Protein AF-0000000084362456 (afdb_homodimer)

Radius of gyration: 28.17 Å; Cα contacts (8 Å, |Δi|>4): 1140; chains: 2; bounding box: 57×84×66 Å

pLDDT: mean 95.02, std 8.39, range [27.98, 98.94]

Organism: NCBI:txid28181

Structure (mmCIF, N/CA/C/O backbone):
data_AF-0000000084362456-model_v1
#
loop_
_entity.id
_entity.type
_entity.pdbx_description
1 polymer 'NAD-dependent epimerase/dehydratase domain-containing protein'
#
loop_
_atom_site.group_PDB
_atom_site.id
_atom_site.type_symbol
_atom_site.label_atom_id
_atom_site.label_alt_id
_atom_site.label_comp_id
_atom_site.label_asym_id
_atom_site.label_entity_id
_atom_site.label_seq_id
_atom_site.pdbx_PDB_ins_code
_atom_site.Cartn_x
_atom_site.Cartn_y
_atom_site.Cartn_z
_atom_site.occupancy
_atom_site.B_iso_or_equiv
_atom_site.auth_seq_id
_atom_site.auth_comp_id
_atom_site.auth_asym_id
_atom_site.auth_atom_id
_atom_site.pdbx_PDB_model_num
ATOM 1 N N . MET A 1 1 ? 19.828 14.055 21.219 1 93.62 1 MET A N 1
ATOM 2 C CA . MET A 1 1 ? 18.734 13.469 20.469 1 93.62 1 MET A CA 1
ATOM 3 C C . MET A 1 1 ? 18.656 14.055 19.062 1 93.62 1 MET A C 1
ATOM 5 O O . MET A 1 1 ? 18.594 15.273 18.891 1 93.62 1 MET A O 1
ATOM 9 N N . ASN A 1 2 ? 18.844 13.227 18.078 1 97.81 2 ASN A N 1
ATOM 10 C CA . ASN A 1 2 ? 18.75 13.648 16.672 1 97.81 2 ASN A CA 1
ATOM 11 C C . ASN A 1 2 ? 17.391 13.32 16.078 1 97.81 2 ASN A C 1
ATOM 13 O O . ASN A 1 2 ? 16.984 12.164 16.047 1 97.81 2 ASN A O 1
ATOM 17 N N . ILE A 1 3 ? 16.75 14.391 15.578 1 98.81 3 ILE A N 1
ATOM 18 C CA . ILE A 1 3 ? 15.43 14.242 14.984 1 98.81 3 ILE A CA 1
ATOM 19 C C . ILE A 1 3 ? 15.531 14.359 13.461 1 98.81 3 ILE A C 1
ATOM 21 O O . ILE A 1 3 ? 16.078 15.336 12.945 1 98.81 3 ILE A O 1
ATOM 25 N N . LEU A 1 4 ? 15.125 13.352 12.742 1 98.94 4 LEU A N 1
ATOM 26 C CA . LEU A 1 4 ? 14.953 13.453 11.297 1 98.94 4 LEU A CA 1
ATOM 27 C C . LEU A 1 4 ? 13.531 13.867 10.945 1 98.94 4 LEU A C 1
ATOM 29 O O . LEU A 1 4 ? 12.57 13.18 11.297 1 98.94 4 LEU A O 1
ATOM 33 N N . ILE A 1 5 ? 13.375 14.969 10.32 1 98.94 5 ILE A N 1
ATOM 34 C CA . ILE A 1 5 ? 12.07 15.406 9.812 1 98.94 5 ILE A CA 1
ATOM 35 C C . ILE A 1 5 ? 12.039 15.273 8.297 1 98.94 5 ILE A C 1
ATOM 37 O O . ILE A 1 5 ? 12.75 15.984 7.586 1 98.94 5 ILE A O 1
ATOM 41 N N . THR A 1 6 ? 11.25 14.305 7.844 1 98.88 6 THR A N 1
ATOM 42 C CA . THR A 1 6 ? 11.047 14.195 6.406 1 98.88 6 THR A CA 1
ATOM 43 C C . THR A 1 6 ? 9.961 15.164 5.938 1 98.88 6 THR A C 1
ATOM 45 O O . THR A 1 6 ? 9.109 15.578 6.727 1 98.88 6 THR A O 1
ATOM 48 N N . GLY A 1 7 ? 10.008 15.539 4.629 1 98.06 7 GLY A N 1
ATOM 49 C CA . GLY A 1 7 ? 9.055 16.516 4.137 1 98.06 7 GLY A CA 1
ATOM 50 C C . GLY A 1 7 ? 9.305 17.922 4.672 1 98.06 7 GLY A C 1
ATOM 51 O O . GLY A 1 7 ? 8.367 18.703 4.848 1 98.06 7 GLY A O 1
ATOM 52 N N . ALA A 1 8 ? 10.516 18.25 4.918 1 97.31 8 ALA A N 1
ATOM 53 C CA . ALA A 1 8 ? 10.914 19.484 5.586 1 97.31 8 ALA A CA 1
ATOM 54 C C . ALA A 1 8 ? 10.672 20.688 4.684 1 97.31 8 ALA A C 1
ATOM 56 O O . ALA A 1 8 ? 10.664 21.828 5.156 1 97.31 8 ALA A O 1
ATOM 57 N N . GLU A 1 9 ? 10.461 20.453 3.445 1 95.88 9 GLU A N 1
ATOM 58 C CA . GLU A 1 9 ? 10.242 21.547 2.508 1 95.88 9 GLU A CA 1
ATOM 59 C C . GLU A 1 9 ? 8.766 21.906 2.391 1 95.88 9 GLU A C 1
ATOM 61 O O . GLU A 1 9 ? 8.406 22.906 1.79 1 95.88 9 GLU A O 1
ATOM 66 N N . GLY A 1 10 ? 7.918 21.078 2.951 1 96.31 10 GLY A N 1
ATOM 67 C CA . GLY A 1 10 ? 6.484 21.297 2.902 1 96.31 10 GLY A CA 1
ATOM 68 C C . GLY A 1 10 ? 5.977 22.156 4.039 1 96.31 10 GLY A C 1
ATOM 69 O O . GLY A 1 10 ? 6.719 22.469 4.977 1 96.31 10 GLY A O 1
ATOM 70 N N . PHE A 1 11 ? 4.734 22.484 4.047 1 97.19 11 PHE A N 1
ATOM 71 C CA . PHE A 1 11 ? 4.055 23.344 5.004 1 97.19 11 PHE A CA 1
ATOM 72 C C . PHE A 1 11 ? 4.316 22.875 6.434 1 97.19 11 PHE A C 1
ATOM 74 O O . PHE A 1 11 ? 5 23.562 7.199 1 97.19 11 PHE A O 1
ATOM 81 N N . VAL A 1 12 ? 3.969 21.656 6.746 1 98.44 12 VAL A N 1
ATOM 82 C CA . VAL A 1 12 ? 4.055 21.141 8.109 1 98.44 12 VAL A CA 1
ATOM 83 C C . VAL A 1 12 ? 5.516 20.922 8.492 1 98.44 12 VAL A C 1
ATOM 85 O O . VAL A 1 12 ? 5.965 21.375 9.547 1 98.44 12 VAL A O 1
ATOM 88 N N . GLY A 1 13 ? 6.297 20.328 7.598 1 98.56 13 GLY A N 1
ATOM 89 C CA . GLY A 1 13 ? 7.691 20 7.867 1 98.56 13 GLY A CA 1
ATOM 90 C C . GLY A 1 13 ? 8.539 21.234 8.125 1 98.56 13 GLY A C 1
ATOM 91 O O . GLY A 1 13 ? 9.359 21.25 9.055 1 98.56 13 GLY A O 1
ATOM 92 N N . LYS A 1 14 ? 8.312 22.234 7.309 1 98.25 14 LYS A N 1
ATOM 93 C CA . LYS A 1 14 ? 9.086 23.469 7.457 1 98.25 14 LYS A CA 1
ATOM 94 C C . LYS A 1 14 ? 8.844 24.109 8.82 1 98.25 14 LYS A C 1
ATOM 96 O O . LYS A 1 14 ? 9.789 24.562 9.477 1 98.25 14 LYS A O 1
ATOM 101 N N . ASN A 1 15 ? 7.59 24.156 9.227 1 98.81 15 ASN A N 1
ATOM 102 C CA . ASN A 1 15 ? 7.25 24.719 10.531 1 98.81 15 ASN A CA 1
ATOM 103 C C . ASN A 1 15 ? 7.863 23.906 11.664 1 98.81 15 ASN A C 1
ATOM 105 O O . ASN A 1 15 ? 8.383 24.469 12.625 1 98.81 15 ASN A O 1
ATOM 109 N N . LEU A 1 16 ? 7.84 22.594 11.555 1 98.94 16 LEU A N 1
ATOM 110 C CA . LEU A 1 16 ? 8.398 21.734 12.594 1 98.94 16 LEU A CA 1
ATOM 111 C C . LEU A 1 16 ? 9.906 21.922 12.703 1 98.94 16 LEU A C 1
ATOM 113 O O . LEU A 1 16 ? 10.445 22.016 13.805 1 98.94 16 LEU A O 1
ATOM 117 N N . VAL A 1 17 ? 10.57 22.016 11.531 1 98.81 17 VAL A N 1
ATOM 118 C CA . VAL A 1 17 ? 12.016 22.219 11.523 1 98.81 17 VAL A CA 1
ATOM 119 C C . VAL A 1 17 ? 12.359 23.516 12.25 1 98.81 17 VAL A C 1
ATOM 121 O O . VAL A 1 17 ? 13.203 23.531 13.156 1 98.81 17 VAL A O 1
ATOM 124 N N . GLU A 1 18 ? 11.688 24.625 11.898 1 98.75 18 GLU A N 1
ATOM 125 C CA . GLU A 1 18 ? 11.945 25.922 12.5 1 98.75 18 GLU A CA 1
ATOM 126 C C . GLU A 1 18 ? 11.734 25.891 14.008 1 98.75 18 GLU A C 1
ATOM 128 O O . GLU A 1 18 ? 12.562 26.391 14.773 1 98.75 18 GLU A O 1
ATOM 133 N N . ASN A 1 19 ? 10.648 25.297 14.461 1 98.75 19 ASN A N 1
ATOM 134 C CA . ASN A 1 19 ? 10.297 25.281 15.875 1 98.75 19 ASN A CA 1
ATOM 135 C C . ASN A 1 19 ? 11.242 24.391 16.688 1 98.75 19 ASN A C 1
ATOM 137 O O . ASN A 1 19 ? 11.719 24.797 17.75 1 98.75 19 ASN A O 1
ATOM 141 N N . PHE A 1 20 ? 11.547 23.172 16.188 1 98.88 20 PHE A N 1
ATOM 142 C CA . PHE A 1 20 ? 12.453 22.266 16.891 1 98.88 20 PHE A CA 1
ATOM 143 C C . PHE A 1 20 ? 13.844 22.891 17 1 98.88 20 PHE A C 1
ATOM 145 O O . PHE A 1 20 ? 14.469 22.812 18.062 1 98.88 20 PHE A O 1
ATOM 152 N N . GLN A 1 21 ? 14.32 23.5 15.898 1 98.69 21 GLN A N 1
ATOM 153 C CA . GLN A 1 21 ? 15.625 24.141 15.938 1 98.69 21 GLN A CA 1
ATOM 154 C C . GLN A 1 21 ? 15.633 25.297 16.938 1 98.69 21 GLN A C 1
ATOM 156 O O . GLN A 1 21 ? 16.594 25.469 17.688 1 98.69 21 GLN A O 1
ATOM 161 N N . SER A 1 22 ? 14.594 26.094 16.906 1 98.5 22 SER A N 1
ATOM 162 C CA . SER A 1 22 ? 14.477 27.219 17.828 1 98.5 22 SER A CA 1
ATOM 163 C C . SER A 1 22 ? 14.508 26.734 19.281 1 98.5 22 SER A C 1
ATOM 165 O O . SER A 1 22 ? 15.039 27.422 20.156 1 98.5 22 SER A O 1
ATOM 167 N N . ASP A 1 23 ? 13.969 25.562 19.531 1 98.25 23 ASP A N 1
ATOM 168 C CA . ASP A 1 23 ? 13.922 25.016 20.875 1 98.25 23 ASP A CA 1
ATOM 169 C C . ASP A 1 23 ? 15.211 24.266 21.219 1 98.25 23 ASP A C 1
ATOM 171 O O . ASP A 1 23 ? 15.297 23.609 22.25 1 98.25 23 ASP A O 1
ATOM 175 N N . GLY A 1 24 ? 16.188 24.172 20.328 1 98 24 GLY A N 1
ATOM 176 C CA . GLY A 1 24 ? 17.516 23.703 20.641 1 98 24 GLY A CA 1
ATOM 177 C C . GLY A 1 24 ? 17.734 22.25 20.25 1 98 24 GLY A C 1
ATOM 178 O O . GLY A 1 24 ? 18.75 21.641 20.625 1 98 24 GLY A O 1
ATOM 179 N N . TYR A 1 25 ? 16.844 21.688 19.5 1 98.31 25 TYR A N 1
ATOM 180 C CA . TYR A 1 25 ? 17 20.297 19.078 1 98.31 25 TYR A CA 1
ATOM 181 C C . TYR A 1 25 ? 17.938 20.188 17.891 1 98.31 25 TYR A C 1
ATOM 183 O O . TYR A 1 25 ? 18.047 21.109 17.078 1 98.31 25 TYR A O 1
ATOM 191 N N . SER A 1 26 ? 18.641 19.078 17.812 1 98.44 26 SER A N 1
ATOM 192 C CA . SER A 1 26 ? 19.359 18.719 16.594 1 98.44 26 SER A CA 1
ATOM 193 C C . SER A 1 26 ? 18.422 18.109 15.555 1 98.44 26 SER A C 1
ATOM 195 O O . SER A 1 26 ? 17.828 17.062 15.789 1 98.44 26 SER A O 1
ATOM 197 N N . VAL A 1 27 ? 18.359 18.812 14.414 1 98.75 27 VAL A N 1
ATOM 198 C CA . VAL A 1 27 ? 17.359 18.406 13.438 1 98.75 27 VAL A CA 1
ATOM 199 C C . VAL A 1 27 ? 18.031 18.125 12.094 1 98.75 27 VAL A C 1
ATOM 201 O O . VAL A 1 27 ? 18.75 18.984 11.57 1 98.75 27 VAL A O 1
ATOM 204 N N . LEU A 1 28 ? 17.875 16.875 11.609 1 98.75 28 LEU A N 1
ATOM 205 C CA . LEU A 1 28 ? 18.172 16.547 10.219 1 98.75 28 LEU A CA 1
ATOM 206 C C . LEU A 1 28 ? 16.953 16.797 9.328 1 98.75 28 LEU A C 1
ATOM 208 O O . LEU A 1 28 ? 15.852 16.328 9.625 1 98.75 28 LEU A O 1
ATOM 212 N N . HIS A 1 29 ? 17.047 17.547 8.281 1 98.69 29 HIS A N 1
ATOM 213 C CA . HIS A 1 29 ? 15.93 17.953 7.438 1 98.69 29 HIS A CA 1
ATOM 214 C C . HIS A 1 29 ? 16.328 17.953 5.961 1 98.69 29 HIS A C 1
ATOM 216 O O . HIS A 1 29 ? 16.281 19 5.309 1 98.69 29 HIS A O 1
ATOM 222 N N . PRO A 1 30 ? 16.594 16.781 5.438 1 98.38 30 PRO A N 1
ATOM 223 C CA . PRO A 1 30 ? 17.047 16.688 4.043 1 98.38 30 PRO A CA 1
ATOM 224 C C . PRO A 1 30 ? 15.969 17.125 3.053 1 98.38 30 PRO A C 1
ATOM 226 O O . PRO A 1 30 ? 14.773 16.922 3.297 1 98.38 30 PRO A O 1
ATOM 229 N N . THR A 1 31 ? 16.438 17.734 1.945 1 97.06 31 THR A N 1
ATOM 230 C CA . THR A 1 31 ? 15.578 17.969 0.796 1 97.06 31 THR A CA 1
ATOM 231 C C . THR A 1 31 ? 15.312 16.688 0.03 1 97.06 31 THR A C 1
ATOM 233 O O . THR A 1 31 ? 15.93 15.648 0.308 1 97.06 31 THR A O 1
ATOM 236 N N . VAL A 1 32 ? 14.414 16.797 -0.907 1 94.5 32 VAL A N 1
ATOM 237 C CA . VAL A 1 32 ? 14.102 15.641 -1.727 1 94.5 32 VAL A CA 1
ATOM 238 C C . VAL A 1 32 ? 15.32 15.242 -2.551 1 94.5 32 VAL A C 1
ATOM 240 O O . VAL A 1 32 ? 15.539 14.055 -2.818 1 94.5 32 VAL A O 1
ATOM 243 N N . GLN A 1 33 ? 16.156 16.172 -2.889 1 95.06 33 GLN A N 1
ATOM 244 C CA . GLN A 1 33 ? 17.375 15.914 -3.65 1 95.06 33 GLN A CA 1
ATOM 245 C C . GLN A 1 33 ? 18.406 15.18 -2.801 1 95.06 33 GLN A C 1
ATOM 247 O O . GLN A 1 33 ? 19.141 14.336 -3.307 1 95.06 33 GLN A O 1
ATOM 252 N N . GLU A 1 34 ? 18.422 15.477 -1.527 1 97.12 34 GLU A N 1
ATOM 253 C CA . GLU A 1 34 ? 19.375 14.875 -0.609 1 97.12 34 GLU A CA 1
ATOM 254 C C . GLU A 1 34 ? 18.922 13.477 -0.179 1 97.12 34 GLU A C 1
ATOM 256 O O . GLU A 1 34 ? 19.75 12.609 0.085 1 97.12 34 GLU A O 1
ATOM 261 N N . LEU A 1 35 ? 17.641 13.328 -0.101 1 98.25 35 LEU A N 1
ATOM 262 C CA . LEU A 1 35 ? 17.078 12.062 0.349 1 98.25 35 LEU A CA 1
ATOM 263 C C . LEU A 1 35 ? 15.766 11.766 -0.368 1 98.25 35 LEU A C 1
ATOM 265 O O . LEU A 1 35 ? 14.727 12.352 -0.037 1 98.25 35 LEU A O 1
ATOM 269 N N . ASP A 1 36 ? 15.852 10.922 -1.352 1 98 36 ASP A N 1
ATOM 270 C CA . ASP A 1 36 ? 14.641 10.406 -1.995 1 98 36 ASP A CA 1
ATOM 271 C C . ASP A 1 36 ? 14.055 9.242 -1.202 1 98 36 ASP A C 1
ATOM 273 O O . ASP A 1 36 ? 14.57 8.125 -1.252 1 98 36 ASP A O 1
ATOM 277 N N . LEU A 1 37 ? 12.992 9.469 -0.581 1 98.5 37 LEU A N 1
ATOM 278 C CA . LEU A 1 37 ? 12.406 8.492 0.33 1 98.5 37 LEU A CA 1
ATOM 279 C C . LEU A 1 37 ? 11.812 7.316 -0.441 1 98.5 37 LEU A C 1
ATOM 281 O O . LEU A 1 37 ? 11.523 6.27 0.142 1 98.5 37 LEU A O 1
ATOM 285 N N . THR A 1 38 ? 11.531 7.492 -1.764 1 97.94 38 THR A N 1
ATOM 286 C CA . THR A 1 38 ? 10.945 6.402 -2.539 1 97.94 38 THR A CA 1
ATOM 287 C C . THR A 1 38 ? 12.023 5.414 -2.982 1 97.94 38 THR A C 1
ATOM 289 O O . THR A 1 38 ? 11.711 4.336 -3.484 1 97.94 38 THR A O 1
ATOM 292 N N . CYS A 1 39 ? 13.25 5.785 -2.795 1 97.5 39 CYS A N 1
ATOM 293 C CA . CYS A 1 39 ? 14.383 4.926 -3.123 1 97.5 39 CYS A CA 1
ATOM 294 C C . CYS A 1 39 ? 14.93 4.242 -1.874 1 97.5 39 CYS A C 1
ATOM 296 O O . CYS A 1 39 ? 15.555 4.891 -1.028 1 97.5 39 CYS A O 1
ATOM 298 N N . SER A 1 40 ? 14.812 2.973 -1.811 1 97.56 40 SER A N 1
ATOM 299 C CA . SER A 1 40 ? 15.172 2.223 -0.613 1 97.56 40 SER A CA 1
ATOM 300 C C . SER A 1 40 ? 16.656 2.344 -0.315 1 97.56 40 SER A C 1
ATOM 302 O O . SER A 1 40 ? 17.062 2.439 0.847 1 97.56 40 SER A O 1
ATOM 304 N N . GLN A 1 41 ? 17.453 2.34 -1.333 1 96.56 41 GLN A N 1
ATOM 305 C CA . GLN A 1 41 ? 18.906 2.436 -1.149 1 96.56 41 GLN A CA 1
ATOM 306 C C . GLN A 1 41 ? 19.297 3.795 -0.579 1 96.56 41 GLN A C 1
ATOM 308 O O . GLN A 1 41 ? 20.156 3.881 0.303 1 96.56 41 GLN A O 1
ATOM 313 N N . SER A 1 42 ? 18.625 4.828 -1.093 1 97.81 42 SER A N 1
ATOM 314 C CA . SER A 1 42 ? 18.875 6.18 -0.6 1 97.81 42 SER A CA 1
ATOM 315 C C . SER A 1 42 ? 18.547 6.297 0.883 1 97.81 42 SER A C 1
ATOM 317 O O . SER A 1 42 ? 19.328 6.859 1.656 1 97.81 42 SER A O 1
ATOM 319 N N . VAL A 1 43 ? 17.469 5.73 1.311 1 98.62 43 VAL A N 1
ATOM 320 C CA . VAL A 1 43 ? 17 5.816 2.695 1 98.62 43 VAL A CA 1
ATOM 321 C C . VAL A 1 43 ? 17.953 5.027 3.598 1 98.62 43 VAL A C 1
ATOM 323 O O . VAL A 1 43 ? 18.375 5.516 4.652 1 98.62 43 VAL A O 1
ATOM 326 N N . SER A 1 44 ? 18.312 3.84 3.18 1 97.94 44 SER A N 1
ATOM 327 C CA . SER A 1 44 ? 19.234 3.014 3.957 1 97.94 44 SER A CA 1
ATOM 328 C C . SER A 1 44 ? 20.578 3.709 4.148 1 97.94 44 SER A C 1
ATOM 330 O O . SER A 1 44 ? 21.109 3.742 5.258 1 97.94 44 SER A O 1
ATOM 332 N N . ALA A 1 45 ? 21.094 4.219 3.043 1 97.94 45 ALA A N 1
ATOM 333 C CA . ALA A 1 45 ? 22.375 4.906 3.104 1 97.94 45 ALA A CA 1
ATOM 334 C C . ALA A 1 45 ? 22.312 6.102 4.051 1 97.94 45 ALA A C 1
ATOM 336 O O . ALA A 1 45 ? 23.219 6.293 4.879 1 97.94 45 ALA A O 1
ATOM 337 N N . TYR A 1 46 ? 21.234 6.867 3.988 1 98.56 46 TYR A N 1
ATOM 338 C CA . TYR A 1 46 ? 21.094 8.07 4.801 1 98.56 46 TYR A CA 1
ATOM 339 C C . TYR A 1 46 ? 21.016 7.723 6.281 1 98.56 46 TYR A C 1
ATOM 341 O O . TYR A 1 46 ? 21.688 8.352 7.105 1 98.56 46 TYR A O 1
ATOM 349 N N . LEU A 1 47 ? 20.25 6.711 6.637 1 98.19 47 LEU A N 1
ATOM 350 C CA . LEU A 1 47 ? 20.047 6.359 8.039 1 98.19 47 LEU A CA 1
ATOM 351 C C . LEU A 1 47 ? 21.25 5.637 8.602 1 98.19 47 LEU A C 1
ATOM 353 O O . LEU A 1 47 ? 21.453 5.598 9.82 1 98.19 47 LEU A O 1
ATOM 357 N N . ASN A 1 48 ? 22.078 5.055 7.707 1 97.31 48 ASN A N 1
ATOM 358 C CA . ASN A 1 48 ? 23.328 4.465 8.148 1 97.31 48 ASN A CA 1
ATOM 359 C C . ASN A 1 48 ? 24.375 5.539 8.445 1 97.31 48 ASN A C 1
ATOM 361 O O . ASN A 1 48 ? 25.219 5.367 9.328 1 97.31 48 ASN A O 1
ATOM 365 N N . GLU A 1 49 ? 24.312 6.566 7.68 1 97.56 49 GLU A N 1
ATOM 366 C CA . GLU A 1 49 ? 25.297 7.633 7.789 1 97.56 49 GLU A CA 1
ATOM 367 C C . GLU A 1 49 ? 24.969 8.57 8.945 1 97.56 49 GLU A C 1
ATOM 369 O O . GLU A 1 49 ? 25.859 9.289 9.438 1 97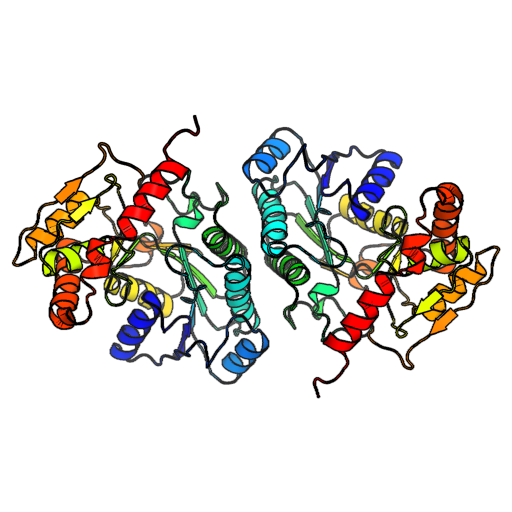.56 49 GLU A O 1
ATOM 374 N N . HIS A 1 50 ? 23.703 8.633 9.391 1 97.5 50 HIS A N 1
ATOM 375 C CA . HIS A 1 50 ? 23.266 9.57 10.414 1 97.5 50 HIS A CA 1
ATOM 376 C C . HIS A 1 50 ? 22.656 8.844 11.602 1 97.5 50 HIS A C 1
ATOM 378 O O . HIS A 1 50 ? 21.859 7.922 11.43 1 97.5 50 HIS A O 1
ATOM 384 N N . ALA A 1 51 ? 23.078 9.234 12.719 1 95.44 51 ALA A N 1
ATOM 385 C CA . ALA A 1 51 ? 22.422 8.711 13.914 1 95.44 51 ALA A CA 1
ATOM 386 C C . ALA A 1 51 ? 21.078 9.391 14.156 1 95.44 51 ALA A C 1
ATOM 388 O O . ALA A 1 51 ? 21.031 10.586 14.438 1 95.44 51 ALA A O 1
ATOM 389 N N . VAL A 1 52 ? 20.016 8.68 14.016 1 98.25 52 VAL A N 1
ATOM 390 C CA . VAL A 1 52 ? 18.672 9.227 14.156 1 98.25 52 VAL A CA 1
ATOM 391 C C . VAL A 1 52 ? 17.969 8.57 15.344 1 98.25 52 VAL A C 1
ATOM 393 O O . VAL A 1 52 ? 17.828 7.344 15.391 1 98.25 52 VAL A O 1
ATOM 396 N N . ASP A 1 53 ? 17.5 9.359 16.25 1 98.25 53 ASP A N 1
ATOM 397 C CA . ASP A 1 53 ? 16.781 8.852 17.422 1 98.25 53 ASP A CA 1
ATOM 398 C C . ASP A 1 53 ? 15.273 8.812 17.172 1 98.25 53 ASP A C 1
ATOM 400 O O . ASP A 1 53 ? 14.594 7.895 17.625 1 98.25 53 ASP A O 1
ATOM 404 N N . VAL A 1 54 ? 14.789 9.82 16.5 1 98.69 54 VAL A N 1
ATOM 405 C CA . VAL A 1 54 ? 13.367 9.953 16.219 1 98.69 54 VAL A CA 1
ATOM 406 C C . VAL A 1 54 ? 13.156 10.391 14.781 1 98.69 54 VAL A C 1
ATOM 408 O O . VAL A 1 54 ? 13.836 11.305 14.297 1 98.69 54 VAL A O 1
ATOM 411 N N . ILE A 1 55 ? 12.328 9.703 14.078 1 98.81 55 ILE A N 1
ATOM 412 C CA . ILE A 1 55 ? 11.883 10.125 12.75 1 98.81 55 ILE A CA 1
ATOM 413 C C . ILE A 1 55 ? 10.492 10.742 12.844 1 98.81 55 ILE A C 1
ATOM 415 O O . ILE A 1 55 ? 9.555 10.102 13.344 1 98.81 55 ILE A O 1
ATOM 419 N N . VAL A 1 56 ? 10.328 11.961 12.477 1 98.94 56 VAL A N 1
ATOM 420 C CA . VAL A 1 56 ? 9.031 12.602 12.242 1 98.94 56 VAL A CA 1
ATOM 421 C C . VAL A 1 56 ? 8.719 12.586 10.742 1 98.94 56 VAL A C 1
ATOM 423 O O . VAL A 1 56 ? 9.281 13.367 9.977 1 98.94 56 VAL A O 1
ATOM 426 N N . HIS A 1 57 ? 7.848 11.703 10.344 1 98.88 57 HIS A N 1
ATOM 427 C CA . HIS A 1 57 ? 7.566 11.477 8.938 1 98.88 57 HIS A CA 1
ATOM 428 C C . HIS A 1 57 ? 6.43 12.359 8.445 1 98.88 57 HIS A C 1
ATOM 430 O O . HIS A 1 57 ? 5.266 11.945 8.438 1 98.88 57 HIS A O 1
ATOM 436 N N . SER A 1 58 ? 6.77 13.484 7.898 1 98.5 58 SER A N 1
ATOM 437 C CA . SER A 1 58 ? 5.801 14.461 7.406 1 98.5 58 SER A CA 1
ATOM 438 C C . SER A 1 58 ? 5.707 14.422 5.883 1 98.5 58 SER A C 1
ATOM 440 O O . SER A 1 58 ? 4.805 15.023 5.297 1 98.5 58 SER A O 1
ATOM 442 N N . ALA A 1 59 ? 6.598 13.695 5.281 1 98.12 59 ALA A N 1
ATOM 443 C CA . ALA A 1 59 ? 6.648 13.672 3.82 1 98.12 59 ALA A CA 1
ATOM 444 C C . ALA A 1 59 ? 5.418 12.984 3.236 1 98.12 59 ALA A C 1
ATOM 446 O O . ALA A 1 59 ? 4.949 11.977 3.777 1 98.12 59 ALA A O 1
ATOM 447 N N . THR A 1 60 ? 4.906 13.492 2.244 1 95.88 60 THR A N 1
ATOM 448 C CA . THR A 1 60 ? 3.889 12.891 1.388 1 95.88 60 THR A CA 1
ATOM 449 C C . THR A 1 60 ? 4.09 13.312 -0.066 1 95.88 60 THR A C 1
ATOM 451 O O . THR A 1 60 ? 4.855 14.234 -0.351 1 95.88 60 THR A O 1
ATOM 454 N N . THR A 1 61 ? 3.445 12.672 -0.978 1 93.44 61 THR A N 1
ATOM 455 C CA . THR A 1 61 ? 3.512 13.023 -2.393 1 93.44 61 THR A CA 1
ATOM 456 C C . THR A 1 61 ? 2.92 14.414 -2.635 1 93.44 61 THR A C 1
ATOM 458 O O . THR A 1 61 ? 1.864 14.742 -2.094 1 93.44 61 THR A O 1
ATOM 461 N N . LEU A 1 62 ? 3.596 15.141 -3.363 1 87.5 62 LEU A N 1
ATOM 462 C CA . LEU A 1 62 ? 3.172 16.516 -3.639 1 87.5 62 LEU A CA 1
ATOM 463 C C . LEU A 1 62 ? 1.958 16.531 -4.562 1 87.5 62 LEU A C 1
ATOM 465 O O . LEU A 1 62 ? 1.894 15.758 -5.523 1 87.5 62 LEU A O 1
ATOM 469 N N . ARG A 1 63 ? 1.12 17.422 -4.215 1 84.69 63 ARG A N 1
ATOM 470 C CA . ARG A 1 63 ? -0.028 17.656 -5.078 1 84.69 63 ARG A CA 1
ATOM 471 C C . ARG A 1 63 ? 0.361 18.531 -6.266 1 84.69 63 ARG A C 1
ATOM 473 O O . ARG A 1 63 ? 1.304 19.328 -6.18 1 84.69 63 ARG A O 1
ATOM 480 N N . ARG A 1 64 ? -0.302 18.281 -7.344 1 76.56 64 ARG A N 1
ATOM 481 C CA . ARG A 1 64 ? -0.313 19.219 -8.461 1 76.56 64 ARG A CA 1
ATOM 482 C C . ARG A 1 64 ? -1.637 19.969 -8.531 1 76.56 64 ARG A C 1
ATOM 484 O O . ARG A 1 64 ? -2.627 19.453 -9.047 1 76.56 64 ARG A O 1
ATOM 491 N N . GLY A 1 65 ? -1.613 21.219 -7.91 1 69.94 65 GLY A N 1
ATOM 492 C CA . GLY A 1 65 ? -2.877 21.906 -7.734 1 69.94 65 GLY A CA 1
ATOM 493 C C . GLY A 1 65 ? -3.77 21.266 -6.688 1 69.94 65 GLY A C 1
ATOM 494 O O . GLY A 1 65 ? -3.383 21.156 -5.523 1 69.94 65 GLY A O 1
ATOM 495 N N . THR A 1 66 ? -4.871 20.766 -7.258 1 72.38 66 THR A N 1
ATOM 496 C CA . THR A 1 66 ? -5.828 20.188 -6.332 1 72.38 66 THR A CA 1
ATOM 497 C C . THR A 1 66 ? -5.832 18.656 -6.449 1 72.38 66 THR A C 1
ATOM 499 O O . THR A 1 66 ? -6.629 17.984 -5.797 1 72.38 66 THR A O 1
ATOM 502 N N . SER A 1 67 ? -4.91 18.141 -7.25 1 80.62 67 SER A N 1
ATOM 503 C CA . SER A 1 67 ? -4.949 16.703 -7.516 1 80.62 67 SER A CA 1
ATOM 504 C C . SER A 1 67 ? -3.613 16.047 -7.203 1 80.62 67 SER A C 1
ATOM 506 O O . SER A 1 67 ? -2.566 16.703 -7.254 1 80.62 67 SER A O 1
ATOM 508 N N . TYR A 1 68 ? -3.717 14.844 -6.785 1 88.06 68 TYR A N 1
ATOM 509 C CA . TYR A 1 68 ? -2.525 14.023 -6.609 1 88.06 68 TYR A CA 1
ATOM 510 C C . TYR A 1 68 ? -2.189 13.266 -7.891 1 88.06 68 TYR A C 1
ATOM 512 O O . TYR A 1 68 ? -3.08 12.945 -8.68 1 88.06 68 TYR A O 1
ATOM 520 N N . PRO A 1 69 ? -0.878 13.031 -8.031 1 89.81 69 PRO A N 1
ATOM 521 C CA . PRO A 1 69 ? -0.522 12.156 -9.156 1 89.81 69 PRO A CA 1
ATOM 522 C C . PRO A 1 69 ? -1.067 10.734 -8.992 1 89.81 69 PRO A C 1
ATOM 524 O O . PRO A 1 69 ? -1.413 10.328 -7.879 1 89.81 69 PRO A O 1
ATOM 527 N N . ALA A 1 70 ? -1.128 10.047 -10.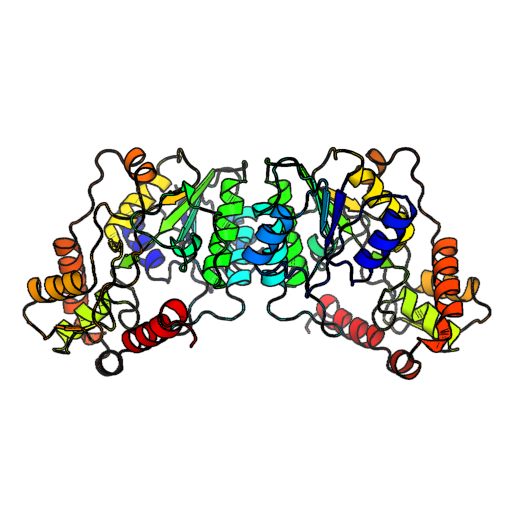086 1 88.56 70 ALA A N 1
ATOM 528 C CA . ALA A 1 70 ? -1.753 8.727 -10.125 1 88.56 70 ALA A CA 1
ATOM 529 C C . ALA A 1 70 ? -1.024 7.746 -9.211 1 88.56 70 ALA A C 1
ATOM 531 O O . ALA A 1 70 ? -1.623 6.789 -8.711 1 88.56 70 ALA A O 1
ATOM 532 N N . ASP A 1 71 ? 0.242 7.961 -8.953 1 92.19 71 ASP A N 1
ATOM 533 C CA . ASP A 1 71 ? 1.034 7.008 -8.18 1 92.19 71 ASP A CA 1
ATOM 534 C C . ASP A 1 71 ? 1.183 7.453 -6.73 1 92.19 71 ASP A C 1
ATOM 536 O O . ASP A 1 71 ? 2.098 7.016 -6.031 1 92.19 71 ASP A O 1
ATOM 540 N N . VAL A 1 72 ? 0.3 8.312 -6.242 1 97.12 72 VAL A N 1
ATOM 541 C CA . VAL A 1 72 ? 0.393 8.875 -4.898 1 97.12 72 VAL A CA 1
ATOM 542 C C . VAL A 1 72 ? 0.367 7.75 -3.865 1 97.12 72 VAL A C 1
ATOM 544 O O . VAL A 1 72 ? 1.117 7.777 -2.887 1 97.12 72 VAL A O 1
ATOM 547 N N . CYS A 1 73 ? -0.461 6.781 -4.082 1 98.25 73 CYS A N 1
ATOM 548 C CA . CYS A 1 73 ? -0.581 5.699 -3.115 1 98.25 73 CYS A CA 1
ATOM 549 C C . CYS A 1 73 ? 0.74 4.949 -2.965 1 98.25 73 CYS A C 1
ATOM 551 O O . CYS A 1 73 ? 1.26 4.816 -1.856 1 98.25 73 CYS A O 1
ATOM 553 N N . GLU A 1 74 ? 1.273 4.531 -4.078 1 98.25 74 GLU A N 1
ATOM 554 C CA . GLU A 1 74 ? 2.516 3.766 -4.059 1 98.25 74 GLU A CA 1
ATOM 555 C C . GLU A 1 74 ? 3.67 4.602 -3.512 1 98.25 74 GLU A C 1
ATOM 557 O O . GLU A 1 74 ? 4.473 4.117 -2.711 1 98.25 74 GLU A O 1
ATOM 562 N N . ASN A 1 75 ? 3.771 5.832 -3.955 1 97.88 75 ASN A N 1
ATOM 563 C CA . ASN A 1 75 ? 4.852 6.695 -3.492 1 97.88 75 ASN A CA 1
ATOM 564 C C . ASN A 1 75 ? 4.82 6.871 -1.978 1 97.88 75 ASN A C 1
ATOM 566 O O . ASN A 1 75 ? 5.848 6.75 -1.312 1 97.88 75 ASN A O 1
ATOM 570 N N . ASN A 1 76 ? 3.629 7.152 -1.434 1 98.69 76 ASN A N 1
ATOM 571 C CA . ASN A 1 76 ? 3.496 7.32 0.009 1 98.69 76 ASN A CA 1
ATOM 572 C C . ASN A 1 76 ? 3.893 6.055 0.762 1 98.69 76 ASN A C 1
ATOM 574 O O . ASN A 1 76 ? 4.578 6.121 1.782 1 98.69 76 ASN A O 1
ATOM 578 N N . LEU A 1 77 ? 3.484 4.941 0.219 1 98.81 77 LEU A N 1
ATOM 579 C CA . LEU A 1 77 ? 3.783 3.668 0.868 1 98.81 77 LEU A CA 1
ATOM 580 C C . LEU A 1 77 ? 5.273 3.352 0.779 1 98.81 77 LEU A C 1
ATOM 582 O O . LEU A 1 77 ? 5.867 2.863 1.744 1 98.81 77 LEU A O 1
ATOM 586 N N . ARG A 1 78 ? 5.887 3.621 -0.383 1 98.75 78 ARG A N 1
ATOM 587 C CA . ARG A 1 78 ? 7.324 3.402 -0.516 1 98.75 78 ARG A CA 1
ATOM 588 C C . ARG A 1 78 ? 8.102 4.238 0.493 1 98.75 78 ARG A C 1
ATOM 590 O O . ARG A 1 78 ? 9.016 3.736 1.15 1 98.75 78 ARG A O 1
ATOM 597 N N . MET A 1 79 ? 7.746 5.504 0.628 1 98.81 79 MET A N 1
ATOM 598 C CA . MET A 1 79 ? 8.445 6.371 1.573 1 98.81 79 MET A CA 1
ATOM 599 C C . MET A 1 79 ? 8.375 5.801 2.986 1 98.81 79 MET A C 1
ATOM 601 O O . MET A 1 79 ? 9.398 5.676 3.658 1 98.81 79 MET A O 1
ATOM 605 N N . PHE A 1 80 ? 7.23 5.402 3.404 1 98.69 80 PHE A N 1
ATOM 606 C CA . PHE A 1 80 ? 7.02 4.91 4.762 1 98.69 80 PHE A CA 1
ATOM 607 C C . PHE A 1 80 ? 7.754 3.596 4.984 1 98.69 80 PHE A C 1
ATOM 609 O O . PHE A 1 80 ? 8.523 3.459 5.941 1 98.69 80 PHE A O 1
ATOM 616 N N . PHE A 1 81 ? 7.586 2.645 4.102 1 98.25 81 PHE A N 1
ATOM 617 C CA . PHE A 1 81 ? 8.125 1.309 4.336 1 98.25 81 PHE A CA 1
ATOM 618 C C . PHE A 1 81 ? 9.641 1.295 4.164 1 98.25 81 PHE A C 1
ATOM 620 O O . PHE A 1 81 ? 10.328 0.487 4.789 1 98.25 81 PHE A O 1
ATOM 627 N N . ASN A 1 82 ? 10.18 2.213 3.307 1 98.5 82 ASN A N 1
ATOM 628 C CA . ASN A 1 82 ? 11.633 2.344 3.246 1 98.5 82 ASN A CA 1
ATOM 629 C C . ASN A 1 82 ? 12.203 2.836 4.57 1 98.5 82 ASN A C 1
ATOM 631 O O . ASN A 1 82 ? 13.273 2.393 4.992 1 98.5 82 ASN A O 1
ATOM 635 N N . LEU A 1 83 ? 11.461 3.742 5.234 1 98.31 83 LEU A N 1
ATOM 636 C CA . LEU A 1 83 ? 11.891 4.215 6.543 1 98.31 83 LEU A CA 1
ATOM 637 C C . LEU A 1 83 ? 11.812 3.098 7.578 1 98.31 83 LEU A C 1
ATOM 639 O O . LEU A 1 83 ? 12.758 2.893 8.344 1 98.31 83 LEU A O 1
ATOM 643 N N . VAL A 1 84 ? 10.719 2.393 7.574 1 97.12 84 VAL A N 1
ATOM 644 C CA . VAL A 1 84 ? 10.5 1.313 8.531 1 97.12 84 VAL A CA 1
ATOM 645 C C . VAL A 1 84 ? 11.594 0.257 8.383 1 97.12 84 VAL A C 1
ATOM 647 O O . VAL A 1 84 ? 12.117 -0.25 9.375 1 97.12 84 VAL A O 1
ATOM 650 N N . ARG A 1 85 ? 11.945 -0.017 7.152 1 96.06 85 ARG A N 1
ATOM 651 C CA . ARG A 1 85 ? 12.945 -1.04 6.879 1 96.06 85 ARG A CA 1
ATOM 652 C C . ARG A 1 85 ? 14.328 -0.595 7.355 1 96.06 85 ARG A C 1
ATOM 654 O O . ARG A 1 85 ? 15.086 -1.394 7.906 1 96.06 85 ARG A O 1
ATOM 661 N N . ALA A 1 86 ? 14.602 0.615 7.145 1 97 86 ALA A N 1
ATOM 662 C CA . ALA A 1 86 ? 15.984 1.074 7.301 1 97 86 ALA A CA 1
ATOM 663 C C . ALA A 1 86 ? 16.234 1.562 8.727 1 97 86 ALA A C 1
ATOM 665 O O . ALA A 1 86 ? 17.391 1.637 9.164 1 97 86 ALA A O 1
ATOM 666 N N . LYS A 1 87 ? 15.195 1.974 9.453 1 96.62 87 LYS A N 1
ATOM 667 C CA . LYS A 1 87 ? 15.414 2.555 10.773 1 96.62 87 LYS A CA 1
ATOM 668 C C . LYS A 1 87 ? 15.906 1.502 11.758 1 96.62 87 LYS A C 1
ATOM 670 O O . LYS A 1 87 ? 15.625 0.312 11.594 1 96.62 87 LYS A O 1
ATOM 675 N N . ARG A 1 88 ? 16.594 1.922 12.75 1 95.12 88 ARG A N 1
ATOM 676 C CA . ARG A 1 88 ? 16.969 1.04 13.852 1 95.12 88 ARG A CA 1
ATOM 677 C C . ARG A 1 88 ? 15.75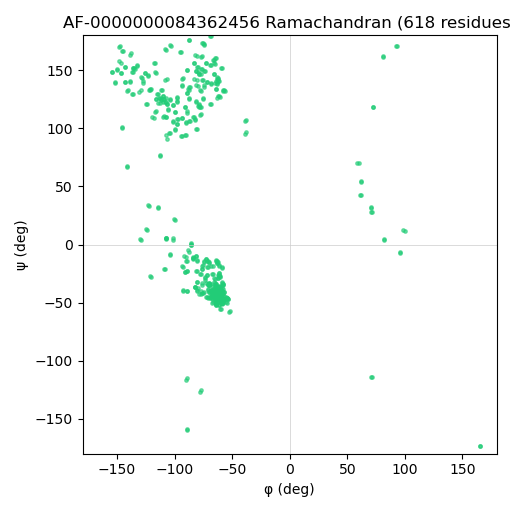8 0.728 14.734 1 95.12 88 ARG A C 1
ATOM 679 O O . ARG A 1 88 ? 14.797 1.498 14.781 1 95.12 88 ARG A O 1
ATOM 686 N N . PHE A 1 89 ? 15.828 -0.342 15.406 1 92.75 89 PHE A N 1
ATOM 687 C CA . PHE A 1 89 ? 14.758 -0.745 16.312 1 92.75 89 PHE A CA 1
ATOM 688 C C . PHE A 1 89 ? 14.516 0.324 17.375 1 92.75 89 PHE A C 1
ATOM 690 O O . PHE A 1 89 ? 13.367 0.568 17.766 1 92.75 89 PHE A O 1
ATOM 697 N N . SER A 1 90 ? 15.562 0.981 17.797 1 94.44 90 SER A N 1
ATOM 698 C CA . SER A 1 90 ? 15.492 1.97 18.875 1 94.44 90 SER A CA 1
ATOM 699 C C . SER A 1 90 ? 14.977 3.309 18.359 1 94.44 90 SER A C 1
ATOM 701 O O . SER A 1 90 ? 14.633 4.191 19.141 1 94.44 90 SER A O 1
ATOM 703 N N . THR A 1 91 ? 14.977 3.438 17.016 1 97.12 91 THR A N 1
ATOM 704 C CA . THR A 1 91 ? 14.523 4.695 16.438 1 97.12 91 THR A CA 1
ATOM 705 C C . THR A 1 91 ? 13 4.789 16.469 1 97.12 91 THR A C 1
ATOM 707 O O . THR A 1 91 ? 12.312 3.941 15.898 1 97.12 91 THR A O 1
ATOM 710 N N . LYS A 1 92 ? 12.508 5.781 17.172 1 97.62 92 LYS A N 1
ATOM 711 C CA . LYS A 1 92 ? 11.07 6.031 17.188 1 97.62 92 LYS A CA 1
ATOM 712 C C . LYS A 1 92 ? 10.602 6.66 15.883 1 97.62 92 LYS A C 1
ATOM 714 O O . LYS A 1 92 ? 11.281 7.523 15.328 1 97.62 92 LYS A O 1
ATOM 719 N N . LEU A 1 93 ? 9.461 6.203 15.336 1 98.56 93 LEU A N 1
ATOM 720 C CA . LEU A 1 93 ? 8.883 6.773 14.125 1 98.56 93 LEU A CA 1
ATOM 721 C C . LEU A 1 93 ? 7.512 7.375 14.406 1 98.56 93 LEU A C 1
ATOM 723 O O . LEU A 1 93 ? 6.586 6.656 14.797 1 98.56 93 LEU A O 1
ATOM 727 N N . ILE A 1 94 ? 7.375 8.656 14.289 1 98.88 94 ILE A N 1
ATOM 728 C CA . ILE A 1 94 ? 6.113 9.383 14.398 1 98.88 94 ILE A CA 1
ATOM 729 C C . ILE A 1 94 ? 5.551 9.648 13 1 98.88 94 ILE A C 1
ATOM 731 O O . ILE A 1 94 ? 6.117 10.438 12.242 1 98.88 94 ILE A O 1
ATOM 735 N N . ASN A 1 95 ? 4.504 8.953 12.648 1 98.81 95 ASN A N 1
ATOM 736 C CA . ASN A 1 95 ? 3.857 9.078 11.344 1 98.81 95 ASN A CA 1
ATOM 737 C C . ASN A 1 95 ? 2.705 10.078 11.383 1 98.81 95 ASN A C 1
ATOM 739 O O . ASN A 1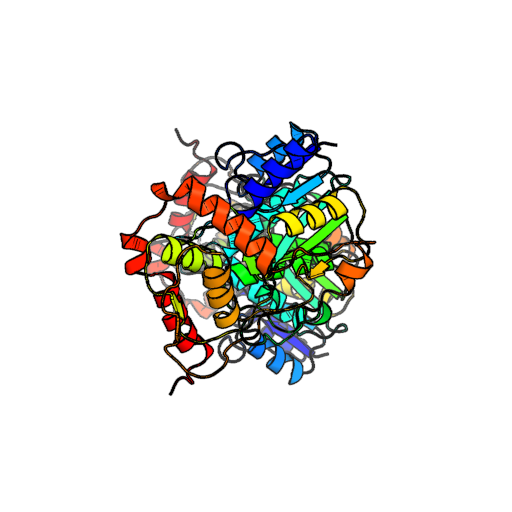 95 ? 1.903 10.078 12.312 1 98.81 95 ASN A O 1
ATOM 743 N N . PHE A 1 96 ? 2.631 10.922 10.352 1 98.88 96 PHE A N 1
ATOM 744 C CA . PHE A 1 96 ? 1.482 11.812 10.25 1 98.88 96 PHE A CA 1
ATOM 745 C C . PHE A 1 96 ? 0.393 11.195 9.383 1 98.88 96 PHE A C 1
ATOM 747 O O . PHE A 1 96 ? 0.555 11.07 8.164 1 98.88 96 PHE A O 1
ATOM 754 N N . GLY A 1 97 ? -0.684 10.797 10.031 1 98.56 97 GLY A N 1
ATOM 755 C CA . GLY A 1 97 ? -1.89 10.359 9.344 1 98.56 97 GLY A CA 1
ATOM 756 C C . GLY A 1 97 ? -2.857 11.5 9.062 1 98.56 97 GLY A C 1
ATOM 757 O O . GLY A 1 97 ? -2.438 12.633 8.844 1 98.56 97 GLY A O 1
ATOM 758 N N . SER A 1 98 ? -4.086 11.203 8.844 1 98.25 98 SER A N 1
ATOM 759 C CA . SER A 1 98 ? -5.129 12.172 8.523 1 98.25 98 SER A CA 1
ATOM 760 C C . SER A 1 98 ? -6.504 11.664 8.93 1 98.25 98 SER A C 1
ATOM 762 O O . SER A 1 98 ? -6.754 10.453 8.906 1 98.25 98 SER A O 1
ATOM 764 N N . GLY A 1 99 ? -7.367 12.617 9.297 1 98 99 GLY A N 1
ATOM 765 C CA . GLY A 1 99 ? -8.75 12.234 9.5 1 98 99 GLY A CA 1
ATOM 766 C C . GLY A 1 99 ? -9.391 11.617 8.266 1 98 99 GLY A C 1
ATOM 767 O O . GLY A 1 99 ? -10.406 10.93 8.367 1 98 99 GLY A O 1
ATOM 768 N N . SER A 1 100 ? -8.82 11.867 7.133 1 97.12 100 SER A N 1
ATOM 769 C CA . SER A 1 100 ? -9.367 11.328 5.887 1 97.12 100 SER A CA 1
ATOM 770 C C . SER A 1 100 ? -9.328 9.805 5.875 1 97.12 100 SER A C 1
ATOM 772 O O . SER A 1 100 ? -10.008 9.172 5.066 1 97.12 100 SER A O 1
ATOM 774 N N . GLU A 1 101 ? -8.555 9.219 6.781 1 98.31 101 GLU A N 1
ATOM 775 C CA . GLU A 1 101 ? -8.484 7.766 6.902 1 98.31 101 GLU A CA 1
ATOM 776 C C . GLU A 1 101 ? -9.852 7.18 7.254 1 98.31 101 GLU A C 1
ATOM 778 O O . GLU A 1 101 ? -10.078 5.98 7.082 1 98.31 101 GLU A O 1
ATOM 783 N N . TYR A 1 102 ? -10.797 8.062 7.777 1 97.94 102 TYR A N 1
ATOM 784 C CA . TYR A 1 102 ? -12.125 7.617 8.203 1 97.94 102 TYR A CA 1
ATOM 785 C C . TYR A 1 102 ? -13.094 7.582 7.031 1 97.94 102 TYR A C 1
ATOM 787 O O . TYR A 1 102 ? -14.273 7.277 7.203 1 97.94 102 TYR A O 1
ATOM 795 N N . SER A 1 103 ? -12.625 7.918 5.832 1 96.5 103 SER A N 1
ATOM 796 C CA . SER A 1 103 ? -13.406 7.934 4.602 1 96.5 103 SER A CA 1
ATOM 797 C C . SER A 1 103 ? -14.391 9.094 4.59 1 96.5 103 SER A C 1
ATOM 799 O O . SER A 1 103 ? -15.375 9.086 5.332 1 96.5 103 SER A O 1
ATOM 801 N N . ARG A 1 104 ? -14.289 9.938 3.73 1 93.88 104 ARG A N 1
ATOM 802 C CA . ARG A 1 104 ? -14.992 11.219 3.668 1 93.88 104 ARG A CA 1
ATOM 803 C C . ARG A 1 104 ? -16.5 11.016 3.672 1 93.88 104 ARG A C 1
ATOM 805 O O . ARG A 1 104 ? -17.234 11.75 4.34 1 93.88 104 ARG A O 1
ATOM 812 N N . LYS A 1 105 ? -16.953 10.016 3.01 1 92.19 105 LYS A N 1
ATOM 813 C CA . LYS A 1 105 ? -18.391 9.75 2.836 1 92.19 105 LYS A CA 1
ATOM 814 C C . LYS A 1 105 ? -19.062 9.484 4.176 1 92.19 105 LYS A C 1
ATOM 816 O O . LYS A 1 105 ? -20.281 9.594 4.293 1 92.19 105 LYS A O 1
ATOM 821 N N . TYR A 1 106 ? -18.234 9.227 5.223 1 95 106 TYR A N 1
ATOM 822 C CA . TYR A 1 106 ? -18.812 8.766 6.473 1 95 106 TYR A CA 1
ATOM 823 C C . TYR A 1 106 ? -18.406 9.664 7.637 1 95 106 TYR A C 1
ATOM 825 O O . TYR A 1 106 ? -18.578 9.297 8.805 1 95 106 TYR A O 1
ATOM 833 N N . TRP A 1 107 ? -17.875 10.781 7.281 1 96.44 107 TRP A N 1
ATOM 834 C CA . TRP A 1 107 ? -17.469 11.727 8.32 1 96.44 107 TRP A CA 1
ATOM 835 C C . TRP A 1 107 ? -18.672 12.188 9.133 1 96.44 107 TRP A C 1
ATOM 837 O O . TRP A 1 107 ? -19.766 12.406 8.586 1 96.44 107 TRP A O 1
ATOM 847 N N . TYR A 1 108 ? -18.5 12.328 10.383 1 96.19 108 TYR A N 1
ATOM 848 C CA . TYR A 1 108 ? -19.469 12.945 11.281 1 96.19 108 TYR A CA 1
ATOM 849 C C . TYR A 1 108 ? -18.766 13.664 12.43 1 96.19 108 TYR A C 1
ATOM 851 O O . TYR A 1 108 ? -17.531 13.633 12.523 1 96.19 108 TYR A O 1
ATOM 859 N N . ALA A 1 109 ? -19.547 14.406 13.164 1 97.62 109 ALA A N 1
ATOM 860 C CA . ALA A 1 109 ? -18.984 15.25 14.219 1 97.62 109 ALA A CA 1
ATOM 861 C C . ALA A 1 109 ? -18.266 14.414 15.266 1 97.62 109 ALA A C 1
ATOM 863 O O . ALA A 1 109 ? -18.797 13.406 15.742 1 97.62 109 ALA A O 1
ATOM 864 N N . LYS A 1 110 ? -17.047 14.766 15.555 1 98.06 110 LYS A N 1
ATOM 865 C CA . LYS A 1 110 ? -16.25 14.227 16.656 1 98.06 110 LYS A CA 1
ATOM 866 C C . LYS A 1 110 ? -16.016 12.727 16.484 1 98.06 110 LYS A C 1
ATOM 868 O O . LYS A 1 110 ? -16.281 11.945 17.406 1 98.06 110 LYS A O 1
ATOM 873 N N . MET A 1 111 ? -15.5 12.375 15.32 1 97.94 111 MET A N 1
ATOM 874 C CA . MET A 1 111 ? -15.203 10.977 15.031 1 97.94 111 MET A CA 1
ATOM 875 C C . MET A 1 111 ? -14.156 10.43 15.992 1 97.94 111 MET A C 1
ATOM 877 O O . MET A 1 111 ? -13.086 11.023 16.156 1 97.94 111 MET A O 1
ATOM 881 N N . PRO A 1 112 ? -14.375 9.328 16.656 1 98.25 112 PRO A N 1
ATOM 882 C CA . PRO A 1 112 ? -13.391 8.719 17.547 1 98.25 112 PRO A CA 1
ATOM 883 C C . PRO A 1 112 ? -12.367 7.871 16.797 1 98.25 112 PRO A C 1
ATOM 885 O O . PRO A 1 112 ? -12.609 7.473 15.648 1 98.25 112 PRO A O 1
ATOM 888 N N . GLU A 1 113 ? -11.234 7.566 17.453 1 98.31 113 GLU A N 1
ATOM 889 C CA . GLU A 1 113 ? -10.203 6.723 16.844 1 98.31 113 GLU A CA 1
ATOM 890 C C . GLU A 1 113 ? -10.75 5.332 16.531 1 98.31 113 GLU A C 1
ATOM 892 O O . GLU A 1 113 ? -10.312 4.691 15.57 1 98.31 113 GLU A O 1
ATOM 897 N N . THR A 1 114 ? -11.789 4.914 17.25 1 97.12 114 THR A N 1
ATOM 898 C CA . THR A 1 114 ? -12.344 3.574 17.094 1 97.12 114 THR A CA 1
ATOM 899 C C . THR A 1 114 ? -13.117 3.459 15.781 1 97.12 114 THR A C 1
ATOM 901 O O . THR A 1 114 ? -13.461 2.355 15.352 1 97.12 114 THR A O 1
ATOM 904 N N . PHE A 1 115 ? -13.383 4.59 15.141 1 97.69 115 PHE A N 1
ATOM 905 C CA . PHE A 1 115 ? -14.062 4.574 13.852 1 97.69 115 PHE A CA 1
ATOM 906 C C . PHE A 1 115 ? -13.125 4.105 12.75 1 97.69 115 PHE A C 1
ATOM 908 O O . PHE A 1 115 ? -13.57 3.775 11.648 1 97.69 115 PHE A O 1
ATOM 915 N N . PHE A 1 116 ? -11.812 4.07 13.023 1 97.88 116 PHE A N 1
ATOM 916 C CA . PHE A 1 116 ? -10.82 3.627 12.055 1 97.88 116 PHE A CA 1
ATOM 917 C C . PHE A 1 116 ? -11.125 2.215 11.57 1 97.88 116 PHE A C 1
ATOM 919 O O . PHE A 1 116 ? -11.484 1.345 12.367 1 97.88 116 PHE A O 1
ATOM 926 N N . ASP A 1 117 ? -11.078 2.004 10.211 1 96.56 117 ASP A N 1
ATOM 927 C CA . ASP A 1 117 ? -11.172 0.708 9.539 1 96.56 117 ASP A CA 1
ATOM 928 C C . ASP A 1 117 ? -12.625 0.268 9.406 1 96.56 117 ASP A C 1
ATOM 930 O O . ASP A 1 117 ? -12.906 -0.863 9 1 96.56 117 ASP A O 1
ATOM 934 N N . ARG A 1 118 ? -13.57 1.174 9.828 1 96.5 118 ARG A N 1
ATOM 935 C CA . ARG A 1 118 ? -14.977 0.879 9.547 1 96.5 118 ARG A CA 1
ATOM 936 C C . ARG A 1 118 ? -15.273 0.999 8.055 1 96.5 118 ARG A C 1
ATOM 938 O O . ARG A 1 118 ? -16.141 0.298 7.535 1 96.5 118 ARG A O 1
ATOM 945 N N . HIS A 1 119 ? -14.57 1.937 7.457 1 96.81 119 HIS A N 1
ATOM 946 C CA . HIS A 1 119 ? -14.672 2.152 6.016 1 96.81 119 HIS A CA 1
ATOM 947 C C . HIS A 1 119 ? -13.297 2.354 5.395 1 96.81 119 HIS A C 1
ATOM 949 O O . HIS A 1 119 ? -12.359 2.775 6.074 1 96.81 119 HIS A O 1
ATOM 955 N N . VAL A 1 120 ? -13.164 1.984 4.121 1 97.75 120 VAL A N 1
ATOM 956 C CA . VAL A 1 120 ? -11.922 2.189 3.377 1 97.75 120 VAL A CA 1
ATOM 957 C C . VAL A 1 120 ? -12.031 3.455 2.529 1 97.75 120 VAL A C 1
ATOM 959 O O . VAL A 1 120 ? -12.992 3.625 1.775 1 97.75 120 VAL A O 1
ATOM 962 N N . PRO A 1 121 ? -11.078 4.344 2.699 1 97.38 121 PRO A N 1
ATOM 963 C CA . PRO A 1 121 ? -11.148 5.578 1.915 1 97.38 121 PRO A CA 1
ATOM 964 C C . PRO A 1 121 ? -11.148 5.32 0.41 1 97.38 121 PRO A C 1
ATOM 966 O O . PRO A 1 121 ? -10.453 4.422 -0.067 1 97.38 121 PRO A O 1
ATOM 969 N N . ASP A 1 122 ? -11.766 6.227 -0.379 1 93.75 122 ASP A N 1
ATOM 970 C CA . ASP A 1 122 ? -11.906 6.043 -1.819 1 93.75 122 ASP A CA 1
ATOM 971 C C . ASP A 1 122 ? -10.711 6.617 -2.568 1 93.75 122 ASP A C 1
ATOM 973 O O . ASP A 1 122 ? -10.242 6.031 -3.547 1 93.75 122 ASP A O 1
ATOM 977 N N . ASP A 1 123 ? -10.266 7.797 -2.074 1 94.38 123 ASP A N 1
ATOM 978 C CA . ASP A 1 123 ? -9.188 8.445 -2.809 1 94.38 123 ASP A CA 1
ATOM 979 C C . ASP A 1 123 ? -7.836 7.816 -2.461 1 94.38 123 ASP A C 1
ATOM 981 O O . ASP A 1 123 ? -7.629 7.363 -1.335 1 94.38 123 ASP A O 1
ATOM 985 N N . SER A 1 124 ? -6.879 7.863 -3.354 1 96.88 124 SER A N 1
ATOM 986 C CA . SER A 1 124 ? -5.621 7.129 -3.301 1 96.88 124 SER A CA 1
ATOM 987 C C . SER A 1 124 ? -4.727 7.641 -2.174 1 96.88 124 SER A C 1
ATOM 989 O O . SER A 1 124 ? -4.039 6.855 -1.516 1 96.88 124 SER A O 1
ATOM 991 N N . HIS A 1 125 ? -4.723 8.938 -1.991 1 97 125 HIS A N 1
ATOM 992 C CA . HIS A 1 125 ? -3.898 9.523 -0.943 1 97 125 HIS A CA 1
ATOM 993 C C . HIS A 1 125 ? -4.352 9.062 0.438 1 97 125 HIS A C 1
ATOM 995 O O . HIS A 1 125 ? -3.539 8.578 1.23 1 97 125 HIS A O 1
ATOM 1001 N N . SER A 1 126 ? -5.656 9.195 0.706 1 97.75 126 SER A N 1
ATOM 1002 C CA . SER A 1 126 ? -6.215 8.781 1.99 1 97.75 126 SER A CA 1
ATOM 1003 C C . SER A 1 126 ? -6.078 7.277 2.195 1 97.75 126 SER A C 1
ATOM 1005 O O . SER A 1 126 ? -5.859 6.816 3.316 1 97.75 126 SER A O 1
ATOM 1007 N N . PHE A 1 127 ? -6.184 6.559 1.098 1 98.5 127 PHE A N 1
ATOM 1008 C CA . PHE A 1 127 ? -6.016 5.109 1.188 1 98.5 127 PHE A CA 1
ATOM 1009 C C . PHE A 1 127 ? -4.594 4.758 1.605 1 98.5 127 PHE A C 1
ATOM 1011 O O . PHE A 1 127 ? -4.391 3.854 2.42 1 98.5 127 PHE A O 1
ATOM 1018 N N . SER A 1 128 ? -3.588 5.402 1.062 1 98.69 128 SER A N 1
ATOM 1019 C CA . SER A 1 128 ? -2.209 5.129 1.457 1 98.69 128 SER A CA 1
ATOM 1020 C C . SER A 1 128 ? -2.004 5.367 2.949 1 98.69 128 SER A C 1
ATOM 1022 O O . SER A 1 128 ? -1.343 4.578 3.625 1 98.69 128 SER A O 1
ATOM 1024 N N . LYS A 1 129 ? -2.566 6.461 3.498 1 98.69 129 LYS A N 1
ATOM 1025 C CA . LYS A 1 129 ? -2.473 6.746 4.93 1 98.69 129 LYS A CA 1
ATOM 1026 C C . LYS A 1 129 ? -3.201 5.684 5.746 1 98.69 129 LYS A C 1
ATOM 1028 O O . LYS A 1 129 ? -2.746 5.312 6.832 1 98.69 129 LYS A O 1
ATOM 1033 N N . TYR A 1 130 ? -4.324 5.273 5.238 1 98.75 130 TYR A N 1
ATOM 1034 C CA . TYR A 1 130 ? -5.102 4.207 5.859 1 98.75 130 TYR A CA 1
ATOM 1035 C C . TYR A 1 130 ? -4.273 2.932 5.984 1 98.75 130 TYR A C 1
ATOM 1037 O O . TYR A 1 130 ? -4.211 2.328 7.059 1 98.75 130 TYR A O 1
ATOM 1045 N N . VAL A 1 131 ? -3.576 2.514 4.93 1 98.44 131 VAL A N 1
ATOM 1046 C CA . VAL A 1 131 ? -2.77 1.298 4.914 1 98.44 131 VAL A CA 1
ATOM 1047 C C . VAL A 1 131 ? -1.604 1.438 5.891 1 98.44 131 VAL A C 1
ATOM 1049 O O . VAL A 1 131 ? -1.303 0.51 6.645 1 98.44 131 VAL A O 1
ATOM 1052 N N . ILE A 1 132 ? -0.955 2.602 5.918 1 98.5 132 ILE A N 1
ATOM 1053 C CA . ILE A 1 132 ? 0.155 2.865 6.824 1 98.5 132 ILE A CA 1
ATOM 1054 C C . ILE A 1 132 ? -0.318 2.734 8.273 1 98.5 132 ILE A C 1
ATOM 1056 O O . ILE A 1 132 ? 0.324 2.064 9.086 1 98.5 132 ILE A O 1
ATOM 1060 N N . SER A 1 133 ? -1.475 3.324 8.547 1 98.06 133 SER A N 1
ATOM 1061 C CA . SER A 1 133 ? -2.01 3.266 9.898 1 98.06 133 SER A CA 1
ATOM 1062 C C . SER A 1 133 ? -2.395 1.839 10.281 1 98.06 133 SER A C 1
ATOM 1064 O O . SER A 1 133 ? -2.238 1.437 11.438 1 98.06 133 SER A O 1
ATOM 1066 N N . LYS A 1 134 ? -2.939 1.082 9.344 1 96.19 134 LYS A N 1
ATOM 1067 C CA . LYS A 1 134 ? -3.252 -0.321 9.602 1 96.19 134 LYS A CA 1
ATOM 1068 C C . LYS A 1 134 ? -1.997 -1.102 9.984 1 96.19 134 LYS A C 1
ATOM 1070 O O . LYS A 1 134 ? -2.021 -1.907 10.914 1 96.19 134 LYS A O 1
ATOM 1075 N N . TYR A 1 135 ? -0.93 -0.835 9.242 1 96.75 135 TYR A N 1
ATOM 1076 C CA . TYR A 1 135 ? 0.341 -1.488 9.531 1 96.75 135 TYR A CA 1
ATOM 1077 C C . TYR A 1 135 ? 0.825 -1.14 10.938 1 96.75 135 TYR A C 1
ATOM 1079 O O . TYR A 1 135 ? 1.167 -2.027 11.719 1 96.75 135 TYR A O 1
ATOM 1087 N N . ILE A 1 136 ? 0.786 0.134 11.281 1 96.75 136 ILE A N 1
ATOM 1088 C CA . ILE A 1 136 ? 1.285 0.593 12.57 1 96.75 136 ILE A CA 1
ATOM 1089 C C . ILE A 1 136 ? 0.446 -0.013 13.695 1 96.75 136 ILE A C 1
ATOM 1091 O O . ILE A 1 136 ? 0.988 -0.48 14.703 1 96.75 136 ILE A O 1
ATOM 1095 N N . GLU A 1 137 ? -0.825 -0.053 13.5 1 93.81 137 GLU A N 1
ATOM 1096 C CA . GLU A 1 137 ? -1.72 -0.582 14.523 1 93.81 137 GLU A CA 1
ATOM 1097 C C . GLU A 1 137 ? -1.481 -2.072 14.75 1 93.81 137 GLU A C 1
ATOM 1099 O O . GLU A 1 137 ? -1.621 -2.564 15.875 1 93.81 137 GLU A O 1
ATOM 1104 N N . SER A 1 138 ? -1.113 -2.732 13.711 1 90.06 138 SER A N 1
ATOM 1105 C CA . SER A 1 138 ? -0.968 -4.184 13.797 1 90.06 138 SER A CA 1
ATOM 1106 C C . SER A 1 138 ? 0.443 -4.574 14.227 1 90.06 138 SER A C 1
ATOM 1108 O O . SER A 1 138 ? 0.674 -5.703 14.664 1 90.06 138 SER A O 1
ATOM 1110 N N . CYS A 1 139 ? 1.374 -3.662 14 1 87 139 CYS A N 1
ATOM 1111 C CA . CYS A 1 139 ? 2.789 -3.965 14.188 1 87 139 CYS A CA 1
ATOM 1112 C C . CYS A 1 139 ? 3.158 -3.941 15.672 1 87 139 CYS A C 1
ATOM 1114 O O . CYS A 1 139 ? 2.83 -2.99 16.375 1 87 139 CYS A O 1
ATOM 1116 N N . ASP A 1 140 ? 3.838 -4.922 16.094 1 78.12 140 ASP A N 1
ATOM 1117 C CA . ASP A 1 140 ? 4.234 -4.98 17.5 1 78.12 140 ASP A CA 1
ATOM 1118 C C . ASP A 1 140 ? 5.73 -4.715 17.656 1 78.12 140 ASP A C 1
ATOM 1120 O O . ASP A 1 140 ? 6.273 -4.832 18.766 1 78.12 140 ASP A O 1
ATOM 1124 N N . VAL A 1 141 ? 6.398 -4.379 16.562 1 72.25 141 VAL A N 1
ATOM 1125 C CA . VAL A 1 141 ? 7.844 -4.191 16.625 1 72.25 141 VAL A CA 1
ATOM 1126 C C . VAL A 1 141 ? 8.188 -2.715 16.453 1 72.25 141 VAL A C 1
ATOM 1128 O O . VAL A 1 141 ? 7.664 -2.049 15.562 1 72.25 141 VAL A O 1
ATOM 1131 N N . GLY A 1 142 ? 8.969 -2.264 17.406 1 75.19 142 GLY A N 1
ATOM 1132 C CA . GLY A 1 142 ? 9.453 -0.895 17.344 1 75.19 142 GLY A CA 1
ATOM 1133 C C . GLY A 1 142 ? 8.438 0.125 17.828 1 75.19 142 GLY A C 1
ATOM 1134 O O . GLY A 1 142 ? 7.258 -0.195 17.984 1 75.19 142 GLY A O 1
ATOM 1135 N N . GLU A 1 143 ? 8.914 1.271 18.141 1 91.25 143 GLU A N 1
ATOM 1136 C CA . GLU A 1 143 ? 8.047 2.355 18.594 1 91.25 143 GLU A CA 1
ATOM 1137 C C . GLU A 1 143 ? 7.562 3.199 17.422 1 91.25 143 GLU A C 1
ATOM 1139 O O . GLU A 1 143 ? 8.344 3.928 16.797 1 91.25 143 GLU A O 1
ATOM 1144 N N . MET A 1 144 ? 6.34 3.043 17.031 1 96.75 144 MET A N 1
ATOM 1145 C CA . MET A 1 144 ? 5.691 3.842 16 1 96.75 144 MET A CA 1
ATOM 1146 C C . MET A 1 144 ? 4.359 4.398 16.5 1 96.75 144 MET A C 1
ATOM 1148 O O . MET A 1 144 ? 3.646 3.734 17.25 1 96.75 144 MET A O 1
ATOM 1152 N N . VAL A 1 145 ? 4.023 5.59 16.109 1 97.94 145 VAL A N 1
ATOM 1153 C CA . VAL A 1 145 ? 2.758 6.207 16.469 1 97.94 145 VAL A CA 1
ATOM 1154 C C . VAL A 1 145 ? 2.223 7.035 15.305 1 97.94 145 VAL A C 1
ATOM 1156 O O . VAL A 1 145 ? 2.996 7.637 14.562 1 97.94 145 VAL A O 1
ATOM 1159 N N . THR A 1 146 ? 0.943 6.98 15.086 1 98.69 146 THR A N 1
ATOM 1160 C CA . THR A 1 146 ? 0.293 7.789 14.062 1 98.69 146 THR A CA 1
ATOM 1161 C C . THR A 1 146 ? -0.454 8.961 14.688 1 98.69 146 THR A C 1
ATOM 1163 O O . THR A 1 146 ? -1.273 8.773 15.594 1 98.69 146 THR A O 1
ATOM 1166 N N . LEU A 1 147 ? -0.146 10.125 14.266 1 98.88 147 LEU A N 1
ATOM 1167 C CA . LEU A 1 147 ? -0.888 11.336 14.617 1 98.88 147 LEU A CA 1
ATOM 1168 C C . LEU A 1 147 ? -1.813 11.75 13.477 1 98.88 147 LEU A C 1
ATOM 1170 O O . LEU A 1 147 ? -1.353 12.25 12.445 1 98.88 147 LEU A O 1
ATOM 1174 N N . ARG A 1 148 ? -3.117 11.531 13.625 1 98.81 148 ARG A N 1
ATOM 1175 C CA . ARG A 1 148 ? -4.094 11.852 12.586 1 98.81 148 ARG A CA 1
ATOM 1176 C C . ARG A 1 148 ? -4.484 13.32 12.641 1 98.81 148 ARG A C 1
ATOM 1178 O O . ARG A 1 148 ? -5.277 13.734 13.492 1 98.81 148 ARG A O 1
ATOM 1185 N N . ILE A 1 149 ? -4.027 13.945 11.664 1 98.69 149 ILE A N 1
ATOM 1186 C CA . ILE A 1 149 ? -4.297 15.383 11.57 1 98.69 149 ILE A CA 1
ATOM 1187 C C . ILE A 1 149 ? -5.625 15.609 10.852 1 98.69 149 ILE A C 1
ATOM 1189 O O . ILE A 1 149 ? -5.902 14.977 9.828 1 98.69 149 ILE A O 1
ATOM 1193 N N . PHE A 1 150 ? -6.512 16.422 11.305 1 97.88 150 PHE A N 1
ATOM 1194 C CA . PHE A 1 150 ? -7.711 16.859 10.594 1 97.88 150 PHE A CA 1
ATOM 1195 C C . PHE A 1 150 ? -7.434 18.094 9.766 1 97.88 150 PHE A C 1
ATOM 1197 O O . PHE A 1 150 ? -6.613 18.078 8.844 1 97.88 150 PHE A O 1
ATOM 1204 N N . GLY A 1 151 ? -8.008 19.203 10.055 1 97.75 151 GLY A N 1
ATOM 1205 C CA . GLY A 1 151 ? -7.547 20.438 9.445 1 97.75 151 GLY A CA 1
ATOM 1206 C C . GLY A 1 151 ? -6.348 21.047 10.156 1 97.75 151 GLY A C 1
ATOM 1207 O O . GLY A 1 151 ? -6.234 20.969 11.375 1 97.75 151 GLY A O 1
ATOM 1208 N N . ILE A 1 152 ? -5.465 21.594 9.398 1 98.56 152 ILE A N 1
ATOM 1209 C CA . ILE A 1 152 ? -4.301 22.281 9.953 1 98.56 152 ILE A CA 1
ATOM 1210 C C . ILE A 1 152 ? -4.035 23.562 9.164 1 98.56 152 ILE A C 1
ATOM 1212 O O . ILE A 1 152 ? -4.258 23.609 7.953 1 98.56 152 ILE A O 1
ATOM 1216 N N . PHE A 1 153 ? -3.664 24.641 9.859 1 98.69 153 PHE A N 1
ATOM 1217 C CA . PHE A 1 153 ? -3.367 25.891 9.164 1 98.69 153 PHE A CA 1
ATOM 1218 C C . PHE A 1 153 ? -2.203 26.609 9.828 1 98.69 153 PHE A C 1
ATOM 1220 O O . PHE A 1 153 ? -1.898 26.359 11 1 98.69 153 PHE A O 1
ATOM 1227 N N . GLY A 1 154 ? -1.53 27.359 9.078 1 98.56 154 GLY A N 1
ATOM 1228 C CA . GLY A 1 154 ? -0.397 28.109 9.578 1 98.56 154 GLY A CA 1
ATOM 1229 C C . GLY A 1 154 ? 0.487 28.672 8.469 1 98.56 154 GLY A C 1
ATOM 1230 O O . GLY A 1 154 ? 0.159 28.547 7.289 1 98.56 154 GLY A O 1
ATOM 1231 N N . LYS A 1 155 ? 1.609 29.25 8.984 1 96.31 155 LYS A N 1
ATOM 1232 C CA . LYS A 1 155 ? 2.586 29.828 8.07 1 96.31 155 LYS A CA 1
ATOM 1233 C C . LYS A 1 155 ? 3.102 28.797 7.078 1 96.31 155 LYS A C 1
ATOM 1235 O O . LYS A 1 155 ? 3.336 27.641 7.438 1 96.31 155 LYS A O 1
ATOM 1240 N N . TYR A 1 156 ? 3.178 29.062 5.758 1 96.81 156 TYR A N 1
ATOM 1241 C CA . TYR A 1 156 ? 3.775 28.297 4.66 1 96.81 156 TYR A CA 1
ATOM 1242 C C . TYR A 1 156 ? 2.73 27.453 3.957 1 96.81 156 TYR A C 1
ATOM 1244 O O . TYR A 1 156 ? 3.027 26.797 2.951 1 96.81 156 TYR A O 1
ATOM 1252 N N . GLU A 1 157 ? 1.491 27.375 4.48 1 95.88 157 GLU A N 1
ATOM 1253 C CA . GLU A 1 157 ? 0.497 26.656 3.689 1 95.88 157 GLU A CA 1
ATOM 1254 C C . GLU A 1 157 ? 0.199 27.391 2.385 1 95.88 157 GLU A C 1
ATOM 1256 O O . GLU A 1 157 ? 0.528 28.562 2.238 1 95.88 157 GLU A O 1
ATOM 1261 N N . ASP A 1 158 ? -0.317 26.719 1.395 1 93.69 158 ASP A N 1
ATOM 1262 C CA . ASP A 1 158 ? -0.651 27.328 0.11 1 93.69 158 ASP A CA 1
ATOM 1263 C C . ASP A 1 158 ? -1.996 28.047 0.177 1 93.69 158 ASP A C 1
ATOM 1265 O O . ASP A 1 158 ? -3.047 27.438 -0.003 1 93.69 158 ASP A O 1
ATOM 1269 N N . TYR A 1 159 ? -1.939 29.328 0.342 1 95.94 159 TYR A N 1
ATOM 1270 C CA . TYR A 1 159 ? -3.129 30.125 0.594 1 95.94 159 TYR A CA 1
ATOM 1271 C C . TYR A 1 159 ? -4.082 30.078 -0.594 1 95.94 159 TYR A C 1
ATOM 1273 O O . TYR A 1 159 ? -5.25 30.453 -0.477 1 95.94 159 TYR A O 1
ATOM 1281 N N . LYS A 1 160 ? -3.648 29.609 -1.743 1 94.38 160 LYS A N 1
ATOM 1282 C CA . LYS A 1 160 ? -4.492 29.547 -2.932 1 94.38 160 LYS A CA 1
ATOM 1283 C C . LYS A 1 160 ? -5.5 28.391 -2.83 1 94.38 160 LYS A C 1
ATOM 1285 O O . LYS A 1 160 ? -6.512 28.391 -3.533 1 94.38 160 LYS A O 1
ATOM 1290 N N . TYR A 1 161 ? -5.152 27.469 -1.894 1 92.25 161 TYR A N 1
ATOM 1291 C CA . TYR A 1 161 ? -5.949 26.25 -1.935 1 92.25 161 TYR A CA 1
ATOM 1292 C C . TYR A 1 161 ? -6.484 25.891 -0.55 1 92.25 161 TYR A C 1
ATOM 1294 O O . TYR A 1 161 ? -7.098 24.844 -0.363 1 92.25 161 TYR A O 1
ATOM 1302 N N . LYS A 1 162 ? -6.254 26.734 0.454 1 94.31 162 LYS A N 1
ATOM 1303 C CA . LYS A 1 162 ? -6.707 26.516 1.824 1 94.31 162 LYS A CA 1
ATOM 1304 C C . LYS A 1 162 ? -7.605 27.641 2.301 1 94.31 162 LYS A C 1
ATOM 1306 O O . LYS A 1 162 ? -7.227 28.812 2.225 1 94.31 162 LYS A O 1
ATOM 1311 N N . PHE A 1 163 ? -8.625 27.359 2.865 1 96.94 163 PHE A N 1
ATOM 1312 C CA . PHE A 1 163 ? -9.68 28.344 3.113 1 96.94 163 PHE A CA 1
ATOM 1313 C C . PHE A 1 163 ? -9.195 29.438 4.055 1 96.94 163 PHE A C 1
ATOM 1315 O O . PHE A 1 163 ? -9.391 30.625 3.785 1 96.94 163 PHE A O 1
ATOM 1322 N N . LEU A 1 164 ? -8.586 29.062 5.152 1 97.88 164 LEU A N 1
ATOM 1323 C CA . LEU A 1 164 ? -8.25 30.031 6.191 1 97.88 164 LEU A CA 1
ATOM 1324 C C . LEU A 1 164 ? -7.242 31.062 5.676 1 97.88 164 LEU A C 1
ATOM 1326 O O . LEU A 1 164 ? -7.504 32.25 5.711 1 97.88 164 LEU A O 1
ATOM 1330 N N . SER A 1 165 ? -6.16 30.594 5.117 1 97.62 165 SER A N 1
ATOM 1331 C CA . SER A 1 165 ? -5.152 31.516 4.602 1 97.62 165 SER A CA 1
ATOM 1332 C C . SER A 1 165 ? -5.648 32.25 3.359 1 97.62 165 SER A C 1
ATOM 1334 O O . SER A 1 165 ? -5.281 33.406 3.121 1 97.62 165 SER A O 1
ATOM 1336 N N . ASN A 1 166 ? -6.48 31.562 2.557 1 97.81 166 ASN A N 1
ATOM 1337 C CA . ASN A 1 166 ? -7.117 32.219 1.414 1 97.81 166 ASN A CA 1
ATOM 1338 C C . ASN A 1 166 ? -7.977 33.406 1.845 1 97.81 166 ASN A C 1
ATOM 1340 O O . ASN A 1 166 ? -7.891 34.469 1.256 1 97.81 166 ASN A O 1
ATOM 1344 N N . SER A 1 167 ? -8.773 33.25 2.873 1 98.25 167 SER A N 1
ATOM 1345 C CA . SER A 1 167 ? -9.648 34.281 3.404 1 98.25 167 SER A CA 1
ATOM 1346 C C . SER A 1 167 ? -8.844 35.469 3.947 1 98.25 167 SER A C 1
ATOM 1348 O O . SER A 1 167 ? -9.188 36.625 3.705 1 98.25 167 SER A O 1
ATOM 1350 N N . ILE A 1 168 ? -7.805 35.125 4.68 1 98.38 168 ILE A N 1
ATOM 1351 C CA . ILE A 1 168 ? -6.93 36.156 5.215 1 98.38 168 ILE A CA 1
ATOM 1352 C C . ILE A 1 168 ? -6.332 36.969 4.07 1 98.38 168 ILE A C 1
ATOM 1354 O O . ILE A 1 168 ? -6.344 38.188 4.105 1 98.38 168 ILE A O 1
ATOM 1358 N N . SER A 1 169 ? -5.805 36.281 3.086 1 98.12 169 SER A N 1
ATOM 1359 C CA . SER A 1 169 ? -5.172 36.906 1.938 1 98.12 169 SER A CA 1
ATOM 1360 C C . SER A 1 169 ? -6.164 37.781 1.181 1 98.12 169 SER A C 1
ATOM 1362 O O . SER A 1 169 ? -5.828 38.906 0.767 1 98.12 169 SER A O 1
ATOM 1364 N N . LYS A 1 170 ? -7.355 37.281 0.983 1 98.06 170 LYS A N 1
ATOM 1365 C CA . LYS A 1 170 ? -8.398 38.062 0.314 1 98.06 170 LYS A CA 1
ATOM 1366 C C . LYS A 1 170 ? -8.734 39.312 1.1 1 98.06 170 LYS A C 1
ATOM 1368 O O . LYS A 1 170 ? -8.867 40.406 0.519 1 98.06 170 LYS A O 1
ATOM 1373 N N . ASN A 1 171 ? -8.93 39.188 2.377 1 98.44 171 ASN A N 1
ATOM 1374 C CA . ASN A 1 171 ? -9.195 40.344 3.227 1 98.44 171 ASN A CA 1
ATOM 1375 C C . ASN A 1 171 ? -8.125 41.406 3.07 1 98.44 171 ASN A C 1
ATOM 1377 O O . ASN A 1 171 ? -8.438 42.594 2.867 1 98.44 171 ASN A O 1
ATOM 1381 N N . LEU A 1 172 ? -6.883 40.969 3.113 1 97.88 172 LEU A N 1
ATOM 1382 C CA . LEU A 1 172 ? -5.746 41.875 3.004 1 97.88 172 LEU A CA 1
ATOM 1383 C C . LEU A 1 172 ? -5.758 42.625 1.662 1 97.88 172 LEU A C 1
ATOM 1385 O O . LEU A 1 172 ? -5.293 43.75 1.562 1 97.88 172 LEU A O 1
ATOM 1389 N N . MET A 1 173 ? -6.344 42 0.652 1 96.94 173 MET A N 1
ATOM 1390 C CA . MET A 1 173 ? -6.363 42.562 -0.696 1 96.94 173 MET A CA 1
ATOM 1391 C C . MET A 1 173 ? -7.711 43.188 -0.996 1 96.94 173 MET A C 1
ATOM 1393 O O . MET A 1 173 ? -7.984 43.562 -2.137 1 96.94 173 MET A O 1
ATOM 1397 N N . ASN A 1 174 ? -8.57 43.25 -0.053 1 97.12 174 ASN A N 1
ATOM 1398 C CA . ASN A 1 174 ? -9.898 43.812 -0.191 1 97.12 174 ASN A CA 1
ATOM 1399 C C . ASN A 1 174 ? -10.734 43.062 -1.234 1 97.12 174 ASN A C 1
ATOM 1401 O O . ASN A 1 174 ? -11.336 43.688 -2.111 1 97.12 174 ASN A O 1
ATOM 1405 N N . ILE A 1 175 ? -10.648 41.812 -1.207 1 97.81 175 ILE A N 1
ATOM 1406 C CA . ILE A 1 175 ? -11.438 40.906 -2.039 1 97.81 175 ILE A CA 1
ATOM 1407 C C . ILE A 1 175 ? -12.484 40.219 -1.187 1 97.81 175 ILE A C 1
ATOM 1409 O O . ILE A 1 175 ? -12.211 39.781 -0.06 1 97.81 175 ILE A O 1
ATOM 1413 N N . ASP A 1 176 ? -13.672 40 -1.703 1 98.06 176 ASP A N 1
ATOM 1414 C CA . ASP A 1 176 ? -14.758 39.344 -0.992 1 98.06 176 ASP A CA 1
ATOM 1415 C C . ASP A 1 176 ? -14.375 37.906 -0.652 1 98.06 176 ASP A C 1
ATOM 1417 O O . ASP A 1 176 ? -13.727 37.219 -1.45 1 98.06 176 ASP A O 1
ATOM 1421 N N . ILE A 1 177 ? -14.766 37.406 0.525 1 98.19 177 ILE A N 1
ATOM 1422 C CA . ILE A 1 177 ? -14.648 36 0.877 1 98.19 177 ILE A CA 1
ATOM 1423 C C . ILE A 1 177 ? -15.914 35.25 0.448 1 98.19 177 ILE A C 1
ATOM 1425 O O . ILE A 1 177 ? -17.016 35.562 0.938 1 98.19 177 ILE A O 1
ATOM 1429 N N . VAL A 1 178 ? -15.773 34.375 -0.493 1 97.94 178 VAL A N 1
ATOM 1430 C CA . VAL A 1 178 ? -16.906 33.625 -1.022 1 97.94 178 VAL A CA 1
ATOM 1431 C C . VAL A 1 178 ? -16.844 32.188 -0.548 1 97.94 178 VAL A C 1
ATOM 1433 O O . VAL A 1 178 ? -15.82 31.516 -0.704 1 97.94 178 VAL A O 1
ATOM 1436 N N . ILE A 1 179 ? -17.875 31.688 0.058 1 97.5 179 ILE A N 1
ATOM 1437 C CA . ILE A 1 179 ? -18 30.312 0.568 1 97.5 179 ILE A CA 1
ATOM 1438 C C . ILE A 1 179 ? -19.047 29.562 -0.257 1 97.5 179 ILE A C 1
ATOM 1440 O O . ILE A 1 179 ? -20.188 30.016 -0.401 1 97.5 179 ILE A O 1
ATOM 1444 N N . ASN A 1 180 ? -18.672 28.438 -0.837 1 95.94 180 ASN A N 1
ATOM 1445 C CA . ASN A 1 180 ? -19.625 27.656 -1.6 1 95.94 180 ASN A CA 1
ATOM 1446 C C . ASN A 1 180 ? -20.797 27.188 -0.729 1 95.94 180 ASN A C 1
ATOM 1448 O O . ASN A 1 180 ? -21.953 27.422 -1.066 1 95.94 180 ASN A O 1
ATOM 1452 N N . GLN A 1 181 ? -20.484 26.547 0.292 1 95.75 181 GLN A N 1
ATOM 1453 C CA . GLN A 1 181 ? -21.391 26.094 1.332 1 95.75 181 GLN A CA 1
ATOM 1454 C C . GLN A 1 181 ? -20.688 25.984 2.68 1 95.75 181 GLN A C 1
ATOM 1456 O O . GLN A 1 181 ? -19.531 25.562 2.75 1 95.75 181 GLN A O 1
ATOM 1461 N N . ASN A 1 182 ? -21.422 26.391 3.646 1 96.31 182 ASN A N 1
ATOM 1462 C CA . ASN A 1 182 ? -20.812 26.312 4.973 1 96.31 182 ASN A CA 1
ATOM 1463 C C . ASN A 1 182 ? -20.531 24.859 5.379 1 96.31 182 ASN A C 1
ATOM 1465 O O . ASN A 1 182 ? -21.312 23.969 5.047 1 96.31 182 ASN A O 1
ATOM 1469 N N . VAL A 1 183 ? -19.422 24.609 6.012 1 96.38 183 VAL A N 1
ATOM 1470 C CA . VAL A 1 183 ? -19.031 23.312 6.559 1 96.38 183 VAL A CA 1
ATOM 1471 C C . VAL A 1 183 ? -18.375 23.5 7.93 1 96.38 183 VAL A C 1
ATOM 1473 O O . VAL A 1 183 ? -18 24.625 8.297 1 96.38 183 VAL A O 1
ATOM 1476 N N . VAL A 1 184 ? -18.281 22.438 8.672 1 97.69 184 VAL A N 1
ATOM 1477 C CA . VAL A 1 184 ? -17.688 22.469 10.008 1 97.69 184 VAL A CA 1
ATOM 1478 C C . VAL A 1 184 ? -16.406 21.641 10.023 1 97.69 184 VAL A C 1
ATOM 1480 O O . VAL A 1 184 ? -16.406 20.484 9.578 1 97.69 184 VAL A O 1
ATOM 1483 N N . TYR A 1 185 ? -15.312 22.203 10.531 1 97.94 185 TYR A N 1
ATOM 1484 C CA . TYR A 1 185 ? -14.016 21.547 10.547 1 97.94 185 TYR A CA 1
ATOM 1485 C C . TYR A 1 185 ? -13.328 21.734 11.898 1 97.94 185 TYR A C 1
ATOM 1487 O O . TYR A 1 185 ? -13.555 22.734 12.578 1 97.94 185 TYR A O 1
ATOM 1495 N N . ASP A 1 186 ? -12.555 20.797 12.32 1 98.56 186 ASP A N 1
ATOM 1496 C CA . ASP A 1 186 ? -11.469 21.031 13.258 1 98.56 186 ASP A CA 1
ATOM 1497 C C . ASP A 1 186 ? -10.227 21.562 12.539 1 98.56 186 ASP A C 1
ATOM 1499 O O . ASP A 1 186 ? -9.742 20.938 11.602 1 98.56 186 ASP A O 1
ATOM 1503 N N . TYR A 1 187 ? -9.758 22.719 12.969 1 98.5 187 TYR A N 1
ATOM 1504 C CA . TYR A 1 187 ? -8.516 23.266 12.445 1 98.5 187 TYR A CA 1
ATOM 1505 C C . TYR A 1 187 ? -7.488 23.438 13.562 1 98.5 187 TYR A C 1
ATOM 1507 O O . TYR A 1 187 ? -7.641 24.297 14.43 1 98.5 187 TYR A O 1
ATOM 1515 N N . ILE A 1 188 ? -6.488 22.656 13.562 1 98.75 188 ILE A N 1
ATOM 1516 C CA . ILE A 1 188 ? -5.426 22.875 14.547 1 98.75 188 ILE A CA 1
ATOM 1517 C C . ILE A 1 188 ? -4.414 23.875 14 1 98.75 188 ILE A C 1
ATOM 1519 O O . ILE A 1 188 ? -4.07 23.844 12.812 1 98.75 188 ILE A O 1
ATOM 1523 N N . TYR A 1 189 ? -4.008 24.812 14.82 1 98.81 189 TYR A N 1
ATOM 1524 C CA . TYR A 1 189 ? -2.977 25.766 14.43 1 98.81 189 TYR A CA 1
ATOM 1525 C C . TYR A 1 189 ? -1.595 25.125 14.461 1 98.81 189 TYR A C 1
ATOM 1527 O O . TYR A 1 189 ? -1.285 24.344 15.359 1 98.81 189 TYR A O 1
ATOM 1535 N N . ILE A 1 190 ? -0.745 25.438 13.523 1 98.88 190 ILE A N 1
ATOM 1536 C CA . ILE A 1 190 ? 0.539 24.797 13.289 1 98.88 190 ILE A CA 1
ATOM 1537 C C . ILE A 1 190 ? 1.404 24.891 14.547 1 98.88 190 ILE A C 1
ATOM 1539 O O . ILE A 1 190 ? 2.162 23.969 14.859 1 98.88 190 ILE A O 1
ATOM 1543 N N . GLU A 1 191 ? 1.321 25.953 15.344 1 98.69 191 GLU A N 1
ATOM 1544 C CA . GLU A 1 191 ? 2.119 26.094 16.562 1 98.69 191 GLU A CA 1
ATOM 1545 C C . GLU A 1 191 ? 1.658 25.141 17.641 1 98.69 191 GLU A C 1
ATOM 1547 O O . GLU A 1 191 ? 2.473 24.641 18.438 1 98.69 191 GLU A O 1
ATOM 1552 N N . ASP A 1 192 ? 0.37 24.953 17.734 1 98.75 192 ASP A N 1
ATOM 1553 C CA . ASP A 1 192 ? -0.148 23.938 18.641 1 98.75 192 ASP A CA 1
ATOM 1554 C C . ASP A 1 192 ? 0.263 22.547 18.203 1 98.75 192 ASP A C 1
ATOM 1556 O O . ASP A 1 192 ? 0.604 21.703 19.031 1 98.75 192 ASP A O 1
ATOM 1560 N N . PHE A 1 193 ? 0.182 22.297 16.906 1 98.88 193 PHE A N 1
ATOM 1561 C CA . PHE A 1 193 ? 0.579 21 16.375 1 98.88 193 PHE A CA 1
ATOM 1562 C C . PHE A 1 193 ? 2.033 20.703 16.719 1 98.88 193 PHE A C 1
ATOM 1564 O O . PHE A 1 193 ? 2.369 19.578 17.094 1 98.88 193 PHE A O 1
ATOM 1571 N N . TYR A 1 194 ? 2.895 21.719 16.625 1 98.81 194 TYR A N 1
ATOM 1572 C CA . TYR A 1 194 ? 4.289 21.547 17.016 1 98.81 194 TYR A CA 1
ATOM 1573 C C . TYR A 1 194 ? 4.391 21.062 18.469 1 98.81 194 TYR A C 1
ATOM 1575 O O . TYR A 1 194 ? 5.133 20.125 18.766 1 98.81 194 TYR A O 1
ATOM 1583 N N . ARG A 1 195 ? 3.666 21.688 19.328 1 98.56 195 ARG A N 1
ATOM 1584 C CA . ARG A 1 195 ? 3.727 21.312 20.734 1 98.56 195 ARG A CA 1
ATOM 1585 C C . ARG A 1 195 ? 3.264 19.875 20.938 1 98.56 195 ARG A C 1
ATOM 1587 O O . ARG A 1 195 ? 3.797 19.156 21.797 1 98.56 195 ARG A O 1
ATOM 1594 N N . VAL A 1 196 ? 2.293 19.438 20.188 1 98.81 196 VAL A N 1
ATOM 1595 C CA . VAL A 1 196 ? 1.829 18.062 20.234 1 98.81 196 VAL A CA 1
ATOM 1596 C C . VAL A 1 196 ? 2.945 17.125 19.781 1 98.81 196 VAL A C 1
ATOM 1598 O O . VAL A 1 196 ? 3.271 16.141 20.469 1 98.81 196 VAL A O 1
ATOM 1601 N N . VAL A 1 197 ? 3.568 17.422 18.625 1 98.88 197 VAL A N 1
ATOM 1602 C CA . VAL A 1 197 ? 4.613 16.578 18.062 1 98.88 197 VAL A CA 1
ATOM 1603 C C . VAL A 1 197 ? 5.789 16.484 19.031 1 98.88 197 VAL A C 1
ATOM 1605 O O . VAL A 1 197 ? 6.355 15.414 19.25 1 98.88 197 VAL A O 1
ATOM 1608 N N . ARG A 1 198 ? 6.148 17.641 19.641 1 98.56 198 ARG A N 1
ATOM 1609 C CA . ARG A 1 198 ? 7.242 17.688 20.609 1 98.56 198 ARG A CA 1
ATOM 1610 C C . ARG A 1 198 ? 6.98 16.719 21.766 1 98.56 198 ARG A C 1
ATOM 1612 O O . ARG A 1 198 ? 7.887 16.031 22.234 1 98.56 198 ARG A O 1
ATOM 1619 N N . HIS A 1 199 ? 5.77 16.719 22.25 1 98.31 199 HIS A N 1
ATOM 1620 C CA . HIS A 1 199 ? 5.418 15.797 23.328 1 98.31 199 HIS A CA 1
ATOM 1621 C C . HIS A 1 199 ? 5.734 14.352 22.938 1 98.31 199 HIS A C 1
ATOM 1623 O O . HIS A 1 199 ? 6.34 13.617 23.719 1 98.31 199 HIS A O 1
ATOM 1629 N N . PHE A 1 200 ? 5.383 13.938 21.75 1 98.19 200 PHE A N 1
ATOM 1630 C CA . PHE A 1 200 ? 5.555 12.555 21.344 1 98.19 200 PHE A CA 1
ATOM 1631 C C . PHE A 1 200 ? 7.008 12.266 20.984 1 98.19 200 PHE A C 1
ATOM 1633 O O . PHE A 1 200 ? 7.445 11.117 21.016 1 98.19 200 PHE A O 1
ATOM 1640 N N . VAL A 1 201 ? 7.758 13.305 20.578 1 98.5 201 VAL A N 1
ATOM 1641 C CA . VAL A 1 201 ? 9.195 13.164 20.375 1 98.5 201 VAL A CA 1
ATOM 1642 C C . VAL A 1 201 ? 9.875 12.859 21.719 1 98.5 201 VAL A C 1
ATOM 1644 O O . VAL A 1 201 ? 10.773 12.016 21.781 1 98.5 201 VAL A O 1
ATOM 1647 N N . GLU A 1 202 ? 9.375 13.438 22.797 1 97.44 202 GLU A N 1
ATOM 1648 C CA . GLU A 1 202 ? 10.039 13.391 24.094 1 97.44 202 GLU A CA 1
ATOM 1649 C C . GLU A 1 202 ? 9.523 12.234 24.938 1 97.44 202 GLU A C 1
ATOM 1651 O O . GLU A 1 202 ? 10.18 11.82 25.891 1 97.44 202 GLU A O 1
ATOM 1656 N N . ASN A 1 203 ? 8.336 11.727 24.547 1 96.06 203 ASN A N 1
ATOM 1657 C CA . ASN A 1 203 ? 7.695 10.727 25.391 1 96.06 203 ASN A CA 1
ATOM 1658 C C . ASN A 1 203 ? 7.215 9.523 24.578 1 96.06 203 ASN A C 1
ATOM 1660 O O . ASN A 1 203 ? 6.938 9.648 23.391 1 96.06 203 ASN A O 1
ATOM 1664 N N . ASN A 1 204 ? 7.113 8.367 25.203 1 94.06 204 ASN A N 1
ATOM 1665 C CA . ASN A 1 204 ? 6.473 7.207 24.578 1 94.06 204 ASN A CA 1
ATOM 1666 C C . ASN A 1 204 ? 4.953 7.359 24.547 1 94.06 204 ASN A C 1
ATOM 1668 O O . ASN A 1 204 ? 4.371 8.047 25.391 1 94.06 204 ASN A O 1
ATOM 1672 N N . SER A 1 205 ? 4.363 6.805 23.594 1 94.75 205 SER A N 1
ATOM 1673 C CA . SER A 1 205 ? 2.916 6.895 23.438 1 94.75 205 SER A CA 1
ATOM 1674 C C . SER A 1 205 ? 2.217 5.711 24.094 1 94.75 205 SER A C 1
ATOM 1676 O O . SER A 1 205 ? 2.717 4.582 24.047 1 94.75 205 SER A O 1
ATOM 1678 N N . HIS A 1 206 ? 1.073 5.957 24.688 1 95.31 206 HIS A N 1
ATOM 1679 C CA . HIS A 1 206 ? 0.252 4.898 25.266 1 95.31 206 HIS A CA 1
ATOM 1680 C C . HIS A 1 206 ? -0.5 4.133 24.188 1 95.31 206 HIS A C 1
ATOM 1682 O O . HIS A 1 206 ? -0.707 2.924 24.297 1 95.31 206 HIS A O 1
ATOM 1688 N N . TYR A 1 207 ? -1.01 4.84 23.188 1 95.94 207 TYR A N 1
ATOM 1689 C CA . TYR A 1 207 ? -1.73 4.258 22.062 1 95.94 207 TYR A CA 1
ATOM 1690 C C . TYR A 1 207 ? -0.902 4.328 20.797 1 95.94 207 TYR A C 1
ATOM 1692 O O . TYR A 1 207 ? 0.127 5.008 20.75 1 95.94 207 TYR A O 1
ATOM 1700 N N . LYS A 1 208 ? -1.339 3.623 19.781 1 95.88 208 LYS A N 1
ATOM 1701 C CA . LYS A 1 208 ? -0.634 3.586 18.5 1 95.88 208 LYS A CA 1
ATOM 1702 C C . LYS A 1 208 ? -1.125 4.691 17.562 1 95.88 208 LYS A C 1
ATOM 1704 O O . LYS A 1 208 ? -0.482 4.992 16.562 1 95.88 208 LYS A O 1
ATOM 1709 N N . SER A 1 209 ? -2.281 5.316 17.891 1 97.75 209 SER A N 1
ATOM 1710 C CA . SER A 1 209 ? -2.818 6.387 17.062 1 97.75 209 SER A CA 1
ATOM 1711 C C . SER A 1 209 ? -3.613 7.387 17.891 1 97.75 209 SER A C 1
ATOM 1713 O O . SER A 1 209 ? -4.25 7.016 18.875 1 97.75 209 SER A O 1
ATOM 1715 N N . TYR A 1 210 ? -3.617 8.641 17.438 1 98.69 210 TYR A N 1
ATOM 1716 C CA . TYR A 1 210 ? -4.312 9.734 18.109 1 98.69 210 TYR A CA 1
ATOM 1717 C C . TYR A 1 210 ? -4.973 10.656 17.078 1 98.69 210 TYR A C 1
ATOM 1719 O O . TYR A 1 210 ? -4.367 11 16.062 1 98.69 210 TYR A O 1
ATOM 1727 N N . ASN A 1 211 ? -6.246 10.984 17.328 1 98.81 211 ASN A N 1
ATOM 1728 C CA . ASN A 1 211 ? -6.793 12.156 16.656 1 98.81 211 ASN A CA 1
ATOM 1729 C C . ASN A 1 211 ? -6.168 13.445 17.172 1 98.81 211 ASN A C 1
ATOM 1731 O O . ASN A 1 211 ? -6.238 13.734 18.375 1 98.81 211 ASN A O 1
ATOM 1735 N N . VAL A 1 212 ? -5.566 14.18 16.328 1 98.81 212 VAL A N 1
ATOM 1736 C CA . VAL A 1 212 ? -4.918 15.422 16.703 1 98.81 212 VAL A CA 1
ATOM 1737 C C . VAL A 1 212 ? -5.742 16.609 16.219 1 98.81 212 VAL A C 1
ATOM 1739 O O . VAL A 1 212 ? -5.539 17.094 15.094 1 98.81 212 VAL A O 1
ATOM 1742 N N . THR A 1 213 ? -6.582 17.062 16.984 1 98.25 213 THR A N 1
ATOM 1743 C CA . THR A 1 213 ? -7.512 18.141 16.672 1 98.25 213 THR A CA 1
ATOM 1744 C C . THR A 1 213 ? -7.809 18.984 17.922 1 98.25 213 THR A C 1
ATOM 1746 O O . THR A 1 213 ? -7.578 18.531 19.047 1 98.25 213 THR A O 1
ATOM 1749 N N . PRO A 1 214 ? -8.227 20.234 17.75 1 97.5 214 PRO A N 1
ATOM 1750 C CA . PRO A 1 214 ? -8.617 21.031 18.906 1 97.5 214 PRO A CA 1
ATOM 1751 C C . PRO A 1 214 ? -9.898 20.531 19.562 1 97.5 214 PRO A C 1
ATOM 1753 O O . PRO A 1 214 ? -10.453 19.516 19.141 1 97.5 214 PRO A O 1
ATOM 1756 N N . ILE A 1 215 ? -10.273 21.203 20.609 1 94.94 215 ILE A N 1
ATOM 1757 C CA . ILE A 1 215 ? -11.438 20.797 21.391 1 94.94 215 ILE A CA 1
ATOM 1758 C C . ILE A 1 215 ? -12.719 21.203 20.672 1 94.94 215 ILE A C 1
ATOM 1760 O O . ILE A 1 215 ? -13.648 20.406 20.531 1 94.94 215 ILE A O 1
ATOM 1764 N N . GLU A 1 216 ? -12.727 22.438 20.125 1 95.88 216 GLU A N 1
ATOM 1765 C CA . GLU A 1 216 ? -13.938 22.969 19.5 1 95.88 216 GLU A CA 1
ATOM 1766 C C . GLU A 1 216 ? -13.758 23.109 17.984 1 95.88 216 GLU A C 1
ATOM 1768 O O . GLU A 1 216 ? -12.742 23.625 17.516 1 95.88 216 GLU A O 1
ATOM 1773 N N . PRO A 1 217 ? -14.781 22.625 17.25 1 98 217 PRO A N 1
ATOM 1774 C CA . PRO A 1 217 ? -14.758 22.875 15.812 1 98 217 PRO A CA 1
ATOM 1775 C C . PRO A 1 217 ? -15.133 24.312 15.453 1 98 217 PRO A C 1
ATOM 1777 O O . PRO A 1 217 ? -15.516 25.078 16.328 1 98 217 PRO A O 1
ATOM 1780 N N . ILE A 1 218 ? -15.008 24.641 14.195 1 98.44 218 ILE A N 1
ATOM 1781 C CA . ILE A 1 218 ? -15.367 25.953 13.688 1 98.44 218 ILE A CA 1
ATOM 1782 C C . ILE A 1 218 ? -15.906 25.828 12.266 1 98.44 218 ILE A C 1
ATOM 1784 O O . ILE A 1 218 ? -15.547 24.906 11.539 1 98.44 218 ILE A O 1
ATOM 1788 N N . ASN A 1 219 ? -16.812 26.656 11.883 1 98.06 219 ASN A N 1
ATOM 1789 C CA . ASN A 1 219 ? -17.312 26.609 10.516 1 98.06 219 ASN A CA 1
ATOM 1790 C C . ASN A 1 219 ? -16.719 27.75 9.672 1 98.06 219 ASN A C 1
ATOM 1792 O O . ASN A 1 219 ? -16.062 28.641 10.203 1 98.06 219 ASN A O 1
ATOM 1796 N N . LEU A 1 220 ? -16.938 27.734 8.406 1 98.31 220 LEU A N 1
ATOM 1797 C CA . LEU A 1 220 ? -16.266 28.625 7.477 1 98.31 220 LEU A CA 1
ATOM 1798 C C . LEU A 1 220 ? -16.75 30.062 7.668 1 98.31 220 LEU A C 1
ATOM 1800 O O . LEU A 1 220 ? -15.969 31.016 7.516 1 98.31 220 LEU A O 1
ATOM 1804 N N . ILE A 1 221 ? -17.984 30.25 7.988 1 98.62 221 ILE A N 1
ATOM 1805 C CA . ILE A 1 221 ? -18.547 31.578 8.195 1 98.62 221 ILE A CA 1
ATOM 1806 C C . ILE A 1 221 ? -17.906 32.219 9.43 1 98.62 221 ILE A C 1
ATOM 1808 O O . ILE A 1 221 ? -17.516 33.375 9.398 1 98.62 221 ILE A O 1
ATOM 1812 N N . GLU A 1 222 ? -17.812 31.438 10.453 1 98.69 222 GLU A N 1
ATOM 1813 C CA . GLU A 1 222 ? -17.156 31.922 11.664 1 98.69 222 GLU A CA 1
ATOM 1814 C C . GLU A 1 222 ? -15.711 32.312 11.391 1 98.69 222 GLU A C 1
ATOM 1816 O O . GLU A 1 222 ? -15.227 33.344 11.898 1 98.69 222 GLU A O 1
ATOM 1821 N N . ILE A 1 223 ? -14.984 31.5 10.617 1 98.75 223 ILE A N 1
ATOM 1822 C CA . ILE A 1 223 ? -13.602 31.781 10.25 1 98.75 223 ILE A CA 1
ATOM 1823 C C . ILE A 1 223 ? -13.539 33.125 9.516 1 98.75 223 ILE A C 1
ATOM 1825 O O . ILE A 1 223 ? -12.734 34 9.867 1 98.75 223 ILE A O 1
ATOM 1829 N N . ALA A 1 224 ? -14.406 33.312 8.516 1 98.62 224 ALA A N 1
ATOM 1830 C CA . ALA A 1 224 ? -14.43 34.531 7.73 1 98.62 224 ALA A CA 1
ATOM 1831 C C . ALA A 1 224 ? -14.703 35.75 8.617 1 98.62 224 ALA A C 1
ATOM 1833 O O . ALA A 1 224 ? -14.078 36.781 8.461 1 98.62 224 ALA A O 1
ATOM 1834 N N . ASN A 1 225 ? -15.609 35.562 9.516 1 98.62 225 ASN A N 1
ATOM 1835 C CA . ASN A 1 225 ? -15.945 36.656 10.43 1 98.62 225 ASN A CA 1
ATOM 1836 C C . ASN A 1 225 ? -14.773 37 11.352 1 98.62 225 ASN A C 1
ATOM 1838 O O . ASN A 1 225 ? -14.516 38.156 11.641 1 98.62 225 ASN A O 1
ATOM 1842 N N . LEU A 1 226 ? -14.148 35.969 11.867 1 98.81 226 LEU A N 1
ATOM 1843 C CA . LEU A 1 226 ? -12.977 36.188 12.719 1 98.81 226 LEU A CA 1
ATOM 1844 C C . LEU A 1 226 ? -11.875 36.906 11.938 1 98.81 226 LEU A C 1
ATOM 1846 O O . LEU A 1 226 ? -11.164 37.75 12.492 1 98.81 226 LEU A O 1
ATOM 1850 N N . VAL A 1 227 ? -11.656 36.562 10.664 1 98.75 227 VAL A N 1
ATOM 1851 C CA . VAL A 1 227 ? -10.68 37.219 9.82 1 98.75 227 VAL A CA 1
ATOM 1852 C C . VAL A 1 227 ? -10.992 38.719 9.742 1 98.75 227 VAL A C 1
ATOM 1854 O O . VAL A 1 227 ? -10.109 39.562 9.922 1 98.75 227 VAL A O 1
ATOM 1857 N N . ASN A 1 228 ? -12.266 39.062 9.469 1 98.62 228 ASN A N 1
ATOM 1858 C CA . ASN A 1 228 ? -12.688 40.438 9.445 1 98.62 228 ASN A CA 1
ATOM 1859 C C . ASN A 1 228 ? -12.461 41.125 10.789 1 98.62 228 ASN A C 1
ATOM 1861 O O . ASN A 1 228 ? -12.078 42.312 10.844 1 98.62 228 ASN A O 1
ATOM 1865 N N . GLU A 1 229 ? -12.703 40.406 11.82 1 98.44 229 GLU A N 1
ATOM 1866 C CA . GLU A 1 229 ? -12.609 40.938 13.172 1 98.44 229 GLU A CA 1
ATOM 1867 C C . GLU A 1 229 ? -11.172 41.312 13.508 1 98.44 229 GLU A C 1
ATOM 1869 O O . GLU A 1 229 ? -10.93 42.344 14.148 1 98.44 229 GLU A O 1
ATOM 1874 N N . VAL A 1 230 ? -10.211 40.531 13.133 1 97.88 230 VAL A N 1
ATOM 1875 C CA . VAL A 1 230 ? -8.828 40.781 13.531 1 97.88 230 VAL A CA 1
ATOM 1876 C C . VAL A 1 230 ? -8.141 41.688 12.531 1 97.88 230 VAL A C 1
ATOM 1878 O O . VAL A 1 230 ? -6.984 42.094 12.719 1 97.88 230 VAL A O 1
ATOM 1881 N N . SER A 1 231 ? -8.812 42.031 11.461 1 96.38 231 SER A N 1
ATOM 1882 C CA . SER A 1 231 ? -8.242 42.812 10.367 1 96.38 231 SER A CA 1
ATOM 1883 C C . SER A 1 231 ? -8.547 44.281 10.523 1 96.38 231 SER A C 1
ATOM 1885 O O . SER A 1 231 ? -9.367 44.688 11.352 1 96.38 231 SER A O 1
ATOM 1887 N N . ASP A 1 232 ? -7.828 45.062 9.75 1 88.38 232 ASP A N 1
ATOM 1888 C CA . ASP A 1 232 ? -8.086 46.469 9.648 1 88.38 232 ASP A CA 1
ATOM 1889 C C . ASP A 1 232 ? -9.195 46.781 8.641 1 88.38 232 ASP A C 1
ATOM 1891 O O 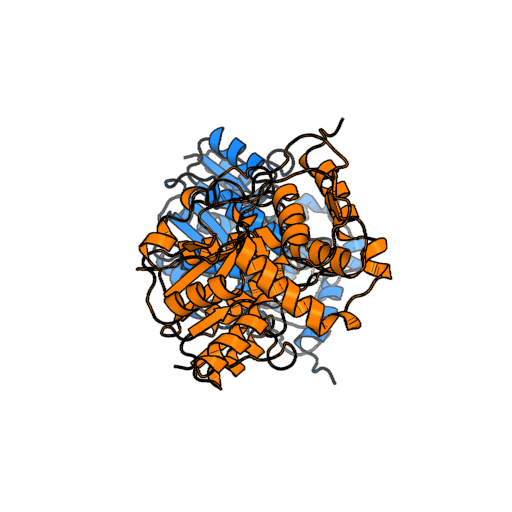. ASP A 1 232 ? -9.68 47.906 8.547 1 88.38 232 ASP A O 1
ATOM 1895 N N . HIS A 1 233 ? -9.555 45.781 7.906 1 88.88 233 HIS A N 1
ATOM 1896 C CA . HIS A 1 233 ? -10.547 45.875 6.844 1 88.88 233 HIS A CA 1
ATOM 1897 C C . HIS A 1 233 ? -11.695 44.875 7.07 1 88.88 233 HIS A C 1
ATOM 1899 O O . HIS A 1 233 ? -11.492 43.812 7.633 1 88.88 233 HIS A O 1
ATOM 1905 N N . ILE A 1 234 ? -12.812 45.344 6.672 1 96.81 234 ILE A N 1
ATOM 1906 C CA . ILE A 1 234 ? -13.953 44.438 6.625 1 96.81 234 ILE A CA 1
ATOM 1907 C C . ILE A 1 234 ? -14.352 44.188 5.172 1 96.81 234 ILE A C 1
ATOM 1909 O O . ILE A 1 234 ? -14.594 45.156 4.418 1 96.81 234 ILE A O 1
ATOM 1913 N N . VAL A 1 235 ? -14.414 42.969 4.789 1 98.19 235 VAL A N 1
ATOM 1914 C CA . VAL A 1 235 ? -14.844 42.625 3.434 1 98.19 235 VAL A CA 1
ATOM 1915 C C . VAL A 1 235 ? -16.125 41.812 3.49 1 98.19 235 VAL A C 1
ATOM 1917 O O . VAL A 1 235 ? -16.391 41.125 4.488 1 98.19 235 VAL A O 1
ATOM 1920 N N . PRO A 1 236 ? -16.922 41.812 2.426 1 98.31 236 PRO A N 1
ATOM 1921 C CA . PRO A 1 236 ? -18.156 41.031 2.391 1 98.31 236 PRO A CA 1
ATOM 1922 C C . PRO A 1 236 ? -17.859 39.531 2.441 1 98.31 236 PRO A C 1
ATOM 1924 O O . PRO A 1 236 ? -16.891 39.062 1.848 1 98.31 236 PRO A O 1
ATOM 1927 N N . VAL A 1 237 ? -18.672 38.812 3.205 1 98.44 237 VAL A N 1
ATOM 1928 C CA . VAL A 1 237 ? -18.688 37.344 3.229 1 98.44 237 VAL A CA 1
ATOM 1929 C C . VAL A 1 237 ? -19.938 36.844 2.494 1 98.44 237 VAL A C 1
ATOM 1931 O O . VAL A 1 237 ? -21.062 37.094 2.916 1 98.44 237 VAL A O 1
ATOM 1934 N N . VAL A 1 238 ? -19.734 36.125 1.395 1 98 238 VAL A N 1
ATOM 1935 C CA . VAL A 1 238 ? -20.828 35.688 0.555 1 98 238 VAL A CA 1
ATOM 1936 C C . VAL A 1 238 ? -20.922 34.156 0.62 1 98 238 VAL A C 1
ATOM 1938 O O . VAL A 1 238 ? -19.922 33.438 0.399 1 98 238 VAL A O 1
ATOM 1941 N N . VAL A 1 239 ? -22.047 33.656 0.939 1 97.62 239 VAL A N 1
ATOM 1942 C CA . VAL A 1 239 ? -22.312 32.219 0.95 1 97.62 239 VAL A CA 1
ATOM 1943 C C . VAL A 1 239 ? -23.203 31.859 -0.222 1 97.62 239 VAL A C 1
ATOM 1945 O O . VAL A 1 239 ? -24.344 32.344 -0.317 1 97.62 239 VAL A O 1
ATOM 1948 N N . LEU A 1 240 ? -22.766 30.969 -1.078 1 96.38 240 LEU A N 1
ATOM 1949 C CA . LEU A 1 240 ? -23.453 30.703 -2.334 1 96.38 240 LEU A CA 1
ATOM 1950 C C . LEU A 1 240 ? -24.625 29.734 -2.121 1 96.38 240 LEU A C 1
ATOM 1952 O O . LEU A 1 240 ? -25.641 29.828 -2.799 1 96.38 240 LEU A O 1
ATOM 1956 N N . ASN A 1 241 ? -24.406 28.797 -1.239 1 94.94 241 ASN A N 1
ATOM 1957 C CA . ASN A 1 241 ? -25.422 27.766 -1.031 1 94.94 241 ASN A CA 1
ATOM 1958 C C . ASN A 1 241 ? -25.797 27.641 0.443 1 94.94 241 ASN A C 1
ATOM 1960 O O . ASN A 1 241 ? -24.906 27.594 1.308 1 94.94 241 ASN A O 1
ATOM 1964 N N . ASP A 1 242 ? -27.047 27.453 0.655 1 93.44 242 ASP A N 1
ATOM 1965 C CA . ASP A 1 242 ? -27.562 27.359 2.021 1 93.44 242 ASP A CA 1
ATOM 1966 C C . ASP A 1 242 ? -27.25 25.984 2.629 1 93.44 242 ASP A C 1
ATOM 1968 O O . ASP A 1 242 ? -26.938 25.031 1.906 1 93.44 242 ASP A O 1
ATOM 1972 N N . GLY A 1 243 ? -27.328 25.969 4.016 1 93.12 243 GLY A N 1
ATOM 1973 C CA . GLY A 1 243 ? -27.141 24.719 4.723 1 93.12 243 GLY A CA 1
ATOM 1974 C C . GLY A 1 243 ? -25.703 24.484 5.164 1 93.12 243 GLY A C 1
ATOM 1975 O O . GLY A 1 243 ? -24.828 25.281 4.852 1 93.12 243 GLY A O 1
ATOM 1976 N N . VAL A 1 244 ? -25.594 23.453 5.949 1 93.38 244 VAL A N 1
ATOM 1977 C CA . VAL A 1 244 ? -24.266 23.078 6.449 1 93.38 244 VAL A CA 1
ATOM 1978 C C . VAL A 1 244 ? -23.875 21.719 5.867 1 93.38 244 VAL A C 1
ATOM 1980 O O . VAL A 1 244 ? -24.625 20.734 5.992 1 93.38 244 VAL A O 1
ATOM 1983 N N . GLY A 1 245 ? -22.812 21.688 5.207 1 92.38 245 GLY A N 1
ATOM 1984 C CA . GLY A 1 245 ? -22.328 20.469 4.574 1 92.38 245 GLY A CA 1
ATOM 1985 C C . GLY A 1 245 ? -21.688 19.5 5.551 1 92.38 245 GLY A C 1
ATOM 1986 O O . GLY A 1 245 ? -22.281 19.156 6.574 1 92.38 245 GLY A O 1
ATOM 1987 N N . VAL A 1 246 ? -20.453 19.078 5.301 1 91.25 246 VAL A N 1
ATOM 1988 C CA . VAL A 1 246 ? -19.797 18.016 6.051 1 91.25 246 VAL A CA 1
ATOM 1989 C C . VAL A 1 246 ? -19.312 18.547 7.395 1 91.25 246 VAL A C 1
ATOM 1991 O O . VAL A 1 246 ? -19.094 19.75 7.547 1 91.25 246 VAL A O 1
ATOM 1994 N N . ASN A 1 247 ? -19.266 17.719 8.273 1 96.25 247 ASN A N 1
ATOM 1995 C CA . ASN A 1 247 ? -18.578 17.922 9.539 1 96.25 247 ASN A CA 1
ATOM 1996 C C . ASN A 1 247 ? -17.312 17.062 9.633 1 96.25 247 ASN A C 1
ATOM 1998 O O . ASN A 1 247 ? -17.391 15.844 9.695 1 96.25 247 ASN A O 1
ATOM 2002 N N . TYR A 1 248 ? -16.203 17.672 9.594 1 97.38 248 TYR A N 1
ATOM 2003 C CA . TYR A 1 248 ? -14.906 17.016 9.641 1 97.38 248 TYR A CA 1
ATOM 2004 C C . TYR A 1 248 ? -14.172 17.359 10.938 1 97.38 248 TYR A C 1
ATOM 2006 O O . TYR A 1 248 ? -13.281 18.203 10.945 1 97.38 248 TYR A O 1
ATOM 2014 N N . SER A 1 249 ? -14.594 16.703 12.055 1 98.38 249 SER A N 1
ATOM 2015 C CA . SER A 1 249 ? -14 16.922 13.375 1 98.38 249 SER A CA 1
ATOM 2016 C C . SER A 1 249 ? -13.75 15.594 14.086 1 98.38 249 SER A C 1
ATOM 2018 O O . SER A 1 249 ? -14.406 14.586 13.789 1 98.38 249 SER A O 1
ATOM 2020 N N . GLY A 1 250 ? -12.766 15.555 14.945 1 98.5 250 GLY A N 1
ATOM 2021 C CA . GLY A 1 250 ? -12.383 14.344 15.648 1 98.5 250 GLY A CA 1
ATOM 2022 C C . GLY A 1 250 ? -12.547 14.438 17.156 1 98.5 250 GLY A C 1
ATOM 2023 O O . GLY A 1 250 ? -12.43 15.516 17.719 1 98.5 250 GLY A O 1
ATOM 2024 N N . HIS A 1 251 ? -12.867 13.273 17.766 1 98.31 251 HIS A N 1
ATOM 2025 C CA . HIS A 1 251 ? -12.805 13.133 19.219 1 98.31 251 HIS A CA 1
ATOM 2026 C C . HIS A 1 251 ? -11.367 12.93 19.688 1 98.31 251 HIS A C 1
ATOM 2028 O O . HIS A 1 251 ? -10.703 11.969 19.281 1 98.31 251 HIS A O 1
ATOM 2034 N N . ASN A 1 252 ? -10.836 13.828 20.562 1 97.81 252 ASN A N 1
ATOM 2035 C CA . ASN A 1 252 ? -9.406 13.789 20.828 1 97.81 252 ASN A CA 1
ATOM 2036 C C . ASN A 1 252 ? -9.133 13.406 22.281 1 97.81 252 ASN A C 1
ATOM 2038 O O . ASN A 1 252 ? -8.148 13.859 22.875 1 97.81 252 ASN A O 1
ATOM 2042 N N . ALA A 1 253 ? -9.953 12.617 22.906 1 96.81 253 ALA A N 1
ATOM 2043 C CA . ALA A 1 253 ? -9.781 12.227 24.312 1 96.81 253 ALA A CA 1
ATOM 2044 C C . ALA A 1 253 ? -8.461 11.5 24.516 1 96.81 253 ALA A C 1
ATOM 2046 O O . ALA A 1 253 ? -7.785 11.703 25.531 1 96.81 253 ALA A O 1
ATOM 2047 N N . ARG A 1 254 ? -8.016 10.57 23.609 1 97.25 254 ARG A N 1
ATOM 2048 C CA . ARG A 1 254 ? -6.719 9.906 23.719 1 97.25 254 ARG A CA 1
ATOM 2049 C C . ARG A 1 254 ? -5.586 10.922 23.828 1 97.25 254 ARG A C 1
ATOM 2051 O O . ARG A 1 254 ? -4.695 10.781 24.656 1 97.25 254 ARG A O 1
ATOM 2058 N N . LEU A 1 255 ? -5.676 11.922 22.938 1 98.19 255 LEU A N 1
ATOM 2059 C CA . LEU A 1 255 ? -4.633 12.938 22.891 1 98.19 255 LEU A CA 1
ATOM 2060 C C . LEU A 1 255 ? -4.574 13.711 24.219 1 98.19 255 LEU A C 1
ATOM 2062 O O . LEU A 1 255 ? -3.498 13.906 24.781 1 98.19 255 LEU A O 1
ATOM 2066 N N . MET A 1 256 ? -5.75 14.109 24.656 1 97.12 256 MET A N 1
ATOM 2067 C CA . MET A 1 256 ? -5.824 14.938 25.859 1 97.12 256 MET A CA 1
ATOM 2068 C C . MET A 1 256 ? -5.387 14.156 27.094 1 97.12 256 MET A C 1
ATOM 2070 O O . MET A 1 256 ? -4.91 14.734 28.062 1 97.12 256 MET A O 1
ATOM 2074 N N . SER A 1 257 ? -5.527 12.836 27.016 1 95.69 257 SER A N 1
ATOM 2075 C CA . SER A 1 257 ? -5.051 12.008 28.109 1 95.69 257 SER A CA 1
ATOM 2076 C C . SER A 1 257 ? -3.527 11.953 28.141 1 95.69 257 SER A C 1
ATOM 2078 O O . SER A 1 257 ? -2.934 11.688 29.188 1 95.69 257 SER A O 1
ATOM 2080 N N . GLU A 1 258 ? -2.82 12.156 26.984 1 94.38 258 GLU A N 1
ATOM 2081 C CA . GLU A 1 258 ? -1.365 12.172 26.859 1 94.38 258 GLU A CA 1
ATOM 2082 C C . GLU A 1 258 ? -0.796 13.523 27.297 1 94.38 258 GLU A C 1
ATOM 2084 O O . GLU A 1 258 ? 0.267 13.578 27.922 1 94.38 258 GLU A O 1
ATOM 2089 N N . LEU A 1 259 ? -1.52 14.562 26.906 1 95.5 259 LEU A N 1
ATOM 2090 C CA . LEU A 1 259 ? -1.014 15.93 27.047 1 95.5 259 LEU A CA 1
ATOM 2091 C C . LEU A 1 259 ? -1.488 16.547 28.359 1 95.5 259 LEU A C 1
ATOM 2093 O O . LEU A 1 259 ? -2.473 17.297 28.375 1 95.5 259 LEU A O 1
ATOM 2097 N N . THR A 1 260 ? -0.63 16.406 29.359 1 87.44 260 THR A N 1
ATOM 2098 C CA . THR A 1 260 ? -0.998 16.984 30.641 1 87.44 260 THR A CA 1
ATOM 2099 C C . THR A 1 260 ? -0.833 18.5 30.625 1 87.44 260 THR A C 1
ATOM 2101 O O . THR A 1 260 ? 0.211 19 30.219 1 87.44 260 THR A O 1
ATOM 2104 N N . ASP A 1 261 ? -1.797 19.359 30.938 1 91 261 ASP A N 1
ATOM 2105 C CA . ASP A 1 261 ? -1.754 20.812 31.031 1 91 261 ASP A CA 1
ATOM 2106 C C . ASP A 1 261 ? -1.636 21.453 29.656 1 91 261 ASP A C 1
ATOM 2108 O O . ASP A 1 261 ? -0.93 22.453 29.484 1 91 261 ASP A O 1
ATOM 2112 N N . PHE A 1 262 ? -2.1 20.859 28.688 1 95.81 262 PHE A N 1
ATOM 2113 C CA . PHE A 1 262 ? -2.08 21.344 27.312 1 95.81 262 PHE A CA 1
ATOM 2114 C C . PHE A 1 262 ? -3.32 22.172 27.016 1 95.81 262 PHE A C 1
ATOM 2116 O O . PHE A 1 262 ? -4.434 21.797 27.375 1 95.81 262 PHE A O 1
ATOM 2123 N N . SER A 1 263 ? -3.119 23.375 26.438 1 96.56 263 SER A N 1
ATOM 2124 C CA . SER A 1 263 ? -4.215 24.219 25.953 1 96.56 263 SER A CA 1
ATOM 2125 C C . SER A 1 263 ? -3.979 24.672 24.531 1 96.56 263 SER A C 1
ATOM 2127 O O . SER A 1 263 ? -2.883 25.125 24.188 1 96.56 263 SER A O 1
ATOM 2129 N N . PHE A 1 264 ? -4.961 24.547 23.75 1 97.94 264 PHE A N 1
ATOM 2130 C CA . PHE A 1 264 ? -4.883 25.031 22.375 1 97.94 264 PHE A CA 1
ATOM 2131 C C . PHE A 1 264 ? -5.074 26.531 22.312 1 97.94 264 PHE A C 1
ATOM 2133 O O . PHE A 1 264 ? -5.828 27.109 23.109 1 97.94 264 PHE A O 1
ATOM 2140 N N . MET A 1 265 ? -4.422 27.141 21.406 1 97.62 265 MET A N 1
ATOM 2141 C CA . MET A 1 265 ? -4.688 28.547 21.125 1 97.62 265 MET A CA 1
ATOM 2142 C C . MET A 1 265 ? -6.117 28.734 20.625 1 97.62 265 MET A C 1
ATOM 2144 O O . MET A 1 265 ? -6.633 27.922 19.875 1 97.62 265 MET A O 1
ATOM 2148 N N . SER A 1 266 ? -6.727 29.859 21.016 1 98.06 266 SER A N 1
ATOM 2149 C CA . SER A 1 266 ? -8.047 30.156 20.469 1 98.06 266 SER A CA 1
ATOM 2150 C C . SER A 1 266 ? -7.98 30.406 18.953 1 98.06 266 SER 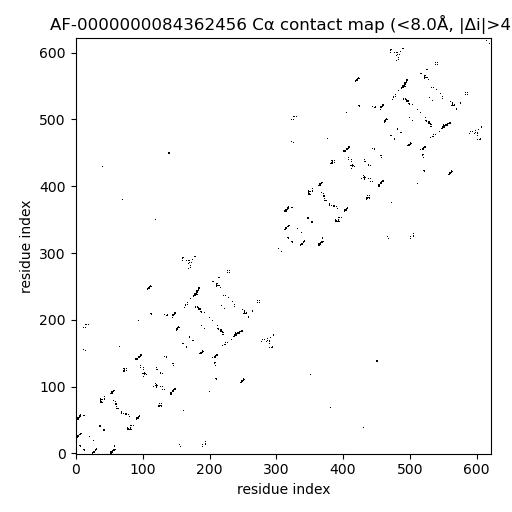A C 1
ATOM 2152 O O . SER A 1 266 ? -6.949 30.828 18.438 1 98.06 266 SER A O 1
ATOM 2154 N N . TYR A 1 267 ? -9.109 30.188 18.266 1 98.69 267 TYR A N 1
ATOM 2155 C CA . TYR A 1 267 ? -9.141 30.453 16.828 1 98.69 267 TYR A CA 1
ATOM 2156 C C . TYR A 1 267 ? -8.852 31.922 16.531 1 98.69 267 TYR A C 1
ATOM 2158 O O . TYR A 1 267 ? -8.125 32.25 15.594 1 98.69 267 TYR A O 1
ATOM 2166 N N . LYS A 1 268 ? -9.406 32.75 17.344 1 98.56 268 LYS A N 1
ATOM 2167 C CA . LYS A 1 268 ? -9.18 34.188 17.156 1 98.56 268 LYS A CA 1
ATOM 2168 C C . LYS A 1 268 ? -7.695 34.531 17.219 1 98.56 268 LYS A C 1
ATOM 2170 O O . LYS A 1 268 ? -7.16 35.188 16.344 1 98.56 268 LYS A O 1
ATOM 2175 N N . ASP A 1 269 ? -7.004 34.031 18.312 1 98.62 269 ASP A N 1
ATOM 2176 C CA . ASP A 1 269 ? -5.586 34.312 18.5 1 98.62 269 ASP A CA 1
ATOM 2177 C C . ASP A 1 269 ? -4.75 33.719 17.391 1 98.62 269 ASP A C 1
ATOM 2179 O O . ASP A 1 269 ? -3.805 34.344 16.891 1 98.62 269 ASP A O 1
ATOM 2183 N N . ALA A 1 270 ? -5.078 32.5 17.016 1 98.75 270 ALA A N 1
ATOM 2184 C CA . ALA A 1 270 ? -4.344 31.812 15.961 1 98.75 270 ALA A CA 1
ATOM 2185 C C . ALA A 1 270 ? -4.496 32.531 14.617 1 98.75 270 ALA A C 1
ATOM 2187 O O . ALA A 1 270 ? -3.516 32.719 13.898 1 98.75 270 ALA A O 1
ATOM 2188 N N . ILE A 1 271 ? -5.723 32.938 14.25 1 98.69 271 ILE A N 1
ATOM 2189 C CA . ILE A 1 271 ? -6 33.625 13.008 1 98.69 271 ILE A CA 1
ATOM 2190 C C . ILE A 1 271 ? -5.305 35 13.008 1 98.69 271 ILE A C 1
ATOM 2192 O O . ILE A 1 271 ? -4.75 35.406 11.992 1 98.69 271 ILE A O 1
ATOM 2196 N N . ALA A 1 272 ? -5.309 35.656 14.172 1 98.69 272 ALA A N 1
ATOM 2197 C CA . ALA A 1 272 ? -4.617 36.938 14.289 1 98.69 272 ALA A CA 1
ATOM 2198 C C . ALA A 1 272 ? -3.123 36.781 14.023 1 98.69 272 ALA A C 1
ATOM 2200 O O . ALA A 1 272 ? -2.51 37.625 13.359 1 98.69 272 ALA A O 1
ATOM 2201 N N . ASP A 1 273 ? -2.576 35.75 14.633 1 98.56 273 ASP A N 1
ATOM 2202 C CA . ASP A 1 273 ? -1.156 35.469 14.43 1 98.56 273 ASP A CA 1
ATOM 2203 C C . ASP A 1 273 ? -0.847 35.25 12.953 1 98.56 273 ASP A C 1
ATOM 2205 O O . ASP A 1 273 ? 0.099 35.812 12.406 1 98.56 273 ASP A O 1
ATOM 2209 N N . LEU A 1 274 ? -1.62 34.375 12.266 1 98.56 274 LEU A N 1
ATOM 2210 C CA . LEU A 1 274 ? -1.413 34.094 10.852 1 98.56 274 LEU A CA 1
ATOM 2211 C C . LEU A 1 274 ? -1.657 35.312 10 1 98.56 274 LEU A C 1
ATOM 2213 O O . LEU A 1 274 ? -0.956 35.531 9.008 1 98.56 274 LEU A O 1
ATOM 2217 N N . TYR A 1 275 ? -2.686 36.125 10.359 1 98.19 275 TYR A N 1
ATOM 2218 C CA . TYR A 1 275 ? -2.955 37.406 9.672 1 98.19 275 TYR A CA 1
ATOM 2219 C C . TYR A 1 275 ? -1.721 38.281 9.672 1 98.19 275 TYR A C 1
ATOM 2221 O O . TYR A 1 275 ? -1.351 38.844 8.641 1 98.19 275 TYR A O 1
ATOM 2229 N N . SER A 1 276 ? -1.126 38.438 10.867 1 98.06 276 SER A N 1
ATOM 2230 C CA . SER A 1 276 ? 0.075 39.25 11 1 98.06 276 SER A CA 1
ATOM 2231 C C . SER A 1 276 ? 1.184 38.75 10.078 1 98.06 276 SER A C 1
ATOM 2233 O O . SER A 1 276 ? 1.903 39.562 9.477 1 98.06 276 SER A O 1
ATOM 2235 N N . TYR A 1 277 ? 1.342 37.438 9.984 1 97.88 277 TYR A N 1
ATOM 2236 C CA . TYR A 1 277 ? 2.344 36.875 9.102 1 97.88 277 TYR A CA 1
ATOM 2237 C C . TYR A 1 277 ? 2.109 37.281 7.656 1 97.88 277 TYR A C 1
ATOM 2239 O O . TYR A 1 277 ? 3.029 37.781 6.984 1 97.88 277 TYR A O 1
ATOM 2247 N N . TYR A 1 278 ? 0.869 37.156 7.156 1 97.38 278 TYR A N 1
ATOM 2248 C CA . TYR A 1 278 ? 0.571 37.469 5.762 1 97.38 278 TYR A CA 1
ATOM 2249 C C . TYR A 1 278 ? 0.63 38.969 5.527 1 97.38 278 TYR A C 1
ATOM 2251 O O . TYR A 1 278 ? 1.029 39.438 4.449 1 97.38 278 TYR A O 1
ATOM 2259 N N . LYS A 1 279 ? 0.219 39.75 6.547 1 97.5 279 LYS A N 1
ATOM 2260 C CA . LYS A 1 279 ? 0.323 41.188 6.449 1 97.5 279 LYS A CA 1
ATOM 2261 C C . LYS A 1 279 ? 1.772 41.625 6.262 1 97.5 279 LYS A C 1
ATOM 2263 O O . LYS A 1 279 ? 2.062 42.5 5.434 1 97.5 279 LYS A O 1
ATOM 2268 N N . ASN A 1 280 ? 2.676 41.062 7.012 1 97.5 280 ASN A N 1
ATOM 2269 C CA . ASN A 1 280 ? 4.098 41.375 6.934 1 97.5 280 ASN A CA 1
ATOM 2270 C C . ASN A 1 280 ? 4.727 40.812 5.652 1 97.5 280 ASN A C 1
ATOM 2272 O O . ASN A 1 280 ? 5.836 41.219 5.289 1 97.5 280 ASN A O 1
ATOM 2276 N N . ASN A 1 281 ? 4.043 39.906 4.961 1 97.06 281 ASN A N 1
ATOM 2277 C CA . ASN A 1 281 ? 4.531 39.312 3.725 1 97.06 281 ASN A CA 1
ATOM 2278 C C . ASN A 1 281 ? 3.553 39.531 2.574 1 97.06 281 ASN A C 1
ATOM 2280 O O . ASN A 1 281 ? 3.365 38.656 1.738 1 97.06 281 ASN A O 1
ATOM 2284 N N . ILE A 1 282 ? 2.916 40.625 2.584 1 95.56 282 ILE A N 1
ATOM 2285 C CA . ILE A 1 282 ? 1.81 40.938 1.679 1 95.56 282 ILE A CA 1
ATOM 2286 C C . ILE A 1 282 ? 2.301 40.906 0.234 1 95.56 282 ILE A C 1
ATOM 2288 O O . ILE A 1 282 ? 1.544 40.562 -0.679 1 95.56 282 ILE A O 1
ATOM 2292 N N . SER A 1 283 ? 3.572 41.156 -0.024 1 96.25 283 SER A N 1
ATOM 2293 C CA . SER A 1 283 ? 4.145 41.219 -1.364 1 96.25 283 SER A CA 1
ATOM 2294 C C . SER A 1 283 ? 4.148 39.844 -2.01 1 96.25 283 SER A C 1
ATOM 2296 O O . SER A 1 283 ? 4.258 39.719 -3.232 1 96.25 283 SER A O 1
ATOM 2298 N N . MET A 1 284 ? 4.008 38.75 -1.184 1 94.94 284 MET A N 1
ATOM 2299 C CA . MET A 1 284 ? 4.055 37.375 -1.685 1 94.94 284 MET A CA 1
ATOM 2300 C C . MET A 1 284 ? 2.689 36.969 -2.209 1 94.94 284 MET A C 1
ATOM 2302 O O . MET A 1 284 ? 2.576 35.938 -2.885 1 94.94 284 MET A O 1
ATOM 2306 N N . LEU A 1 285 ? 1.643 37.688 -1.971 1 96.81 285 LEU A N 1
ATOM 2307 C CA . LEU A 1 285 ? 0.281 37.312 -2.309 1 96.81 285 LEU A CA 1
ATOM 2308 C C . LEU A 1 285 ? -0.011 37.562 -3.783 1 96.81 285 LEU A C 1
ATOM 2310 O O . LEU A 1 285 ? 0.406 38.562 -4.336 1 96.81 285 LEU A O 1
ATOM 2314 N N . ASP A 1 286 ? -0.654 36.656 -4.418 1 97.06 286 ASP A N 1
ATOM 2315 C CA . ASP A 1 286 ? -1.045 36.719 -5.824 1 97.06 286 ASP A CA 1
ATOM 2316 C C . ASP A 1 286 ? -2.516 37.125 -5.965 1 97.06 286 ASP A C 1
ATOM 2318 O O . ASP A 1 286 ? -3.395 36.25 -5.93 1 97.06 286 ASP A O 1
ATOM 2322 N N . GLU A 1 287 ? -2.689 38.375 -6.238 1 96.31 287 GLU A N 1
ATOM 2323 C CA . GLU A 1 287 ? -4.051 38.906 -6.305 1 96.31 287 GLU A CA 1
ATOM 2324 C C . GLU A 1 287 ? -4.852 38.219 -7.406 1 96.31 287 GLU A C 1
ATOM 2326 O O . GLU A 1 287 ? -6.043 37.938 -7.23 1 96.31 287 GLU A O 1
ATOM 2331 N N . VAL A 1 288 ? -4.266 38.031 -8.5 1 96.88 288 VAL A N 1
ATOM 2332 C CA . VAL A 1 288 ? -4.934 37.375 -9.633 1 96.88 288 VAL A CA 1
ATOM 2333 C C . VAL A 1 288 ? -5.395 35.969 -9.234 1 96.88 288 VAL A C 1
ATOM 2335 O O . VAL A 1 288 ? -6.527 35.594 -9.531 1 96.88 288 VAL A O 1
ATOM 2338 N N . ALA A 1 289 ? -4.531 35.219 -8.586 1 95.31 289 ALA A N 1
ATOM 2339 C CA . ALA A 1 289 ? -4.875 33.875 -8.133 1 95.31 289 ALA A CA 1
ATOM 2340 C C . ALA A 1 289 ? -6.039 33.906 -7.145 1 95.31 289 ALA A C 1
ATOM 2342 O O . ALA A 1 289 ? -6.918 33.031 -7.18 1 95.31 289 ALA A O 1
ATOM 2343 N N . LEU A 1 290 ? -6.023 34.875 -6.316 1 96.62 290 LEU A N 1
ATOM 2344 C CA . LEU A 1 290 ? -7.062 35 -5.301 1 96.62 290 LEU A CA 1
ATOM 2345 C C . LEU A 1 290 ? -8.414 35.344 -5.945 1 96.62 290 LEU A C 1
ATOM 2347 O O . LEU A 1 290 ? -9.453 34.844 -5.488 1 96.62 290 LEU A O 1
ATOM 2351 N N . ARG A 1 291 ? -8.414 36.094 -6.984 1 96.12 291 ARG A N 1
ATOM 2352 C CA . ARG A 1 291 ? -9.641 36.438 -7.688 1 96.12 291 ARG A CA 1
ATOM 2353 C C . ARG A 1 291 ? -10.148 35.25 -8.516 1 96.12 291 ARG A C 1
ATOM 2355 O O . ARG A 1 291 ? -11.359 35.062 -8.633 1 96.12 291 ARG A O 1
ATOM 2362 N N . ASN A 1 292 ? -9.234 34.562 -9.164 1 93.62 292 ASN A N 1
ATOM 2363 C CA . ASN A 1 292 ? -9.625 33.344 -9.852 1 93.62 292 ASN A CA 1
ATOM 2364 C C . ASN A 1 292 ? -10.203 32.312 -8.883 1 93.62 292 ASN A C 1
ATOM 2366 O O . ASN A 1 292 ? -11.117 31.562 -9.242 1 93.62 292 ASN A O 1
ATOM 2370 N N . ASP A 1 293 ? -9.688 32.156 -7.672 1 93.31 293 ASP A N 1
ATOM 2371 C CA . ASP A 1 293 ? -10.133 31.422 -6.496 1 93.31 293 ASP A CA 1
ATOM 2372 C C . ASP A 1 293 ? -10.266 29.938 -6.797 1 93.31 293 ASP A C 1
ATOM 2374 O O . ASP A 1 293 ? -11.367 29.391 -6.746 1 93.31 293 ASP A O 1
ATOM 2378 N N . ASP A 1 294 ? -9.18 29.266 -6.98 1 88.31 294 ASP A N 1
ATOM 2379 C CA . ASP A 1 294 ? -9.133 27.828 -7.266 1 88.31 294 ASP A CA 1
ATOM 2380 C C . ASP A 1 294 ? -9.711 27.016 -6.105 1 88.31 294 ASP A C 1
ATOM 2382 O O . ASP A 1 294 ? -10.266 25.938 -6.312 1 88.31 294 ASP A O 1
ATOM 2386 N N . TYR A 1 295 ? -9.617 27.516 -4.965 1 88.69 295 TYR A N 1
ATOM 2387 C CA . TYR A 1 295 ? -10.211 26.828 -3.82 1 88.69 295 TYR A CA 1
ATOM 2388 C C . TYR A 1 295 ? -11.727 26.75 -3.967 1 88.69 295 TYR A C 1
ATOM 2390 O O . TYR A 1 295 ? -12.312 25.688 -3.762 1 88.69 295 TYR A O 1
ATOM 2398 N N . LEU A 1 296 ? -12.328 27.859 -4.297 1 90.88 296 LEU A N 1
ATOM 2399 C CA . LEU A 1 296 ? -13.773 27.891 -4.465 1 90.88 296 LEU A CA 1
ATOM 2400 C C . LEU A 1 296 ? -14.227 26.938 -5.566 1 90.88 296 LEU A C 1
ATOM 2402 O O . LEU A 1 296 ? -15.219 26.234 -5.414 1 90.88 296 LEU A O 1
ATOM 2406 N N . ASN A 1 297 ? -13.469 26.969 -6.641 1 89.12 297 ASN A N 1
ATOM 2407 C CA . ASN A 1 297 ? -13.797 26.094 -7.758 1 89.12 297 ASN A CA 1
ATOM 2408 C C . ASN A 1 297 ? -13.727 24.609 -7.355 1 89.12 297 ASN A C 1
ATOM 2410 O O . ASN A 1 297 ? -14.555 23.812 -7.773 1 89.12 297 ASN A O 1
ATOM 2414 N N . TYR A 1 298 ? -12.781 24.328 -6.543 1 86.5 298 TYR A N 1
ATOM 2415 C CA . TYR A 1 298 ? -12.633 22.969 -6.035 1 86.5 298 TYR A CA 1
ATOM 2416 C C . TYR A 1 298 ? -13.797 22.609 -5.117 1 86.5 298 TYR A C 1
ATOM 2418 O O . TYR A 1 298 ? -14.336 21.5 -5.195 1 86.5 298 TYR A O 1
ATOM 2426 N N . ALA A 1 299 ? -14.156 23.469 -4.289 1 87.75 299 ALA A N 1
ATOM 2427 C CA . ALA A 1 299 ? -15.258 23.25 -3.361 1 87.75 299 ALA A CA 1
ATOM 2428 C C . ALA A 1 299 ? -16.562 23 -4.113 1 87.75 299 ALA A C 1
ATOM 2430 O O . ALA A 1 299 ? -17.359 22.141 -3.723 1 87.75 299 ALA A O 1
ATOM 2431 N N . LYS A 1 300 ? -16.781 23.734 -5.199 1 88.56 300 LYS A N 1
ATOM 2432 C CA . LYS A 1 300 ? -17.969 23.547 -6.031 1 88.56 300 LYS A CA 1
ATOM 2433 C C . LYS A 1 300 ? -18 22.156 -6.648 1 88.56 300 LYS A C 1
ATOM 2435 O O . LYS A 1 300 ? -19.047 21.5 -6.668 1 88.56 300 LYS A O 1
ATOM 2440 N N . LYS A 1 301 ? -16.828 21.719 -7.043 1 82.75 301 LYS A N 1
ATOM 2441 C CA . LYS A 1 301 ? -16.703 20.391 -7.645 1 82.75 301 LYS A CA 1
ATOM 2442 C C . LYS A 1 301 ? -16.984 19.281 -6.625 1 82.75 301 LYS A C 1
ATOM 2444 O O . LYS A 1 301 ? -17.656 18.297 -6.934 1 82.75 301 LYS A O 1
ATOM 2449 N N . LEU A 1 302 ? -16.453 19.406 -5.426 1 80.81 302 LEU A N 1
ATOM 2450 C CA . LEU A 1 302 ? -16.625 18.422 -4.363 1 80.81 302 LEU A CA 1
ATOM 2451 C C . LEU A 1 302 ? -18.094 18.281 -3.986 1 80.81 302 LEU A C 1
ATOM 2453 O O . LEU A 1 302 ? -18.562 17.172 -3.682 1 80.81 302 LEU A O 1
ATOM 2457 N N . ARG A 1 303 ? -18.797 19.359 -3.945 1 78.38 303 ARG A N 1
ATOM 2458 C CA . ARG A 1 303 ? -20.203 19.328 -3.594 1 78.38 303 ARG A CA 1
ATOM 2459 C C . ARG A 1 303 ? -21 18.469 -4.582 1 78.38 303 ARG A C 1
ATOM 2461 O O . ARG A 1 303 ? -21.859 17.703 -4.184 1 78.38 303 ARG A O 1
ATOM 2468 N N . THR A 1 304 ? -20.625 18.516 -5.801 1 70.94 304 THR A N 1
ATOM 2469 C CA . THR A 1 304 ? -21.312 17.766 -6.84 1 70.94 304 THR A CA 1
ATOM 2470 C C . THR A 1 304 ? -20.984 16.281 -6.723 1 70.94 304 THR A C 1
ATOM 2472 O O . THR A 1 304 ? -21.844 15.422 -6.945 1 70.94 304 THR A O 1
ATOM 2475 N N . GLU A 1 305 ? -19.797 15.992 -6.234 1 69.62 305 GLU A N 1
ATOM 2476 C CA . GLU A 1 305 ? -19.328 14.609 -6.172 1 69.62 305 GLU A CA 1
ATOM 2477 C C . GLU A 1 305 ? -19.875 13.891 -4.941 1 69.62 305 GLU A C 1
ATOM 2479 O O . GLU A 1 305 ? -20.188 12.703 -5 1 69.62 305 GLU A O 1
ATOM 2484 N N . TYR A 1 306 ? -19.984 14.609 -3.865 1 65 306 TYR A N 1
ATOM 2485 C CA . TYR A 1 306 ? -20.297 13.914 -2.619 1 65 306 TYR A CA 1
ATOM 2486 C C . TYR A 1 306 ? -21.719 14.234 -2.162 1 65 306 TYR A C 1
ATOM 2488 O O . TYR A 1 306 ? -22.281 13.523 -1.328 1 65 306 TYR A O 1
ATOM 2496 N N . PHE A 1 307 ? -22.312 15.305 -2.598 1 61.75 307 PHE A N 1
ATOM 2497 C CA . PHE A 1 307 ? -23.562 15.719 -1.976 1 61.75 307 PHE A CA 1
ATOM 2498 C C . PHE A 1 307 ? -24.688 15.789 -3.004 1 61.75 307 PHE A C 1
ATOM 2500 O O . PHE A 1 307 ? -25.859 15.953 -2.646 1 61.75 307 PHE A O 1
ATOM 2507 N N . VAL A 1 308 ? -24.438 16 -4.18 1 51.81 308 VAL A N 1
ATOM 2508 C CA . VAL A 1 308 ? -25.562 16.031 -5.117 1 51.81 308 VAL A CA 1
ATOM 2509 C C . VAL A 1 308 ? -25.844 14.625 -5.617 1 51.81 308 VAL A C 1
ATOM 2511 O O . VAL A 1 308 ? -24.938 13.906 -6.043 1 51.81 308 VAL A O 1
ATOM 2514 N N . ALA A 1 309 ? -26.938 14.117 -5.09 1 43.78 309 ALA A N 1
ATOM 2515 C CA . ALA A 1 309 ? -27.5 12.859 -5.574 1 43.78 309 ALA A CA 1
ATOM 2516 C C . ALA A 1 309 ? -27.359 12.742 -7.09 1 43.78 309 ALA A C 1
ATOM 2518 O O . ALA A 1 309 ? -27.641 13.695 -7.82 1 43.78 309 ALA A O 1
ATOM 2519 N N . LYS A 1 310 ? -26.406 11.844 -7.527 1 39 310 LYS A N 1
ATOM 2520 C CA . LYS A 1 310 ? -26.5 11.531 -8.953 1 39 310 LYS A CA 1
ATOM 2521 C C . LYS A 1 310 ? -27.938 11.414 -9.406 1 39 310 LYS A C 1
ATOM 2523 O O . LYS A 1 310 ? -28.703 10.602 -8.867 1 39 310 LYS A O 1
ATOM 2528 N N . GLU A 1 311 ? -28.609 12.406 -9.938 1 28.58 311 GLU A N 1
ATOM 2529 C CA . GLU A 1 311 ? -29.891 12.156 -10.578 1 28.58 311 GLU A CA 1
ATOM 2530 C C . GLU A 1 311 ? -29.828 10.953 -11.508 1 28.58 311 GLU A C 1
ATOM 2532 O O . GLU A 1 311 ? -28.844 10.781 -12.242 1 28.58 311 GLU A O 1
ATOM 2537 N N . MET B 1 1 ? -16.781 -27.047 5.793 1 93.56 1 MET B N 1
ATOM 2538 C CA . MET B 1 1 ? -15.781 -26 5.578 1 93.56 1 MET B CA 1
ATOM 2539 C C . MET B 1 1 ? -15.992 -25.312 4.234 1 93.56 1 MET B C 1
ATOM 2541 O O . MET B 1 1 ? -16.047 -25.969 3.193 1 93.56 1 MET B O 1
ATOM 2545 N N . ASN B 1 2 ? -16.281 -24.031 4.27 1 97.88 2 ASN B N 1
ATOM 2546 C CA . ASN B 1 2 ? -16.469 -23.234 3.057 1 97.88 2 ASN B CA 1
ATOM 2547 C C . ASN B 1 2 ? -15.195 -22.469 2.697 1 97.88 2 ASN B C 1
ATOM 2549 O O . ASN B 1 2 ? -14.703 -21.672 3.498 1 97.88 2 ASN B O 1
ATOM 2553 N N . ILE B 1 3 ? -14.734 -22.734 1.463 1 98.88 3 ILE B N 1
ATOM 2554 C CA . ILE B 1 3 ? -13.516 -22.078 0.983 1 98.88 3 ILE B CA 1
ATOM 2555 C C . ILE B 1 3 ? -13.875 -21.016 -0.043 1 98.88 3 ILE B C 1
ATOM 2557 O O . ILE B 1 3 ? -14.57 -21.281 -1.023 1 98.88 3 ILE B O 1
ATOM 2561 N N . LEU B 1 4 ? -13.523 -19.766 0.202 1 98.94 4 LEU B N 1
ATOM 2562 C CA . LEU B 1 4 ? -13.602 -18.719 -0.807 1 98.94 4 LEU B CA 1
ATOM 2563 C C . LEU B 1 4 ? -12.297 -18.609 -1.582 1 98.94 4 LEU B C 1
ATOM 2565 O O . LEU B 1 4 ? -11.242 -18.359 -0.995 1 98.94 4 LEU B O 1
ATOM 2569 N N . ILE B 1 5 ? -12.32 -18.828 -2.834 1 98.94 5 ILE B N 1
ATOM 2570 C CA . ILE B 1 5 ? -11.164 -18.625 -3.697 1 98.94 5 ILE B CA 1
ATOM 2571 C C . ILE B 1 5 ? -11.375 -17.391 -4.555 1 98.94 5 ILE B C 1
ATOM 2573 O O . ILE B 1 5 ? -12.242 -17.359 -5.43 1 98.94 5 ILE B O 1
ATOM 2577 N N . THR B 1 6 ? -10.602 -16.344 -4.238 1 98.88 6 THR B N 1
ATOM 2578 C CA . THR B 1 6 ? -10.641 -15.172 -5.094 1 98.88 6 THR B CA 1
ATOM 2579 C C . THR B 1 6 ? -9.719 -15.352 -6.301 1 98.88 6 THR B C 1
ATOM 2581 O O . THR B 1 6 ? -8.789 -16.156 -6.262 1 98.88 6 THR B O 1
ATOM 2584 N N . GLY B 1 7 ? -10.016 -14.609 -7.398 1 98.06 7 GLY B N 1
ATOM 2585 C CA . GLY B 1 7 ? -9.234 -14.789 -8.609 1 98.06 7 GLY B CA 1
ATOM 2586 C C . GLY B 1 7 ? -9.5 -16.125 -9.297 1 98.06 7 GLY B C 1
ATOM 2587 O O . GLY B 1 7 ? -8.602 -16.688 -9.922 1 98.06 7 GLY B O 1
ATOM 2588 N N . ALA B 1 8 ? -10.68 -16.609 -9.203 1 97.25 8 ALA B N 1
ATOM 2589 C CA . ALA B 1 8 ? -11.055 -17.938 -9.656 1 97.25 8 ALA B CA 1
ATOM 2590 C C . ALA B 1 8 ? -11.062 -18.016 -11.18 1 97.25 8 ALA B C 1
ATOM 2592 O O . ALA B 1 8 ? -11.062 -19.109 -11.75 1 97.25 8 ALA B O 1
ATOM 2593 N N . GLU B 1 9 ? -11.031 -16.906 -11.797 1 95.81 9 GLU B N 1
ATOM 2594 C CA . GLU B 1 9 ? -11.07 -16.891 -13.258 1 95.81 9 GLU B CA 1
ATOM 2595 C C . GLU B 1 9 ? -9.656 -16.906 -13.844 1 95.81 9 GLU B C 1
ATOM 2597 O O . GLU B 1 9 ? -9.484 -17.078 -15.047 1 95.81 9 GLU B O 1
ATOM 2602 N N . GLY B 1 10 ? -8.664 -16.734 -13 1 96.25 10 GLY B N 1
ATOM 2603 C CA . GLY B 1 10 ? -7.281 -16.734 -13.445 1 96.25 10 GLY B CA 1
ATOM 2604 C C . GLY B 1 10 ? -6.66 -18.109 -13.477 1 96.25 10 GLY B C 1
ATOM 2605 O O . GLY B 1 10 ? -7.258 -19.078 -12.992 1 96.25 10 GLY B O 1
ATOM 2606 N N . PHE B 1 11 ? -5.461 -18.219 -13.93 1 97.19 11 PHE B N 1
ATOM 2607 C CA . PHE B 1 11 ? -4.703 -19.453 -14.094 1 97.19 11 PHE B CA 1
ATOM 2608 C C . PHE B 1 11 ? -4.684 -20.266 -12.805 1 97.19 11 PHE B C 1
ATOM 2610 O O . PHE B 1 11 ? -5.277 -21.344 -12.727 1 97.19 11 PHE B O 1
ATOM 2617 N N . VAL B 1 12 ? -4.199 -19.672 -11.727 1 98.44 12 VAL B N 1
ATOM 2618 C CA . VAL B 1 12 ? -4.012 -20.391 -10.469 1 98.44 12 VAL B CA 1
ATOM 2619 C C . VAL B 1 12 ? -5.371 -20.656 -9.828 1 98.44 12 VAL B C 1
ATOM 2621 O O . VAL B 1 12 ? -5.672 -21.797 -9.445 1 98.44 12 VAL B O 1
ATOM 2624 N N . GLY B 1 13 ? -6.25 -19.656 -9.789 1 98.56 13 GLY B N 1
ATOM 2625 C CA . GLY B 1 13 ? -7.547 -19.766 -9.148 1 98.56 13 GLY B CA 1
ATOM 2626 C C . GLY B 1 13 ? -8.438 -20.812 -9.781 1 98.56 13 GLY B C 1
ATOM 2627 O O . GLY B 1 13 ? -9.086 -21.594 -9.07 1 98.56 13 GLY B O 1
ATOM 2628 N N . LYS B 1 14 ? -8.422 -20.828 -11.094 1 98.25 14 LYS B N 1
ATOM 2629 C CA . LYS B 1 14 ? -9.258 -21.797 -11.805 1 98.25 14 LYS B CA 1
ATOM 2630 C C . LYS B 1 14 ? -8.844 -23.219 -11.477 1 98.25 14 LYS B C 1
ATOM 2632 O O . LYS B 1 14 ? -9.695 -24.078 -11.25 1 98.25 14 LYS B O 1
ATOM 2637 N N . ASN B 1 15 ? -7.547 -23.469 -11.477 1 98.81 15 ASN B N 1
ATOM 2638 C CA . ASN B 1 15 ? -7.043 -24.797 -11.141 1 98.81 15 ASN B CA 1
ATOM 2639 C C . ASN B 1 15 ? -7.395 -25.188 -9.711 1 98.81 15 ASN B C 1
ATOM 2641 O O . ASN B 1 15 ? -7.789 -26.312 -9.453 1 98.81 15 ASN B O 1
ATOM 2645 N N . LEU B 1 16 ? -7.277 -24.25 -8.789 1 98.94 16 LEU B N 1
ATOM 2646 C CA . LEU B 1 16 ? -7.586 -24.531 -7.387 1 98.94 16 LEU B CA 1
ATOM 2647 C C . LEU B 1 16 ? -9.062 -24.859 -7.215 1 98.94 16 LEU B C 1
ATOM 2649 O O . LEU B 1 16 ? -9.414 -25.797 -6.496 1 98.94 16 LEU B O 1
ATOM 2653 N N . VAL B 1 17 ? -9.93 -24.078 -7.91 1 98.81 17 VAL B N 1
ATOM 2654 C CA . VAL B 1 17 ? -11.367 -24.312 -7.828 1 98.81 17 VAL B CA 1
ATOM 2655 C C . VAL B 1 17 ? -11.688 -25.719 -8.305 1 98.81 17 VAL B C 1
ATOM 2657 O O . VAL B 1 17 ? -12.359 -26.484 -7.602 1 98.81 17 VAL B O 1
ATOM 2660 N N . GLU B 1 18 ? -11.172 -26.109 -9.469 1 98.69 18 GLU B N 1
ATOM 2661 C CA . GLU B 1 18 ? -11.43 -27.438 -10.047 1 98.69 18 GLU B CA 1
ATOM 2662 C C . GLU B 1 18 ? -10.961 -28.547 -9.109 1 98.69 18 GLU B C 1
ATOM 2664 O O . GLU B 1 18 ? -11.688 -29.516 -8.867 1 98.69 18 GLU B O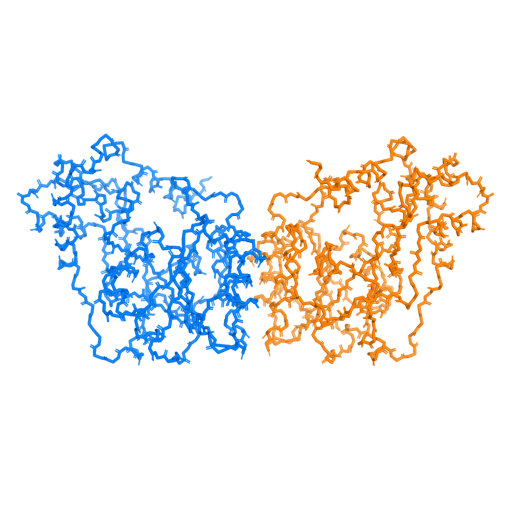 1
ATOM 2669 N N . ASN B 1 19 ? -9.773 -28.422 -8.547 1 98.75 19 ASN B N 1
ATOM 2670 C CA . ASN B 1 19 ? -9.188 -29.469 -7.711 1 98.75 19 ASN B CA 1
ATOM 2671 C C . ASN B 1 19 ? -9.914 -29.578 -6.375 1 98.75 19 ASN B C 1
ATOM 2673 O O . ASN B 1 19 ? -10.234 -30.688 -5.934 1 98.75 19 ASN B O 1
ATOM 2677 N N . PHE B 1 20 ? -10.195 -28.422 -5.699 1 98.88 20 PHE B N 1
ATOM 2678 C CA . PHE B 1 20 ? -10.898 -28.453 -4.422 1 98.88 20 PHE B CA 1
ATOM 2679 C C . PHE B 1 20 ? -12.289 -29.047 -4.586 1 98.88 20 PHE B C 1
ATOM 2681 O O . PHE B 1 20 ? -12.727 -29.859 -3.76 1 98.88 20 PHE B O 1
ATOM 2688 N N . GLN B 1 21 ? -12.992 -28.641 -5.668 1 98.69 21 GLN B N 1
ATOM 2689 C CA . GLN B 1 21 ? -14.32 -29.188 -5.918 1 98.69 21 GLN B CA 1
ATOM 2690 C C . GLN B 1 21 ? -14.25 -30.688 -6.172 1 98.69 21 GLN B C 1
ATOM 2692 O O . GLN B 1 21 ? -15.078 -31.453 -5.664 1 98.69 21 GLN B O 1
ATOM 2697 N N . SER B 1 22 ? -13.297 -31.109 -6.965 1 98.5 22 SER B N 1
ATOM 2698 C CA . SER B 1 22 ? -13.109 -32.531 -7.254 1 98.5 22 SER B CA 1
ATOM 2699 C C . SER B 1 22 ? -12.875 -33.312 -5.977 1 98.5 22 SER B C 1
ATOM 2701 O O . SER B 1 22 ? -13.297 -34.469 -5.863 1 98.5 22 SER B O 1
ATOM 2703 N N . ASP B 1 23 ? -12.211 -32.719 -5.012 1 98.25 23 ASP B N 1
ATOM 2704 C CA . ASP B 1 23 ? -11.898 -33.375 -3.752 1 98.25 23 ASP B CA 1
ATOM 2705 C C . ASP B 1 23 ? -13.047 -33.25 -2.758 1 98.25 23 ASP B C 1
ATOM 2707 O O . ASP B 1 23 ? -12.914 -33.625 -1.592 1 98.25 23 ASP B O 1
ATOM 2711 N N . GLY B 1 24 ? -14.141 -32.594 -3.098 1 98 24 GLY B N 1
ATOM 2712 C CA . GLY B 1 24 ? -15.367 -32.625 -2.318 1 98 24 GLY B CA 1
ATOM 2713 C C . GLY B 1 24 ? -15.531 -31.422 -1.415 1 98 24 GLY B C 1
ATOM 2714 O O . GLY B 1 24 ? -16.406 -31.391 -0.549 1 98 24 GLY B O 1
ATOM 2715 N N . TYR B 1 25 ? -14.727 -30.406 -1.603 1 98.31 25 TYR B N 1
ATOM 2716 C CA . TYR B 1 25 ? -14.844 -29.219 -0.773 1 98.31 25 TYR B CA 1
ATOM 2717 C C . TYR B 1 25 ? -15.953 -28.312 -1.283 1 98.31 25 TYR B C 1
ATOM 2719 O O . TYR B 1 25 ? -16.266 -28.297 -2.477 1 98.31 25 TYR B O 1
ATOM 2727 N N . SER B 1 26 ? -16.578 -27.594 -0.386 1 98.44 26 SER B N 1
ATOM 2728 C CA . SER B 1 26 ? -17.453 -26.484 -0.752 1 98.44 26 SER B CA 1
ATOM 2729 C C . SER B 1 26 ? -16.656 -25.234 -1.098 1 98.44 26 SER B C 1
ATOM 2731 O O . SER B 1 26 ? -15.953 -24.688 -0.248 1 98.44 26 SER B O 1
ATOM 2733 N N . VAL B 1 27 ? -16.828 -24.812 -2.355 1 98.75 27 VAL B N 1
ATOM 2734 C CA . VAL B 1 27 ? -15.977 -23.734 -2.83 1 98.75 27 VAL B CA 1
ATOM 2735 C C . VAL B 1 27 ? -16.844 -22.578 -3.348 1 98.75 27 VAL B C 1
ATOM 2737 O O . VAL B 1 27 ? -17.703 -22.781 -4.199 1 98.75 27 VAL B O 1
ATOM 2740 N N . LEU B 1 28 ? -16.672 -21.391 -2.73 1 98.75 28 LEU B N 1
ATOM 2741 C CA . LEU B 1 28 ? -17.172 -20.141 -3.293 1 98.75 28 LEU B CA 1
ATOM 2742 C C . LEU B 1 28 ? -16.156 -19.531 -4.242 1 98.75 28 LEU B C 1
ATOM 2744 O O . LEU B 1 28 ? -14.977 -19.375 -3.885 1 98.75 28 LEU B O 1
ATOM 2748 N N . HIS B 1 29 ? -16.484 -19.234 -5.469 1 98.69 29 HIS B N 1
ATOM 2749 C CA . HIS B 1 29 ? -15.547 -18.766 -6.484 1 98.69 29 HIS B CA 1
ATOM 2750 C C . HIS B 1 29 ? -16.172 -17.688 -7.348 1 98.69 29 HIS B C 1
ATOM 2752 O O . HIS B 1 29 ? -16.328 -17.859 -8.562 1 98.69 29 HIS B O 1
ATOM 2758 N N . PRO B 1 30 ? -16.438 -16.531 -6.742 1 98.38 30 PRO B N 1
ATOM 2759 C CA . PRO B 1 30 ? -17.094 -15.453 -7.477 1 98.38 30 PRO B CA 1
ATOM 2760 C C . PRO B 1 30 ? -16.25 -14.891 -8.609 1 98.38 30 PRO B C 1
ATOM 2762 O O . PRO B 1 30 ? -15.016 -14.859 -8.5 1 98.38 30 PRO B O 1
ATOM 2765 N N . THR B 1 31 ? -16.938 -14.477 -9.672 1 96.94 31 THR B N 1
ATOM 2766 C CA . THR B 1 31 ? -16.297 -13.695 -10.727 1 96.94 31 THR B CA 1
ATOM 2767 C C . THR B 1 31 ? -16.062 -12.258 -10.266 1 96.94 31 THR B C 1
ATOM 2769 O O . THR B 1 31 ? -16.547 -11.852 -9.211 1 96.94 31 THR B O 1
ATOM 2772 N N . VAL B 1 32 ? -15.352 -11.562 -11.109 1 94.44 32 VAL B N 1
ATOM 2773 C CA . VAL B 1 32 ? -15.086 -10.164 -10.789 1 94.44 32 VAL B CA 1
ATOM 2774 C C . VAL B 1 32 ? -16.391 -9.375 -10.805 1 94.44 32 VAL B C 1
ATOM 2776 O O . VAL B 1 32 ? -16.562 -8.43 -10.039 1 94.44 32 VAL B O 1
ATOM 2779 N N . GLN B 1 33 ? -17.344 -9.781 -11.586 1 94.88 33 GLN B N 1
ATOM 2780 C CA . GLN B 1 33 ? -18.656 -9.133 -11.664 1 94.88 33 GLN B CA 1
ATOM 2781 C C . GLN B 1 33 ? -19.469 -9.383 -10.406 1 94.88 33 GLN B C 1
ATOM 2783 O O . GLN B 1 33 ? -20.219 -8.516 -9.961 1 94.88 33 GLN B O 1
ATOM 2788 N N . GLU B 1 34 ? -19.297 -10.547 -9.828 1 97.06 34 GLU B N 1
ATOM 2789 C CA . GLU B 1 34 ? -20.031 -10.93 -8.633 1 97.06 34 GLU B CA 1
ATOM 2790 C C . GLU B 1 34 ? -19.422 -10.328 -7.375 1 97.06 34 GLU B C 1
ATOM 2792 O O . GLU B 1 34 ? -20.125 -10.023 -6.41 1 97.06 34 GLU B O 1
ATOM 2797 N N . LEU B 1 35 ? -18.141 -10.188 -7.422 1 98.25 35 LEU B N 1
ATOM 2798 C CA . LEU B 1 35 ? -17.406 -9.664 -6.273 1 98.25 35 LEU B CA 1
ATOM 2799 C C . LEU B 1 35 ? -16.219 -8.828 -6.719 1 98.25 35 LEU B C 1
ATOM 2801 O O . LEU B 1 35 ? -15.188 -9.375 -7.125 1 98.25 35 LEU B O 1
ATOM 2805 N N . ASP B 1 36 ? -16.391 -7.539 -6.68 1 98 36 ASP B N 1
ATOM 2806 C CA . ASP B 1 36 ? -15.273 -6.621 -6.887 1 98 36 ASP B CA 1
ATOM 2807 C C . ASP B 1 36 ? -14.469 -6.43 -5.602 1 98 36 ASP B C 1
ATOM 2809 O O . ASP B 1 36 ? -14.906 -5.715 -4.695 1 98 36 ASP B O 1
ATOM 2813 N N . LEU B 1 37 ? -13.344 -6.969 -5.559 1 98.5 37 LEU B N 1
ATOM 2814 C CA . LEU B 1 37 ? -12.539 -6.984 -4.344 1 98.5 37 LEU B CA 1
ATOM 2815 C C . LEU B 1 37 ? -11.992 -5.594 -4.031 1 98.5 37 LEU B C 1
ATOM 2817 O O . LEU B 1 37 ? -11.531 -5.336 -2.918 1 98.5 37 LEU B O 1
ATOM 2821 N N . THR B 1 38 ? -11.953 -4.684 -5.035 1 97.94 38 THR B N 1
ATOM 2822 C CA . THR B 1 38 ? -11.422 -3.348 -4.793 1 97.94 38 THR B CA 1
ATOM 2823 C C . THR B 1 38 ? -12.477 -2.457 -4.141 1 97.94 38 THR B C 1
ATOM 2825 O O . THR B 1 38 ? -12.164 -1.355 -3.684 1 97.94 38 THR B O 1
ATOM 2828 N N . CYS B 1 39 ? -13.688 -2.934 -4.098 1 97.44 39 CYS B N 1
ATOM 2829 C CA . CYS B 1 39 ? -14.789 -2.221 -3.461 1 97.44 39 CYS B CA 1
ATOM 2830 C C . CYS B 1 39 ? -15.062 -2.773 -2.068 1 97.44 39 CYS B C 1
ATOM 2832 O O . CYS B 1 39 ? -15.578 -3.883 -1.928 1 97.44 39 CYS B O 1
ATOM 2834 N N . SER B 1 40 ? -14.844 -1.997 -1.094 1 97.5 40 SER B N 1
ATOM 2835 C CA . SER B 1 40 ? -14.945 -2.451 0.289 1 97.5 40 SER B CA 1
ATOM 2836 C C . SER B 1 40 ? -16.375 -2.873 0.632 1 97.5 40 SER B C 1
ATOM 2838 O O . SER B 1 40 ? -16.578 -3.852 1.354 1 97.5 40 SER B O 1
ATOM 2840 N N . GLN B 1 41 ? -17.328 -2.152 0.139 1 96.5 41 GLN B N 1
ATOM 2841 C CA . GLN B 1 41 ? -18.719 -2.467 0.421 1 96.5 41 GLN B CA 1
ATOM 2842 C C . GLN B 1 41 ? -19.125 -3.809 -0.188 1 96.5 41 GLN B C 1
ATOM 2844 O O . GLN B 1 41 ? -19.812 -4.602 0.445 1 96.5 41 GLN B O 1
ATOM 2849 N N . SER B 1 42 ? -18.625 -4.039 -1.407 1 97.81 42 SER B N 1
ATOM 2850 C CA . SER B 1 42 ? -18.906 -5.305 -2.08 1 97.81 42 SER B CA 1
ATOM 2851 C C . SER B 1 42 ? -18.328 -6.48 -1.297 1 97.81 42 SER B C 1
ATOM 2853 O O . SER B 1 42 ? -19.016 -7.492 -1.107 1 97.81 42 SER B O 1
ATOM 2855 N N . VAL B 1 43 ? -17.141 -6.348 -0.785 1 98.62 43 VAL B N 1
ATOM 2856 C CA . VAL B 1 43 ? -16.469 -7.418 -0.057 1 98.62 43 VAL B CA 1
ATOM 2857 C C . VAL B 1 43 ? -17.188 -7.672 1.268 1 98.62 43 VAL B C 1
ATOM 2859 O O . VAL B 1 43 ? -17.453 -8.82 1.625 1 98.62 43 VAL B O 1
ATOM 2862 N N . SER B 1 44 ? -17.516 -6.617 1.97 1 97.94 44 SER B N 1
ATOM 2863 C CA . SER B 1 44 ? -18.234 -6.746 3.238 1 97.94 44 SER B CA 1
ATOM 2864 C C . SER B 1 44 ? -19.562 -7.449 3.053 1 97.94 44 SER B C 1
ATOM 2866 O O . SER B 1 44 ? -19.906 -8.352 3.812 1 97.94 44 SER B O 1
ATOM 2868 N N . ALA B 1 45 ? -20.297 -6.984 2.057 1 97.94 45 ALA B N 1
ATOM 2869 C CA . ALA B 1 45 ? -21.609 -7.574 1.787 1 97.94 45 ALA B CA 1
ATOM 2870 C C . ALA B 1 45 ? -21.484 -9.062 1.464 1 97.94 45 ALA B C 1
ATOM 2872 O O . ALA B 1 45 ? -22.234 -9.883 1.985 1 97.94 45 ALA B O 1
ATOM 2873 N N . TYR B 1 46 ? -20.5 -9.414 0.664 1 98.56 46 TYR B N 1
ATOM 2874 C CA . TYR B 1 46 ? -20.297 -10.797 0.233 1 98.56 46 TYR B CA 1
ATOM 2875 C C . TYR B 1 46 ? -19.953 -11.695 1.416 1 98.56 46 TYR B C 1
ATOM 2877 O O . TYR B 1 46 ? -20.516 -12.781 1.568 1 98.56 46 TYR B O 1
ATOM 2885 N N . LEU B 1 47 ? -19.062 -11.25 2.279 1 98.19 47 LEU B N 1
ATOM 2886 C CA . LEU B 1 47 ? -18.594 -12.07 3.391 1 98.19 47 LEU B CA 1
ATOM 2887 C C . LEU B 1 47 ? -19.641 -12.133 4.5 1 98.19 47 LEU B C 1
ATOM 2889 O O . LEU B 1 47 ? -19.625 -13.047 5.328 1 98.19 47 LEU B O 1
ATOM 2893 N N . ASN B 1 48 ? -20.547 -11.133 4.504 1 97.25 48 ASN B N 1
ATOM 2894 C CA . ASN B 1 48 ? -21.672 -11.195 5.438 1 97.25 48 ASN B CA 1
ATOM 2895 C C . ASN B 1 48 ? -22.734 -12.188 4.98 1 97.25 48 ASN B C 1
ATOM 2897 O O . ASN B 1 48 ? -23.391 -12.82 5.805 1 97.25 48 ASN B O 1
ATOM 2901 N N . GLU B 1 49 ? -22.859 -12.273 3.705 1 97.56 49 GLU B N 1
ATOM 2902 C CA . GLU B 1 49 ? -23.906 -13.117 3.127 1 97.56 49 GLU B CA 1
ATOM 2903 C C . GLU B 1 49 ? -23.469 -14.578 3.082 1 97.56 49 GLU B C 1
ATOM 2905 O O . GLU B 1 49 ? -24.297 -15.484 2.998 1 97.56 49 GLU B O 1
ATOM 2910 N N . HIS B 1 50 ? -22.156 -14.859 3.102 1 97.5 50 HIS B N 1
ATOM 2911 C CA . HIS B 1 50 ? -21.625 -16.203 2.959 1 97.5 50 HIS B CA 1
ATOM 2912 C C . HIS B 1 50 ? -20.781 -16.594 4.16 1 97.5 50 HIS B C 1
ATOM 2914 O O . HIS B 1 50 ? -19.938 -15.805 4.613 1 97.5 50 HIS B O 1
ATOM 2920 N N . ALA B 1 51 ? -21.016 -17.719 4.625 1 95.56 51 ALA B N 1
ATOM 2921 C CA . ALA B 1 51 ? -20.141 -18.25 5.672 1 95.56 51 ALA B CA 1
ATOM 2922 C C . ALA B 1 51 ? -18.828 -18.766 5.082 1 95.56 51 ALA B C 1
ATOM 2924 O O . ALA B 1 51 ? -18.812 -19.75 4.336 1 95.56 51 ALA B O 1
ATOM 2925 N N . VAL B 1 52 ? -17.766 -18.109 5.367 1 98.25 52 VAL B N 1
ATOM 2926 C CA . VAL B 1 52 ? -16.453 -18.469 4.812 1 98.25 52 VAL B CA 1
ATOM 2927 C C . VAL B 1 52 ? -15.516 -18.891 5.941 1 98.25 52 VAL B C 1
ATOM 2929 O O . VAL B 1 52 ? -15.289 -18.125 6.883 1 98.25 52 VAL B O 1
ATOM 2932 N N . ASP B 1 53 ? -14.961 -20.047 5.832 1 98.25 53 ASP B N 1
ATOM 2933 C CA . ASP B 1 53 ? -14.031 -20.562 6.832 1 98.25 53 ASP B CA 1
ATOM 2934 C C . ASP B 1 53 ? -12.586 -20.219 6.457 1 98.25 53 ASP B C 1
ATOM 2936 O O . ASP B 1 53 ? -11.773 -19.922 7.328 1 98.25 53 ASP B O 1
ATOM 2940 N N . VAL B 1 54 ? -12.297 -20.328 5.191 1 98.69 54 VAL B N 1
ATOM 2941 C CA . VAL B 1 54 ? -10.945 -20.078 4.684 1 98.69 54 VAL B CA 1
ATOM 2942 C C . VAL B 1 54 ? -11.016 -19.25 3.404 1 98.69 54 VAL B C 1
ATOM 2944 O O . VAL B 1 54 ? -11.836 -19.531 2.521 1 98.69 54 VAL B O 1
ATOM 2947 N N . ILE B 1 55 ? -10.266 -18.203 3.352 1 98.81 55 ILE B N 1
ATOM 2948 C CA . ILE B 1 55 ? -10.086 -17.438 2.127 1 98.81 55 ILE B CA 1
ATOM 2949 C C . ILE B 1 55 ? -8.742 -17.7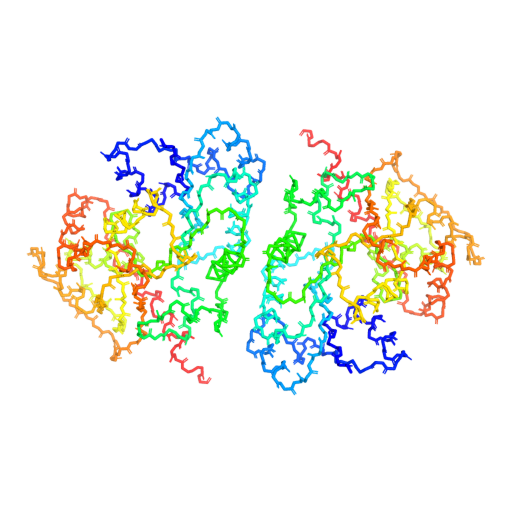97 1.486 1 98.81 55 ILE B C 1
ATOM 2951 O O . ILE B 1 55 ? -7.695 -17.688 2.127 1 98.81 55 ILE B O 1
ATOM 2955 N N . VAL B 1 56 ? -8.734 -18.297 0.296 1 98.94 56 VAL B N 1
ATOM 2956 C CA . VAL B 1 56 ? -7.551 -18.422 -0.55 1 98.94 56 VAL B CA 1
ATOM 2957 C C . VAL B 1 56 ? -7.488 -17.266 -1.533 1 98.94 56 VAL B C 1
ATOM 2959 O O . VAL B 1 56 ? -8.234 -17.219 -2.516 1 98.94 56 VAL B O 1
ATOM 2962 N N . HIS B 1 57 ? -6.637 -16.328 -1.257 1 98.88 57 HIS B N 1
ATOM 2963 C CA . HIS B 1 57 ? -6.578 -15.07 -2.012 1 98.88 57 HIS B CA 1
ATOM 2964 C C . HIS B 1 57 ? -5.609 -15.188 -3.184 1 98.88 57 HIS B C 1
ATOM 2966 O O . HIS B 1 57 ? -4.438 -14.82 -3.066 1 98.88 57 HIS B O 1
ATOM 2972 N N . SER B 1 58 ? -6.117 -15.516 -4.328 1 98.5 58 SER B N 1
ATOM 2973 C CA . SER B 1 58 ? -5.32 -15.695 -5.539 1 98.5 58 SER B CA 1
ATOM 2974 C C . SER B 1 58 ? -5.48 -14.508 -6.484 1 98.5 58 SER B C 1
ATOM 2976 O O . SER B 1 58 ? -4.734 -14.375 -7.457 1 98.5 58 SER B O 1
ATOM 2978 N N . ALA B 1 59 ? -6.395 -13.648 -6.16 1 98.06 59 ALA B N 1
ATOM 2979 C CA . ALA B 1 59 ? -6.688 -12.531 -7.051 1 98.06 59 ALA B CA 1
ATOM 2980 C C . ALA B 1 59 ? -5.523 -11.547 -7.098 1 98.06 59 ALA B C 1
ATOM 2982 O O . ALA B 1 59 ? -4.891 -11.273 -6.074 1 98.06 59 ALA B O 1
ATOM 2983 N N . THR B 1 60 ? -5.227 -11.086 -8.195 1 95.81 60 THR B N 1
ATOM 2984 C CA . THR B 1 60 ? -4.32 -9.969 -8.453 1 95.81 60 THR B CA 1
ATOM 2985 C C . THR B 1 60 ? -4.793 -9.148 -9.648 1 95.81 60 THR B C 1
ATOM 2987 O O . THR B 1 60 ? -5.66 -9.594 -10.406 1 95.81 60 THR B O 1
ATOM 2990 N N . THR B 1 61 ? -4.266 -7.988 -9.836 1 93.31 61 THR B N 1
ATOM 2991 C CA . THR B 1 61 ? -4.59 -7.145 -10.977 1 93.31 61 THR B CA 1
ATOM 2992 C C . THR B 1 61 ? -4.148 -7.809 -12.281 1 93.31 61 THR B C 1
ATOM 2994 O O . THR B 1 61 ? -3.043 -8.344 -12.367 1 93.31 61 THR B O 1
ATOM 2997 N N . LEU B 1 62 ? -4.988 -7.785 -13.188 1 87.25 62 LEU B N 1
ATOM 2998 C CA . LEU B 1 62 ? -4.715 -8.422 -14.469 1 87.25 62 LEU B CA 1
ATOM 2999 C C . LEU B 1 62 ? -3.682 -7.629 -15.266 1 87.25 62 LEU B C 1
ATOM 3001 O O . LEU B 1 62 ? -3.729 -6.398 -15.289 1 87.25 62 LEU B O 1
ATOM 3005 N N . ARG B 1 63 ? -2.867 -8.406 -15.844 1 84.44 63 ARG B N 1
ATOM 3006 C CA . ARG B 1 63 ? -1.908 -7.812 -16.766 1 84.44 63 ARG B CA 1
ATOM 3007 C C . ARG B 1 63 ? -2.562 -7.508 -18.109 1 84.44 63 ARG B C 1
ATOM 3009 O O . ARG B 1 63 ? -3.529 -8.164 -18.5 1 84.44 63 ARG B O 1
ATOM 3016 N N . ARG B 1 64 ? -2.096 -6.449 -18.703 1 75.31 64 ARG B N 1
ATOM 3017 C CA . ARG B 1 64 ? -2.357 -6.191 -20.125 1 75.31 64 ARG B CA 1
ATOM 3018 C C . ARG B 1 64 ? -1.131 -6.5 -20.969 1 75.31 64 ARG B C 1
ATOM 3020 O O . ARG B 1 64 ? -0.203 -5.691 -21.047 1 75.31 64 ARG B O 1
ATOM 3027 N N . GLY B 1 65 ? -1.13 -7.766 -21.531 1 69.62 65 GLY B N 1
ATOM 3028 C CA . GLY B 1 65 ? 0.09 -8.234 -22.156 1 69.62 65 GLY B CA 1
ATOM 3029 C C . GLY B 1 65 ? 1.195 -8.555 -21.172 1 69.62 65 GLY B C 1
ATOM 3030 O O . GLY B 1 65 ? 1.021 -9.398 -20.297 1 69.62 65 GLY B O 1
ATOM 3031 N N . THR B 1 66 ? 2.221 -7.711 -21.328 1 72.12 66 THR B N 1
ATOM 3032 C CA . THR B 1 66 ? 3.365 -7.969 -20.469 1 72.12 66 THR B CA 1
ATOM 3033 C C . THR B 1 66 ? 3.471 -6.902 -19.375 1 72.12 66 THR B C 1
ATOM 3035 O O . THR B 1 66 ? 4.422 -6.898 -18.594 1 72.12 66 THR B O 1
ATOM 3038 N N . SER B 1 67 ? 2.48 -6.031 -19.328 1 80.25 67 SER B N 1
ATOM 3039 C CA . SER B 1 67 ? 2.59 -4.906 -18.406 1 80.25 67 SER B CA 1
ATOM 3040 C C . SER B 1 67 ? 1.375 -4.828 -17.484 1 80.25 67 SER B C 1
ATOM 3042 O O . SER B 1 67 ? 0.288 -5.285 -17.844 1 80.25 67 SER B O 1
ATOM 3044 N N . TYR B 1 68 ? 1.631 -4.375 -16.312 1 87.75 68 TYR B N 1
ATOM 3045 C CA . TYR B 1 68 ? 0.552 -4.078 -15.375 1 87.75 68 TYR B CA 1
ATOM 3046 C C . TYR B 1 68 ? 0.067 -2.643 -15.547 1 87.75 68 TYR B C 1
ATOM 3048 O O . TYR B 1 68 ? 0.837 -1.762 -15.938 1 87.75 68 TYR B O 1
ATOM 3056 N N . PRO B 1 69 ? -1.225 -2.488 -15.234 1 89.5 69 PRO B N 1
ATOM 3057 C CA . PRO B 1 69 ? -1.695 -1.102 -15.211 1 89.5 69 PRO B CA 1
ATOM 3058 C C . PRO B 1 69 ? -1.022 -0.269 -14.125 1 89.5 69 PRO B C 1
ATOM 3060 O O . PRO B 1 69 ? -0.466 -0.824 -13.172 1 89.5 69 PRO B O 1
ATOM 3063 N N . ALA B 1 70 ? -1.092 1.008 -14.289 1 88.31 70 ALA B N 1
ATOM 3064 C CA . ALA B 1 70 ? -0.384 1.938 -13.414 1 88.31 70 ALA B CA 1
ATOM 3065 C C . ALA B 1 70 ? -0.873 1.812 -11.977 1 88.31 70 ALA B C 1
ATOM 3067 O O . ALA B 1 70 ? -0.126 2.09 -11.031 1 88.31 70 ALA B O 1
ATOM 3068 N N . ASP B 1 71 ? -2.094 1.379 -11.773 1 92.06 71 ASP B N 1
ATOM 3069 C CA . ASP B 1 71 ? -2.672 1.349 -10.43 1 92.06 71 ASP B CA 1
ATOM 3070 C C . ASP B 1 71 ? -2.613 -0.058 -9.844 1 92.06 71 ASP B C 1
ATOM 3072 O O . ASP B 1 71 ? -3.363 -0.381 -8.914 1 92.06 71 ASP B O 1
ATOM 3076 N N . VAL B 1 72 ? -1.724 -0.916 -10.336 1 97.06 72 VAL B N 1
ATOM 3077 C CA . VAL B 1 72 ? -1.635 -2.307 -9.906 1 97.06 72 VAL B CA 1
ATOM 3078 C C . VAL B 1 72 ? -1.351 -2.367 -8.406 1 97.06 72 VAL B C 1
ATOM 3080 O O . VAL B 1 72 ? -1.927 -3.189 -7.691 1 97.06 72 VAL B O 1
ATOM 3083 N N . CYS B 1 73 ? -0.501 -1.512 -7.945 1 98.25 73 CYS B N 1
ATOM 3084 C CA . CYS B 1 73 ? -0.14 -1.541 -6.531 1 98.25 73 CYS B CA 1
ATOM 3085 C C . CYS B 1 73 ? -1.356 -1.277 -5.652 1 98.25 73 CYS B C 1
ATOM 3087 O O . CYS B 1 73 ? -1.675 -2.078 -4.77 1 98.25 73 CYS B O 1
ATOM 3089 N N . GLU B 1 74 ? -2.031 -0.201 -5.945 1 98.25 74 GLU B N 1
ATOM 3090 C CA . GLU B 1 74 ? -3.189 0.175 -5.141 1 98.25 74 GLU B CA 1
ATOM 3091 C C . GLU B 1 74 ? -4.297 -0.87 -5.246 1 98.25 74 GLU B C 1
ATOM 3093 O O . GLU B 1 74 ? -4.918 -1.229 -4.242 1 98.25 74 GLU B O 1
ATOM 3098 N N . ASN B 1 75 ? -4.562 -1.33 -6.445 1 97.88 75 ASN B N 1
ATOM 3099 C CA . ASN B 1 75 ? -5.613 -2.324 -6.633 1 97.88 75 ASN B CA 1
ATOM 3100 C C . ASN B 1 75 ? -5.344 -3.586 -5.82 1 97.88 75 ASN B C 1
ATOM 3102 O O . ASN B 1 75 ? -6.238 -4.098 -5.145 1 97.88 75 ASN B O 1
ATOM 3106 N N . ASN B 1 76 ? -4.105 -4.09 -5.887 1 98.69 76 ASN B N 1
ATOM 3107 C CA . ASN B 1 76 ? -3.75 -5.285 -5.133 1 98.69 76 ASN B CA 1
ATOM 3108 C C . ASN B 1 76 ? -3.916 -5.074 -3.633 1 98.69 76 ASN B C 1
ATOM 3110 O O . ASN B 1 76 ? -4.426 -5.945 -2.93 1 98.69 76 ASN B O 1
ATOM 3114 N N . LEU B 1 77 ? -3.518 -3.908 -3.191 1 98.81 77 LEU B N 1
ATOM 3115 C CA . LEU B 1 77 ? -3.605 -3.604 -1.768 1 98.81 77 LEU B CA 1
ATOM 3116 C C . LEU B 1 77 ? -5.059 -3.449 -1.333 1 98.81 77 LEU B C 1
ATOM 3118 O O . LEU B 1 77 ? -5.441 -3.914 -0.258 1 98.81 77 LEU B O 1
ATOM 3122 N N . ARG B 1 78 ? -5.879 -2.785 -2.166 1 98.75 78 ARG B N 1
ATOM 3123 C CA . ARG B 1 78 ? -7.297 -2.652 -1.843 1 98.75 78 ARG B CA 1
ATOM 3124 C C . ARG B 1 78 ? -7.957 -4.02 -1.717 1 98.75 78 ARG B C 1
ATOM 3126 O O . ARG B 1 78 ? -8.711 -4.27 -0.771 1 98.75 78 ARG B O 1
ATOM 3133 N N . MET B 1 79 ? -7.684 -4.914 -2.652 1 98.81 79 MET B N 1
ATOM 3134 C CA . MET B 1 79 ? -8.281 -6.246 -2.602 1 98.81 79 MET B CA 1
ATOM 3135 C C . MET B 1 79 ? -7.934 -6.945 -1.29 1 98.81 79 MET B C 1
ATOM 3137 O O . MET B 1 79 ? -8.82 -7.453 -0.602 1 98.81 79 MET B O 1
ATOM 3141 N N . PHE B 1 80 ? -6.699 -6.926 -0.915 1 98.69 80 PHE B N 1
ATOM 3142 C CA . PHE B 1 80 ? -6.227 -7.625 0.275 1 98.69 80 PHE B CA 1
ATOM 3143 C C . PHE B 1 80 ? -6.812 -7 1.537 1 98.69 80 PHE B C 1
ATOM 3145 O O . PHE B 1 80 ? -7.395 -7.699 2.369 1 98.69 80 PHE B O 1
ATOM 3152 N N . PHE B 1 81 ? -6.723 -5.707 1.674 1 98.25 81 PHE B N 1
ATOM 3153 C CA . PHE B 1 81 ? -7.109 -5.062 2.924 1 98.25 81 PHE B CA 1
ATOM 3154 C C . PHE B 1 81 ? -8.625 -5.043 3.078 1 98.25 81 PHE B C 1
ATOM 3156 O O . PHE B 1 81 ? -9.141 -5.047 4.195 1 98.25 81 PHE B O 1
ATOM 3163 N N . ASN B 1 82 ? -9.375 -5.023 1.931 1 98.5 82 ASN B N 1
ATOM 3164 C CA . ASN B 1 82 ? -10.82 -5.176 2.033 1 98.5 82 ASN B CA 1
ATOM 3165 C C . ASN B 1 82 ? -11.203 -6.547 2.588 1 98.5 82 ASN B C 1
ATOM 3167 O O . ASN B 1 82 ? -12.148 -6.664 3.371 1 98.5 82 ASN B O 1
ATOM 3171 N N . LEU B 1 83 ? -10.43 -7.574 2.189 1 98.31 83 LEU B N 1
ATOM 3172 C CA . LEU B 1 83 ? -10.672 -8.914 2.723 1 98.31 83 LEU B CA 1
ATOM 3173 C C . LEU B 1 83 ? -10.336 -8.969 4.211 1 98.31 83 LEU B C 1
ATOM 3175 O O . LEU B 1 83 ? -11.117 -9.5 5.004 1 98.31 83 LEU B O 1
ATOM 3179 N N . VAL B 1 84 ? -9.203 -8.43 4.562 1 97.12 84 VAL B N 1
ATOM 3180 C CA . VAL B 1 84 ? -8.75 -8.438 5.949 1 97.12 84 VAL B CA 1
ATOM 3181 C C . VAL B 1 84 ? -9.766 -7.727 6.836 1 97.12 84 VAL B C 1
ATOM 3183 O O . VAL B 1 84 ? -10.078 -8.195 7.934 1 97.12 84 VAL B O 1
ATOM 3186 N N . ARG B 1 85 ? -10.297 -6.645 6.336 1 96.06 85 ARG B N 1
ATOM 3187 C CA . ARG B 1 85 ? -11.25 -5.859 7.109 1 96.06 85 ARG B CA 1
ATOM 3188 C C . ARG B 1 85 ? -12.562 -6.617 7.297 1 96.06 85 ARG B C 1
ATOM 3190 O O . ARG B 1 85 ? -13.156 -6.578 8.375 1 96.06 85 ARG B O 1
ATOM 3197 N N . ALA B 1 86 ? -12.961 -7.266 6.289 1 97 86 ALA B N 1
ATOM 3198 C CA . ALA B 1 86 ? -14.328 -7.793 6.266 1 97 86 ALA B CA 1
ATOM 3199 C C . ALA B 1 86 ? -14.383 -9.211 6.828 1 97 86 ALA B C 1
ATOM 3201 O O . ALA B 1 86 ? -15.445 -9.68 7.242 1 97 86 ALA B O 1
ATOM 3202 N N . LYS B 1 87 ? -13.258 -9.945 6.797 1 96.62 87 LYS B N 1
ATOM 3203 C CA . LYS B 1 87 ? -13.297 -11.344 7.223 1 96.62 87 LYS B CA 1
ATOM 3204 C C . LYS B 1 87 ? -13.531 -11.453 8.727 1 96.62 87 LYS B C 1
ATOM 3206 O O . LYS B 1 87 ? -13.203 -10.539 9.477 1 96.62 87 LYS B O 1
ATOM 3211 N N . ARG B 1 88 ? -14.07 -12.523 9.141 1 95.19 88 ARG B N 1
ATOM 3212 C CA . ARG B 1 88 ? -14.188 -12.82 10.562 1 95.19 88 ARG B CA 1
ATOM 3213 C C . ARG B 1 88 ? -12.836 -13.195 11.164 1 95.19 88 ARG B C 1
ATOM 3215 O O . ARG B 1 88 ? -11.938 -13.648 10.445 1 95.19 88 ARG B O 1
ATOM 3222 N N . PHE B 1 89 ? -12.711 -13.016 12.406 1 92.75 89 PHE B N 1
ATOM 3223 C CA . PHE B 1 89 ? -11.477 -13.359 13.109 1 92.75 89 PHE B CA 1
ATOM 3224 C C . PHE B 1 89 ? -11.141 -14.836 12.922 1 92.75 89 PHE B C 1
ATOM 3226 O O . PHE B 1 89 ? -9.977 -15.203 12.797 1 92.75 89 PHE B O 1
ATOM 3233 N N . SER B 1 90 ? -12.164 -15.664 12.859 1 94.5 90 SER B N 1
ATOM 3234 C CA . SER B 1 90 ? -11.992 -17.109 12.773 1 94.5 90 SER B CA 1
ATOM 3235 C C . SER B 1 90 ? -11.672 -17.547 11.344 1 94.5 90 SER B C 1
ATOM 3237 O O . SER B 1 90 ? -11.266 -18.688 11.109 1 94.5 90 SER B O 1
ATOM 3239 N N . THR B 1 91 ? -11.891 -16.609 10.414 1 97.12 91 THR B N 1
ATOM 3240 C CA . THR B 1 91 ? -11.641 -16.938 9.016 1 97.12 91 THR B CA 1
ATOM 3241 C C . THR B 1 91 ? -10.148 -16.906 8.711 1 97.12 91 THR B C 1
ATOM 3243 O O . THR B 1 91 ? -9.5 -15.867 8.875 1 97.12 91 THR B O 1
ATOM 3246 N N . LYS B 1 92 ? -9.625 -18.047 8.312 1 97.56 92 LYS B N 1
ATOM 3247 C CA . LYS B 1 92 ? -8.227 -18.125 7.895 1 97.56 92 LYS B CA 1
ATOM 3248 C C . LYS B 1 92 ? -8.031 -17.5 6.516 1 97.56 92 LYS B C 1
ATOM 3250 O O . LYS B 1 92 ? -8.852 -17.688 5.621 1 97.56 92 LYS B O 1
ATOM 3255 N N . LEU B 1 93 ? -6.973 -16.688 6.328 1 98.56 93 LEU B N 1
ATOM 3256 C CA . LEU B 1 93 ? -6.648 -16.094 5.035 1 98.56 93 LEU B CA 1
ATOM 3257 C C . LEU B 1 93 ? -5.297 -16.594 4.531 1 98.56 93 LEU B C 1
ATOM 3259 O O . LEU B 1 93 ? -4.266 -16.359 5.168 1 98.56 93 LEU B O 1
ATOM 3263 N N . ILE B 1 94 ? -5.273 -17.312 3.455 1 98.88 94 ILE B N 1
ATOM 3264 C CA . ILE B 1 94 ? -4.07 -17.766 2.764 1 98.88 94 ILE B CA 1
ATOM 3265 C C . ILE B 1 94 ? -3.771 -16.828 1.59 1 98.88 94 ILE B C 1
ATOM 3267 O O . ILE B 1 94 ? -4.512 -16.812 0.603 1 98.88 94 ILE B O 1
ATOM 3271 N N . ASN B 1 95 ? -2.754 -16.031 1.722 1 98.81 95 ASN B N 1
ATOM 3272 C CA . ASN B 1 95 ? -2.35 -15.07 0.703 1 98.81 95 ASN B CA 1
ATOM 3273 C C . ASN B 1 95 ? -1.289 -15.648 -0.228 1 98.81 95 ASN B C 1
ATOM 3275 O O . ASN B 1 95 ? -0.344 -16.297 0.228 1 98.81 95 ASN B O 1
ATOM 3279 N N . PHE B 1 96 ? -1.444 -15.398 -1.526 1 98.88 96 PHE B N 1
ATOM 3280 C CA . PHE B 1 96 ? -0.405 -15.805 -2.465 1 98.88 96 PHE B CA 1
ATOM 3281 C C . PHE B 1 96 ? 0.568 -14.656 -2.721 1 98.88 96 PHE B C 1
ATOM 3283 O O . PHE B 1 96 ? 0.213 -13.664 -3.363 1 98.88 96 PHE B O 1
ATOM 3290 N N . GLY B 1 97 ? 1.757 -14.812 -2.188 1 98.56 97 GLY B N 1
ATOM 3291 C CA . GLY B 1 97 ? 2.859 -13.914 -2.494 1 98.56 97 GLY B CA 1
ATOM 3292 C C . GLY B 1 97 ? 3.674 -14.359 -3.693 1 98.56 97 GLY B C 1
ATOM 3293 O O . GLY B 1 97 ? 3.137 -14.953 -4.629 1 98.56 97 GLY B O 1
ATOM 3294 N N . SER B 1 98 ? 4.871 -13.914 -3.814 1 98.19 98 SER B N 1
ATOM 3295 C CA . SER B 1 98 ? 5.766 -14.219 -4.926 1 98.19 98 SER B CA 1
ATOM 3296 C C . SER B 1 98 ? 7.227 -14.086 -4.512 1 98.19 98 SER B C 1
ATOM 3298 O O . SER B 1 98 ? 7.562 -13.266 -3.648 1 98.19 98 SER B O 1
ATOM 3300 N N . GLY B 1 99 ? 8.062 -14.914 -5.145 1 98 99 GLY B N 1
ATOM 3301 C CA . GLY B 1 99 ? 9.492 -14.703 -4.953 1 98 99 GLY B CA 1
ATOM 3302 C C . GLY B 1 99 ? 9.961 -13.32 -5.371 1 98 99 GLY B C 1
ATOM 3303 O O . GLY B 1 99 ? 11.023 -12.867 -4.957 1 98 99 GLY B O 1
ATOM 3304 N N . SER B 1 100 ? 9.188 -12.664 -6.176 1 97.06 100 SER B N 1
ATOM 3305 C CA . SER B 1 100 ? 9.555 -11.336 -6.645 1 97.06 100 SER B CA 1
ATOM 3306 C C . SER B 1 100 ? 9.633 -10.344 -5.488 1 97.06 100 SER B C 1
ATOM 3308 O O . SER B 1 100 ? 10.219 -9.266 -5.629 1 97.06 100 SER B O 1
ATOM 3310 N N . GLU B 1 101 ? 9.07 -10.719 -4.348 1 98.31 101 GLU B N 1
ATOM 3311 C CA . GLU B 1 101 ? 9.141 -9.883 -3.154 1 98.31 101 GLU B CA 1
ATOM 3312 C C . GLU B 1 101 ? 10.586 -9.664 -2.715 1 98.31 101 GLU B C 1
ATOM 3314 O O . GLU B 1 101 ? 10.883 -8.742 -1.95 1 98.31 101 GLU B O 1
ATOM 3319 N N . TYR B 1 102 ? 11.539 -10.547 -3.217 1 97.94 102 TYR B N 1
ATOM 3320 C CA . TYR B 1 102 ? 12.945 -10.484 -2.834 1 97.94 102 TYR B CA 1
ATOM 3321 C C . TYR B 1 102 ? 13.703 -9.492 -3.707 1 97.94 102 TYR B C 1
ATOM 3323 O O . TYR B 1 102 ? 14.914 -9.336 -3.562 1 97.94 102 TYR B O 1
ATOM 3331 N N . SER B 1 103 ? 13.016 -8.844 -4.637 1 96.56 103 SER B N 1
ATOM 3332 C CA . SER B 1 103 ? 13.578 -7.852 -5.547 1 96.56 103 SER B CA 1
ATOM 3333 C C . SER B 1 103 ? 14.461 -8.508 -6.602 1 96.56 103 SER B C 1
ATOM 3335 O O . SER B 1 103 ? 15.555 -8.992 -6.293 1 96.56 103 SER B O 1
ATOM 3337 N N . ARG B 1 104 ? 14.156 -8.406 -7.77 1 94 104 ARG B N 1
ATOM 3338 C CA . ARG B 1 104 ? 14.734 -9.133 -8.898 1 94 104 ARG B CA 1
ATOM 3339 C C . ARG B 1 104 ? 16.234 -8.883 -8.992 1 94 104 ARG B C 1
ATOM 3341 O O . ARG B 1 104 ? 17 -9.812 -9.25 1 94 104 ARG B O 1
ATOM 3348 N N . LYS B 1 105 ? 16.656 -7.699 -8.719 1 92.38 105 LYS B N 1
ATOM 3349 C CA . LYS B 1 105 ? 18.047 -7.289 -8.867 1 92.38 105 LYS B CA 1
ATOM 3350 C C . LYS B 1 105 ? 18.953 -8.086 -7.93 1 92.38 105 LYS B C 1
ATOM 3352 O O . LYS B 1 105 ? 20.172 -8.148 -8.141 1 92.38 105 LYS B O 1
ATOM 3357 N N . TYR B 1 106 ? 18.328 -8.781 -6.941 1 95.12 106 TYR B N 1
ATOM 3358 C CA . TYR B 1 106 ? 19.141 -9.391 -5.902 1 95.12 106 TYR B CA 1
ATOM 3359 C C . TYR B 1 106 ? 18.875 -10.883 -5.793 1 95.12 106 TYR B C 1
ATOM 3361 O O . TYR B 1 106 ? 19.25 -11.523 -4.812 1 95.12 106 TYR B O 1
ATOM 3369 N N . TRP B 1 107 ? 18.188 -11.383 -6.773 1 96.5 107 TRP B N 1
ATOM 3370 C CA . TRP B 1 107 ? 17.891 -12.805 -6.773 1 96.5 107 TRP B CA 1
ATOM 3371 C C . TRP B 1 107 ? 19.172 -13.633 -6.812 1 96.5 107 TRP B C 1
ATOM 3373 O O . TRP B 1 107 ? 20.141 -13.273 -7.5 1 96.5 107 TRP B O 1
ATOM 3383 N N . TYR B 1 108 ? 19.203 -14.68 -6.109 1 96.12 108 TYR B N 1
ATOM 3384 C CA . TYR B 1 108 ? 20.25 -15.688 -6.172 1 96.12 108 TYR B CA 1
ATOM 3385 C C . TYR B 1 108 ? 19.703 -17.078 -5.879 1 96.12 108 TYR B C 1
ATOM 3387 O O . TYR B 1 108 ? 18.516 -17.234 -5.586 1 96.12 108 TYR B O 1
ATOM 3395 N N . ALA B 1 109 ? 20.531 -18.062 -6.105 1 97.62 109 ALA B N 1
ATOM 3396 C CA . ALA B 1 109 ? 20.109 -19.453 -5.992 1 97.62 109 ALA B CA 1
ATOM 3397 C C . ALA B 1 109 ? 19.625 -19.766 -4.574 1 97.62 109 ALA B C 1
ATOM 3399 O O . ALA B 1 109 ? 20.312 -19.438 -3.6 1 97.62 109 ALA B O 1
ATOM 3400 N N . LYS B 1 110 ? 18.453 -20.297 -4.461 1 98.12 110 LYS B N 1
ATOM 3401 C CA . LYS B 1 110 ? 17.891 -20.844 -3.229 1 98.12 110 LYS B CA 1
ATOM 3402 C C . LYS B 1 110 ? 17.766 -19.766 -2.154 1 98.12 110 LYS B C 1
ATOM 3404 O O . LYS B 1 110 ? 18.234 -19.953 -1.028 1 98.12 110 LYS B O 1
ATOM 3409 N N . MET B 1 111 ? 17.078 -18.703 -2.535 1 97.94 111 MET B N 1
ATOM 3410 C CA . MET B 1 111 ? 16.844 -17.609 -1.605 1 97.94 111 MET B CA 1
ATOM 3411 C C . MET B 1 111 ? 16.016 -18.062 -0.412 1 97.94 111 MET B C 1
ATOM 3413 O O . MET B 1 111 ? 14.953 -18.656 -0.583 1 97.94 111 MET B O 1
ATOM 3417 N N . PRO B 1 112 ? 16.438 -17.859 0.799 1 98.19 112 PRO B N 1
ATOM 3418 C CA . PRO B 1 112 ? 15.664 -18.219 1.988 1 98.19 112 PRO B CA 1
ATOM 3419 C C . PRO B 1 112 ? 14.594 -17.172 2.33 1 98.19 112 PRO B C 1
ATOM 3421 O O . PRO B 1 112 ? 14.672 -16.031 1.875 1 98.19 112 PRO B O 1
ATOM 3424 N N . GLU B 1 113 ? 13.609 -17.578 3.166 1 98.31 113 GLU B N 1
ATOM 3425 C CA . GLU B 1 113 ? 12.57 -16.641 3.594 1 98.31 113 GLU B CA 1
ATOM 3426 C C . GLU B 1 113 ? 13.156 -15.469 4.363 1 98.31 113 GLU B C 1
ATOM 3428 O O . GLU B 1 113 ? 12.617 -14.359 4.32 1 98.31 113 GLU B O 1
ATOM 3433 N N . THR B 1 114 ? 14.336 -15.672 4.969 1 97.12 114 THR B N 1
ATOM 3434 C CA . THR B 1 114 ? 14.961 -14.641 5.793 1 97.12 114 THR B CA 1
ATOM 3435 C C . THR B 1 114 ? 15.508 -13.508 4.93 1 97.12 114 THR B C 1
ATOM 3437 O O . THR B 1 114 ? 15.859 -12.445 5.445 1 97.12 114 THR B O 1
ATOM 3440 N N . PHE B 1 115 ? 15.57 -13.727 3.623 1 97.69 115 PHE B N 1
ATOM 3441 C CA . PHE B 1 115 ? 16.031 -12.688 2.711 1 97.69 115 PHE B CA 1
ATOM 3442 C C . PHE B 1 115 ? 14.961 -11.617 2.533 1 97.69 115 PHE B C 1
ATOM 3444 O O . PHE B 1 115 ? 15.234 -10.531 2.02 1 97.69 115 PHE B O 1
ATOM 3451 N N . PHE B 1 116 ? 13.719 -11.906 2.939 1 97.88 116 PHE B N 1
ATOM 3452 C CA . PHE B 1 116 ? 12.609 -10.961 2.84 1 97.88 116 PHE B CA 1
ATOM 3453 C C . PHE B 1 116 ? 12.945 -9.656 3.557 1 97.88 116 PHE B C 1
ATOM 3455 O O . PHE B 1 116 ? 13.5 -9.672 4.656 1 97.88 116 PHE B O 1
ATOM 3462 N N . ASP B 1 117 ? 12.688 -8.484 2.863 1 96.56 117 ASP B N 1
ATOM 3463 C CA . ASP B 1 117 ? 12.773 -7.141 3.414 1 96.56 117 ASP B CA 1
ATOM 3464 C C . ASP B 1 117 ? 14.211 -6.641 3.424 1 96.56 117 ASP B C 1
ATOM 3466 O O . ASP B 1 117 ? 14.508 -5.586 3.988 1 96.56 117 ASP B O 1
ATOM 3470 N N . ARG B 1 118 ? 15.141 -7.469 2.848 1 96.5 118 ARG B N 1
ATOM 3471 C CA . ARG B 1 118 ? 16.5 -6.957 2.664 1 96.5 118 ARG B CA 1
ATOM 3472 C C . ARG B 1 118 ? 16.531 -5.875 1.588 1 96.5 118 ARG B C 1
ATOM 3474 O O . ARG B 1 118 ? 17.359 -4.961 1.647 1 96.5 118 ARG B O 1
ATOM 3481 N N . HIS B 1 119 ? 15.672 -6.078 0.615 1 96.88 119 HIS B N 1
ATOM 3482 C CA . HIS B 1 119 ? 15.516 -5.113 -0.467 1 96.88 119 HIS B CA 1
ATOM 3483 C C . HIS B 1 119 ? 14.039 -4.875 -0.782 1 96.88 119 HIS B C 1
ATOM 3485 O O . HIS B 1 119 ? 13.203 -5.742 -0.526 1 96.88 119 HIS B O 1
ATOM 3491 N N . VAL B 1 120 ? 13.727 -3.684 -1.275 1 97.81 120 VAL B N 1
ATOM 3492 C CA . VAL B 1 120 ? 12.367 -3.348 -1.692 1 97.81 120 VAL B CA 1
ATOM 3493 C C . VAL B 1 120 ? 12.234 -3.516 -3.203 1 97.81 120 VAL B C 1
ATOM 3495 O O . VAL B 1 120 ? 13.047 -2.98 -3.969 1 97.81 120 VAL B O 1
ATOM 3498 N N . PRO B 1 121 ? 11.258 -4.277 -3.609 1 97.44 121 PRO B N 1
ATOM 3499 C CA . PRO B 1 121 ? 11.102 -4.473 -5.051 1 97.44 121 PRO B CA 1
ATOM 3500 C C . PRO B 1 121 ? 10.867 -3.166 -5.805 1 97.44 121 PRO B C 1
ATOM 3502 O O . PRO B 1 121 ? 10.18 -2.275 -5.305 1 97.44 121 PRO B O 1
ATOM 3505 N N . ASP B 1 122 ? 11.273 -3.105 -7.09 1 93.75 122 ASP B N 1
ATOM 3506 C CA . ASP B 1 122 ? 11.188 -1.882 -7.879 1 93.75 122 ASP B CA 1
ATOM 3507 C C . ASP B 1 122 ? 9.844 -1.772 -8.586 1 93.75 122 ASP B C 1
ATOM 3509 O O . ASP B 1 122 ? 9.266 -0.685 -8.68 1 93.75 122 ASP B O 1
ATOM 3513 N N . ASP B 1 123 ? 9.391 -2.941 -9.094 1 94.44 123 ASP B N 1
ATOM 3514 C CA . ASP B 1 123 ? 8.156 -2.885 -9.867 1 94.44 123 ASP B CA 1
ATOM 3515 C C . ASP B 1 123 ? 6.934 -2.848 -8.945 1 94.44 123 ASP B C 1
ATOM 3517 O O . ASP B 1 123 ? 6.953 -3.424 -7.855 1 94.44 123 ASP B O 1
ATOM 3521 N N . SER B 1 124 ? 5.84 -2.271 -9.383 1 96.88 124 SER B N 1
ATOM 3522 C CA . SER B 1 124 ? 4.672 -1.935 -8.578 1 96.88 124 SER B CA 1
ATOM 3523 C C . SER B 1 124 ? 3.941 -3.189 -8.109 1 96.88 124 SER B C 1
ATOM 3525 O O . SER B 1 124 ? 3.436 -3.238 -6.988 1 96.88 124 SER B O 1
ATOM 3527 N N . HIS B 1 125 ? 3.865 -4.164 -8.977 1 97 125 HIS B N 1
ATOM 3528 C CA . HIS B 1 125 ? 3.184 -5.406 -8.633 1 97 125 HIS B CA 1
ATOM 3529 C C . HIS B 1 125 ? 3.895 -6.121 -7.488 1 97 125 HIS B C 1
ATOM 3531 O O . HIS B 1 125 ? 3.268 -6.473 -6.488 1 97 125 HIS B O 1
ATOM 3537 N N . SER B 1 126 ? 5.215 -6.312 -7.641 1 97.69 126 SER B N 1
ATOM 3538 C CA . SER B 1 126 ? 6.008 -6.977 -6.613 1 97.69 126 SER B CA 1
ATOM 3539 C C . SER B 1 126 ? 6.027 -6.172 -5.32 1 97.69 126 SER B C 1
ATOM 3541 O O . SER B 1 126 ? 6.035 -6.742 -4.227 1 97.69 126 SER B O 1
ATOM 3543 N N . PHE B 1 127 ? 6.004 -4.859 -5.48 1 98.5 127 PHE B N 1
ATOM 3544 C CA . PHE B 1 127 ? 5.965 -4.008 -4.297 1 98.5 127 PHE B CA 1
ATOM 3545 C C . PHE B 1 127 ? 4.664 -4.207 -3.529 1 98.5 127 PHE B C 1
ATOM 3547 O O . PHE B 1 127 ? 4.668 -4.262 -2.297 1 98.5 127 PHE B O 1
ATOM 3554 N N . SER B 1 128 ? 3.537 -4.293 -4.199 1 98.69 128 SER B N 1
ATOM 3555 C CA . SER B 1 128 ? 2.27 -4.523 -3.514 1 98.69 128 SER B CA 1
ATOM 3556 C C . SER B 1 128 ? 2.295 -5.832 -2.725 1 98.69 128 SER B C 1
ATOM 3558 O O . SER B 1 128 ? 1.817 -5.887 -1.591 1 98.69 128 SER B O 1
ATOM 3560 N N . LYS B 1 129 ? 2.848 -6.906 -3.301 1 98.69 129 LYS B N 1
ATOM 3561 C CA . LYS B 1 129 ? 2.971 -8.18 -2.604 1 98.69 129 LYS B CA 1
ATOM 3562 C C . LYS B 1 129 ? 3.906 -8.062 -1.403 1 98.69 129 LYS B C 1
ATOM 3564 O O . LYS B 1 129 ? 3.67 -8.68 -0.362 1 98.69 129 LYS B O 1
ATOM 3569 N N . TYR B 1 130 ? 4.965 -7.328 -1.602 1 98.75 130 TYR B N 1
ATOM 3570 C CA . TYR B 1 130 ? 5.914 -7.051 -0.53 1 98.75 130 TYR B CA 1
ATOM 3571 C C . TYR B 1 130 ? 5.223 -6.387 0.654 1 98.75 130 TYR B C 1
ATOM 3573 O O . TYR B 1 130 ? 5.387 -6.812 1.799 1 98.75 130 TYR B O 1
ATOM 3581 N N . VAL B 1 131 ? 4.383 -5.367 0.428 1 98.44 131 VAL B N 1
ATOM 3582 C CA . VAL B 1 131 ? 3.682 -4.637 1.478 1 98.44 131 VAL B CA 1
ATOM 3583 C C . VAL B 1 131 ? 2.689 -5.562 2.178 1 98.44 131 VAL B C 1
ATOM 3585 O O . VAL B 1 131 ? 2.59 -5.559 3.408 1 98.44 131 VAL B O 1
ATOM 3588 N N . ILE B 1 132 ? 1.969 -6.383 1.421 1 98.5 132 ILE B N 1
ATOM 3589 C CA . ILE B 1 132 ? 1.008 -7.328 1.976 1 98.5 132 ILE B CA 1
ATOM 3590 C C . ILE B 1 132 ? 1.725 -8.305 2.902 1 98.5 132 ILE B C 1
ATOM 3592 O O . ILE B 1 132 ? 1.281 -8.547 4.031 1 98.5 132 ILE B O 1
ATOM 3596 N N . SER B 1 133 ? 2.865 -8.812 2.426 1 98.06 133 SER B N 1
ATOM 3597 C CA . SER B 1 133 ? 3.621 -9.758 3.232 1 98.06 133 SER B CA 1
ATOM 3598 C C . SER B 1 133 ? 4.172 -9.102 4.492 1 98.06 133 SER B C 1
ATOM 3600 O O . SER B 1 133 ? 4.242 -9.734 5.551 1 98.06 133 SER B O 1
ATOM 3602 N N . LYS B 1 134 ? 4.617 -7.844 4.395 1 96.19 134 LYS B N 1
ATOM 3603 C CA . LYS B 1 134 ? 5.07 -7.109 5.574 1 96.19 134 LYS B CA 1
ATOM 3604 C C . LYS B 1 134 ? 3.959 -7 6.617 1 96.19 134 LYS B C 1
ATOM 3606 O O . LYS B 1 134 ? 4.199 -7.191 7.809 1 96.19 134 LYS B O 1
ATOM 3611 N N . TYR B 1 135 ? 2.77 -6.691 6.125 1 96.75 135 TYR B N 1
ATOM 3612 C CA . TYR B 1 135 ? 1.618 -6.594 7.016 1 96.75 135 TYR B CA 1
ATOM 3613 C C . TYR B 1 135 ? 1.35 -7.922 7.711 1 96.75 135 TYR B C 1
ATOM 3615 O O . TYR B 1 135 ? 1.21 -7.973 8.938 1 96.75 135 TYR B O 1
ATOM 3623 N N . ILE B 1 136 ? 1.35 -9.008 6.953 1 96.75 136 ILE B N 1
ATOM 3624 C CA . ILE B 1 136 ? 1.04 -10.32 7.5 1 96.75 136 ILE B CA 1
ATOM 3625 C C . ILE B 1 136 ? 2.098 -10.719 8.523 1 96.75 136 ILE B C 1
ATOM 3627 O O . ILE B 1 136 ? 1.77 -11.219 9.602 1 96.75 136 ILE B O 1
ATOM 3631 N N . GLU B 1 137 ? 3.32 -10.453 8.219 1 93.88 137 GLU B N 1
ATOM 3632 C CA . GLU B 1 137 ? 4.414 -10.812 9.117 1 93.88 137 GLU B CA 1
ATOM 3633 C C . GLU B 1 137 ? 4.324 -10.047 10.43 1 93.88 137 GLU B C 1
ATOM 3635 O O . GLU B 1 137 ? 4.68 -10.57 11.492 1 93.88 137 GLU B O 1
ATOM 3640 N N . SER B 1 138 ? 3.836 -8.859 10.344 1 90.06 138 SER B N 1
ATOM 3641 C CA . SER B 1 138 ? 3.816 -8 11.523 1 90.06 138 SER B CA 1
ATOM 3642 C C . SER B 1 138 ? 2.529 -8.188 12.32 1 90.06 138 SER B C 1
ATOM 3644 O O . SER B 1 138 ? 2.459 -7.812 13.492 1 90.06 138 SER B O 1
ATOM 3646 N N . CYS B 1 139 ? 1.512 -8.672 11.633 1 87.19 139 CYS B N 1
ATOM 3647 C CA . CYS B 1 139 ? 0.175 -8.734 12.211 1 87.19 139 CYS B CA 1
ATOM 3648 C C . CYS B 1 139 ? 0.056 -9.898 13.195 1 87.19 139 CYS B C 1
ATOM 3650 O O . CYS B 1 139 ? 0.421 -11.023 12.867 1 87.19 139 CYS B O 1
ATOM 3652 N N . ASP B 1 140 ? -0.467 -9.633 14.32 1 78.12 140 ASP B N 1
ATOM 3653 C CA . ASP B 1 140 ? -0.618 -10.68 15.32 1 78.12 140 ASP B CA 1
ATOM 3654 C C . ASP B 1 140 ? -2.082 -11.094 15.469 1 78.12 140 ASP B C 1
ATOM 3656 O O . ASP B 1 140 ? -2.424 -11.891 16.344 1 78.12 140 ASP B O 1
ATOM 3660 N N . VAL B 1 141 ? -2.943 -10.539 14.617 1 72.56 141 VAL B N 1
ATOM 3661 C CA . VAL B 1 141 ? -4.367 -10.82 14.758 1 72.56 141 VAL B CA 1
ATOM 3662 C C . VAL B 1 141 ? -4.84 -11.688 13.586 1 72.56 141 VAL B C 1
ATOM 3664 O O . VAL B 1 141 ? -4.527 -11.398 12.43 1 72.56 141 VAL B O 1
ATOM 3667 N N . GLY B 1 142 ? -5.484 -12.766 13.984 1 75.75 142 GLY B N 1
ATOM 3668 C CA . GLY B 1 142 ? -6.078 -13.641 12.984 1 75.75 142 GLY B CA 1
ATOM 3669 C C . GLY B 1 142 ? -5.078 -14.586 12.344 1 75.75 142 GLY B C 1
ATOM 3670 O O . GLY B 1 142 ? -3.865 -14.414 12.5 1 75.75 142 GLY B O 1
ATOM 3671 N N . GLU B 1 143 ? -5.574 -15.602 11.742 1 91.38 143 GLU B N 1
ATOM 3672 C CA . GLU B 1 143 ? -4.73 -16.578 11.062 1 91.38 143 GLU B CA 1
ATOM 3673 C C . GLU B 1 143 ? -4.516 -16.188 9.602 1 91.38 143 GLU B C 1
ATOM 3675 O O . GLU B 1 143 ? -5.441 -16.266 8.789 1 91.38 143 GLU B O 1
ATOM 3680 N N . MET B 1 144 ? -3.363 -15.703 9.273 1 96.75 144 MET B N 1
ATOM 3681 C CA . MET B 1 144 ? -2.959 -15.383 7.91 1 96.75 144 MET B CA 1
ATOM 3682 C C . MET B 1 144 ? -1.612 -16.016 7.578 1 96.75 144 MET B C 1
ATOM 3684 O O . MET B 1 144 ? -0.732 -16.094 8.438 1 96.75 144 MET B O 1
ATOM 3688 N N . VAL B 1 145 ? -1.438 -16.453 6.371 1 97.94 145 VAL B N 1
ATOM 3689 C CA . VAL B 1 145 ? -0.177 -17.047 5.918 1 97.94 145 VAL B CA 1
ATOM 3690 C C . VAL B 1 145 ? 0.087 -16.641 4.469 1 97.94 145 VAL B C 1
ATOM 3692 O O . VAL B 1 145 ? -0.847 -16.516 3.672 1 97.94 145 VAL B O 1
ATOM 3695 N N . THR B 1 146 ? 1.302 -16.344 4.16 1 98.69 146 THR B N 1
ATOM 3696 C CA . THR B 1 146 ? 1.705 -16.031 2.791 1 98.69 146 THR B CA 1
ATOM 3697 C C . THR B 1 146 ? 2.455 -17.203 2.168 1 98.69 146 THR B C 1
ATOM 3699 O O . THR B 1 146 ? 3.428 -17.703 2.74 1 98.69 146 THR B O 1
ATOM 3702 N N . LEU B 1 147 ? 1.999 -17.641 1.073 1 98.88 147 LEU B N 1
ATOM 3703 C CA . LEU B 1 147 ? 2.691 -18.625 0.248 1 98.88 147 LEU B CA 1
ATOM 3704 C C . LEU B 1 147 ? 3.381 -17.953 -0.936 1 98.88 147 LEU B C 1
ATOM 3706 O O . LEU B 1 147 ? 2.719 -17.531 -1.885 1 98.88 147 LEU B O 1
ATOM 3710 N N . ARG B 1 148 ? 4.695 -17.844 -0.89 1 98.81 148 ARG B N 1
ATOM 3711 C CA . ARG B 1 148 ? 5.461 -17.172 -1.941 1 98.81 148 ARG B CA 1
ATOM 3712 C C . ARG B 1 148 ? 5.742 -18.125 -3.098 1 98.81 148 ARG B C 1
ATOM 3714 O O . ARG B 1 148 ? 6.633 -18.984 -3.01 1 98.81 148 ARG B O 1
ATOM 3721 N N . ILE B 1 149 ? 5.082 -17.812 -4.113 1 98.69 149 ILE B N 1
ATOM 3722 C CA . ILE B 1 149 ? 5.219 -18.656 -5.301 1 98.69 149 ILE B CA 1
ATOM 3723 C C . ILE B 1 149 ? 6.391 -18.156 -6.148 1 98.69 149 ILE B C 1
ATOM 3725 O O . ILE B 1 149 ? 6.547 -16.953 -6.355 1 98.69 149 ILE B O 1
ATOM 3729 N N . PHE B 1 150 ? 7.258 -18.969 -6.629 1 97.88 150 PHE B N 1
ATOM 3730 C CA . PHE B 1 150 ? 8.289 -18.625 -7.605 1 97.88 150 PHE B CA 1
ATOM 3731 C C . PHE B 1 150 ? 7.773 -18.828 -9.023 1 97.88 150 PHE B C 1
ATOM 3733 O O . PHE B 1 150 ? 6.809 -18.172 -9.445 1 97.88 150 PHE B O 1
ATOM 3740 N N . GLY B 1 151 ? 8.312 -19.688 -9.781 1 97.75 151 GLY B N 1
ATOM 3741 C CA . GLY B 1 151 ? 7.664 -20.062 -11.031 1 97.75 151 GLY B CA 1
ATOM 3742 C C . GLY B 1 151 ? 6.555 -21.078 -10.844 1 97.75 151 GLY B C 1
ATOM 3743 O O . GLY B 1 151 ? 6.664 -21.969 -10 1 97.75 151 GLY B O 1
ATOM 3744 N N . ILE B 1 152 ? 5.516 -20.922 -11.586 1 98.56 152 ILE B N 1
ATOM 3745 C CA . ILE B 1 152 ? 4.41 -21.875 -11.562 1 98.56 152 ILE B CA 1
ATOM 3746 C C . ILE B 1 152 ? 3.912 -22.125 -12.984 1 98.56 152 ILE B C 1
ATOM 3748 O O . ILE B 1 152 ? 3.926 -21.219 -13.82 1 98.56 152 ILE B O 1
ATOM 3752 N N . PHE B 1 153 ? 3.58 -23.375 -13.305 1 98.62 153 PHE B N 1
ATOM 3753 C CA . PHE B 1 153 ? 3.072 -23.672 -14.641 1 98.62 153 PHE B CA 1
ATOM 3754 C C . PHE B 1 153 ? 1.982 -24.734 -14.578 1 98.62 153 PHE B C 1
ATOM 3756 O O . PHE B 1 153 ? 1.897 -25.484 -13.609 1 98.62 153 PHE B O 1
ATOM 3763 N N . GLY B 1 154 ? 1.139 -24.688 -15.508 1 98.5 154 GLY B N 1
ATOM 3764 C CA . GLY B 1 154 ? 0.048 -25.656 -15.578 1 98.5 154 GLY B CA 1
ATOM 3765 C C . GLY B 1 154 ? -1.047 -25.234 -16.547 1 98.5 154 GLY B C 1
ATOM 3766 O O . GLY B 1 154 ? -0.908 -24.25 -17.266 1 98.5 154 GLY B O 1
ATOM 3767 N N . LYS B 1 155 ? -2.111 -26.078 -16.469 1 96.38 155 LYS B N 1
ATOM 3768 C CA . LYS B 1 155 ? -3.271 -25.859 -17.328 1 96.38 155 LYS B CA 1
ATOM 3769 C C . LYS B 1 155 ? -3.861 -24.469 -17.094 1 96.38 155 LYS B C 1
ATOM 3771 O O . LYS B 1 155 ? -3.939 -24 -15.945 1 96.38 155 LYS B O 1
ATOM 3776 N N . TYR B 1 156 ? -4.176 -23.641 -18.109 1 96.75 156 TYR B N 1
ATOM 3777 C CA . TYR B 1 156 ? -4.887 -22.359 -18.125 1 96.75 156 TYR B CA 1
ATOM 3778 C C . TYR B 1 156 ? -3.912 -21.203 -18.094 1 96.75 156 TYR B C 1
ATOM 3780 O O . TYR B 1 156 ? -4.32 -20.031 -18.188 1 96.75 156 TYR B O 1
ATOM 3788 N N . GLU B 1 157 ? -2.598 -21.453 -17.922 1 95.81 157 GLU B N 1
ATOM 3789 C CA . GLU B 1 157 ? -1.696 -20.312 -18.031 1 95.81 157 GLU B CA 1
ATOM 3790 C C . GLU B 1 157 ? -1.678 -19.766 -19.453 1 95.81 157 GLU B C 1
ATOM 3792 O O . GLU B 1 157 ? -2.115 -20.453 -20.391 1 95.81 157 GLU B O 1
ATOM 3797 N N . ASP B 1 158 ? -1.281 -18.547 -19.656 1 93.56 158 ASP B N 1
ATOM 3798 C CA . ASP B 1 158 ? -1.214 -17.938 -20.984 1 93.56 158 ASP B CA 1
ATOM 3799 C C . ASP B 1 158 ? 0.061 -18.344 -21.703 1 93.56 158 ASP B C 1
ATOM 3801 O O . ASP B 1 158 ? 1.117 -17.734 -21.516 1 93.56 158 ASP B O 1
ATOM 3805 N N . TYR B 1 159 ? -0.068 -19.297 -22.562 1 95.75 159 TYR B N 1
ATOM 3806 C CA . TYR B 1 159 ? 1.078 -19.922 -23.219 1 95.75 159 TYR B CA 1
ATOM 3807 C C . TYR B 1 159 ? 1.82 -18.906 -24.094 1 95.75 159 TYR B C 1
ATOM 3809 O O . TYR B 1 159 ? 2.953 -19.156 -24.516 1 95.75 159 TYR B O 1
ATOM 3817 N N . LYS B 1 160 ? 1.238 -17.766 -24.359 1 94.06 160 LYS B N 1
ATOM 3818 C CA . LYS B 1 160 ? 1.875 -16.75 -25.203 1 94.06 160 LYS B CA 1
ATOM 3819 C C . LYS B 1 160 ? 2.971 -16.016 -24.438 1 94.06 160 LYS B C 1
ATOM 3821 O O . LYS B 1 160 ? 3.852 -15.398 -25.047 1 94.06 160 LYS B O 1
ATOM 3826 N N . TYR B 1 161 ? 2.859 -16.156 -23.078 1 92.06 161 TYR B N 1
ATOM 3827 C CA . TYR B 1 161 ? 3.73 -15.281 -22.312 1 92.06 161 TYR B CA 1
ATOM 3828 C C . TYR B 1 161 ? 4.52 -16.062 -21.266 1 92.06 161 TYR B C 1
ATOM 3830 O O . TYR B 1 161 ? 5.246 -15.484 -20.469 1 92.06 161 TYR B O 1
ATOM 3838 N N . LYS B 1 162 ? 4.379 -17.391 -21.25 1 94.12 162 LYS B N 1
ATOM 3839 C CA . LYS B 1 162 ? 5.07 -18.25 -20.297 1 94.12 162 LYS B CA 1
ATOM 3840 C C . LYS B 1 162 ? 5.945 -19.266 -21 1 94.12 162 LYS B C 1
ATOM 3842 O O . LYS B 1 162 ? 5.473 -20 -21.875 1 94.12 162 LYS B O 1
ATOM 3847 N N . PHE B 1 163 ? 7.062 -19.438 -20.609 1 96.88 163 PHE B N 1
ATOM 3848 C CA . PHE B 1 163 ? 8.062 -20.172 -21.375 1 96.88 163 PHE B CA 1
ATOM 3849 C C . PHE B 1 163 ? 7.656 -21.625 -21.531 1 96.88 163 PHE B C 1
ATOM 3851 O O . PHE B 1 163 ? 7.715 -22.172 -22.641 1 96.88 163 PHE B O 1
ATOM 3858 N N . LEU B 1 164 ? 7.27 -22.281 -20.469 1 97.88 164 LEU B N 1
ATOM 3859 C CA . LEU B 1 164 ? 7.035 -23.719 -20.5 1 97.88 164 LEU B CA 1
ATOM 3860 C C . LEU B 1 164 ? 5.883 -24.062 -21.422 1 97.88 164 LEU B C 1
ATOM 3862 O O . LEU B 1 164 ? 6.051 -24.844 -22.375 1 97.88 164 LEU B O 1
ATOM 3866 N N . SER B 1 165 ? 4.754 -23.422 -21.25 1 97.56 165 SER B N 1
ATOM 3867 C CA . SER B 1 165 ? 3.605 -23.703 -22.094 1 97.56 165 SER B CA 1
ATOM 3868 C C . SER B 1 165 ? 3.834 -23.188 -23.516 1 97.56 165 SER B C 1
ATOM 3870 O O . SER B 1 165 ? 3.346 -23.781 -24.484 1 97.56 165 SER B O 1
ATOM 3872 N N . ASN B 1 166 ? 4.574 -22.062 -23.641 1 97.75 166 ASN B N 1
ATOM 3873 C CA . ASN B 1 166 ? 4.961 -21.562 -24.953 1 97.75 166 ASN B CA 1
ATOM 3874 C C . ASN B 1 166 ? 5.781 -22.594 -25.734 1 97.75 166 ASN B C 1
ATOM 3876 O O . ASN B 1 166 ? 5.516 -22.844 -26.906 1 97.75 166 ASN B O 1
ATOM 3880 N N . SER B 1 167 ? 6.754 -23.219 -25.094 1 98.19 167 SER B N 1
ATOM 3881 C CA . SER B 1 167 ? 7.621 -24.219 -25.703 1 98.19 167 SER B CA 1
ATOM 3882 C C . SER B 1 167 ? 6.828 -25.453 -26.125 1 98.19 167 SER B C 1
ATOM 3884 O O . SER B 1 167 ? 7.035 -25.984 -27.203 1 98.19 167 SER B O 1
ATOM 3886 N N . ILE B 1 168 ? 5.953 -25.875 -25.219 1 98.31 168 ILE B N 1
ATOM 3887 C CA . ILE B 1 168 ? 5.102 -27.016 -25.531 1 98.31 168 ILE B CA 1
ATOM 3888 C C . ILE B 1 168 ? 4.258 -26.719 -26.766 1 98.31 168 ILE B C 1
ATOM 3890 O O . ILE B 1 168 ? 4.176 -27.547 -27.688 1 98.31 168 ILE B O 1
ATOM 3894 N N . SER B 1 169 ? 3.631 -25.562 -26.766 1 98.12 169 SER B N 1
ATOM 3895 C CA . SER B 1 169 ? 2.766 -25.141 -27.875 1 98.12 169 SER B CA 1
ATOM 3896 C C . SER B 1 169 ? 3.543 -25.062 -29.172 1 98.12 169 SER B C 1
ATOM 3898 O O . SER B 1 169 ? 3.057 -25.484 -30.234 1 98.12 169 SER B O 1
ATOM 3900 N N . LYS B 1 170 ? 4.727 -24.484 -29.125 1 98 170 LYS B N 1
ATOM 3901 C CA . LYS B 1 170 ? 5.578 -24.391 -30.297 1 98 170 LYS B CA 1
ATOM 3902 C C . LYS B 1 170 ? 5.934 -25.781 -30.828 1 98 170 LYS B C 1
ATOM 3904 O O . LYS B 1 170 ? 5.887 -26.031 -32.031 1 98 170 LYS B O 1
ATOM 3909 N N . ASN B 1 171 ? 6.355 -26.656 -29.953 1 98.44 171 ASN B N 1
ATOM 3910 C CA . ASN B 1 171 ? 6.668 -28.016 -30.344 1 98.44 171 ASN B CA 1
ATOM 3911 C C . ASN B 1 171 ? 5.5 -28.672 -31.078 1 98.44 171 ASN B C 1
ATOM 3913 O O . ASN B 1 171 ? 5.684 -29.25 -32.156 1 98.44 171 ASN B O 1
ATOM 3917 N N . LEU B 1 172 ? 4.324 -28.516 -30.516 1 97.88 172 LEU B N 1
ATOM 3918 C CA . LEU B 1 172 ? 3.117 -29.109 -31.078 1 97.88 172 LEU B CA 1
ATOM 3919 C C . LEU B 1 172 ? 2.85 -28.562 -32.469 1 97.88 172 LEU B C 1
ATOM 3921 O O . LEU B 1 172 ? 2.281 -29.25 -33.312 1 97.88 172 LEU B O 1
ATOM 3925 N N . MET B 1 173 ? 3.305 -27.344 -32.75 1 96.88 173 MET B N 1
ATOM 3926 C CA . MET B 1 173 ? 3.057 -26.672 -34 1 96.88 173 MET B CA 1
ATOM 3927 C C . MET B 1 173 ? 4.281 -26.766 -34.906 1 96.88 173 MET B C 1
ATOM 3929 O O . MET B 1 173 ? 4.332 -26.125 -35.969 1 96.88 173 MET B O 1
ATOM 3933 N N . ASN B 1 174 ? 5.277 -27.453 -34.5 1 97.12 174 ASN B N 1
ATOM 3934 C CA . ASN B 1 174 ? 6.516 -27.625 -35.25 1 97.12 174 ASN B CA 1
ATOM 3935 C C . ASN B 1 174 ? 7.219 -26.281 -35.469 1 97.12 174 ASN B C 1
ATOM 3937 O O . ASN B 1 174 ? 7.621 -25.969 -36.594 1 97.12 174 ASN B O 1
ATOM 3941 N N . ILE B 1 175 ? 7.242 -25.5 -34.469 1 97.75 175 ILE B N 1
ATOM 3942 C CA . ILE B 1 175 ? 7.945 -24.219 -34.438 1 97.75 175 ILE B CA 1
ATOM 3943 C C . ILE B 1 175 ? 9.18 -24.328 -33.531 1 97.75 175 ILE B C 1
ATOM 3945 O O . ILE B 1 175 ? 9.125 -24.938 -32.469 1 97.75 175 ILE B O 1
ATOM 3949 N N . ASP B 1 176 ? 10.273 -23.703 -33.906 1 98.06 176 ASP B N 1
ATOM 3950 C CA . ASP B 1 176 ? 11.508 -23.734 -33.125 1 98.06 176 ASP B CA 1
ATOM 3951 C C . ASP B 1 176 ? 11.297 -23.094 -31.766 1 98.06 176 ASP B C 1
ATOM 3953 O O . ASP B 1 176 ? 10.586 -22.094 -31.641 1 98.06 176 ASP B O 1
ATOM 3957 N N . ILE B 1 177 ? 11.922 -23.656 -30.734 1 98.12 177 ILE B N 1
ATOM 3958 C CA . ILE B 1 177 ? 11.977 -23.016 -29.422 1 98.12 177 ILE B CA 1
ATOM 3959 C C . ILE B 1 177 ? 13.211 -22.109 -29.344 1 98.12 177 ILE B C 1
ATOM 3961 O O . ILE B 1 177 ? 14.344 -22.594 -29.438 1 98.12 177 ILE B O 1
ATOM 3965 N N . VAL B 1 178 ? 12.977 -20.828 -29.219 1 97.81 178 VAL B N 1
ATOM 3966 C CA . VAL B 1 178 ? 14.07 -19.859 -29.188 1 97.81 178 VAL B CA 1
ATOM 3967 C C . VAL B 1 178 ? 14.195 -19.281 -27.766 1 97.81 178 VAL B C 1
ATOM 3969 O O . VAL B 1 178 ? 13.219 -18.812 -27.188 1 97.81 178 VAL B O 1
ATOM 3972 N N . ILE B 1 179 ? 15.344 -19.359 -27.188 1 97.5 179 ILE B N 1
ATOM 3973 C CA . ILE B 1 179 ? 15.672 -18.859 -25.859 1 97.5 179 ILE B CA 1
ATOM 3974 C C . ILE B 1 179 ? 16.609 -17.656 -25.969 1 97.5 179 ILE B C 1
ATOM 3976 O O . ILE B 1 179 ? 17.672 -17.75 -26.594 1 97.5 179 ILE B O 1
ATOM 3980 N N . ASN B 1 180 ? 16.219 -16.516 -25.422 1 95.88 180 ASN B N 1
ATOM 3981 C CA . ASN B 1 180 ? 17.094 -15.352 -25.453 1 95.88 180 ASN B CA 1
ATOM 3982 C C . ASN B 1 180 ? 18.422 -15.625 -24.75 1 95.88 180 ASN B C 1
ATOM 3984 O O . ASN B 1 180 ? 19.5 -15.438 -25.344 1 95.88 180 ASN B O 1
ATOM 3988 N N . GLN B 1 181 ? 18.344 -16.016 -23.578 1 95.75 181 GLN B N 1
ATOM 3989 C CA . GLN B 1 181 ? 19.453 -16.438 -22.719 1 95.75 181 GLN B CA 1
ATOM 3990 C C . GLN B 1 181 ? 19 -17.453 -21.688 1 95.75 181 GLN B C 1
ATOM 3992 O O . GLN B 1 181 ? 17.906 -17.328 -21.125 1 95.75 181 GLN B O 1
ATOM 3997 N N . ASN B 1 182 ? 19.844 -18.406 -21.516 1 96.44 182 ASN B N 1
ATOM 3998 C CA . ASN B 1 182 ? 19.484 -19.406 -20.516 1 96.44 182 ASN B CA 1
ATOM 3999 C C . ASN B 1 182 ? 19.391 -18.812 -19.125 1 96.44 182 ASN B C 1
ATOM 4001 O O . ASN B 1 182 ? 20.172 -17.922 -18.766 1 96.44 182 ASN B O 1
ATOM 4005 N N . VAL B 1 183 ? 18.406 -19.203 -18.344 1 96.44 183 VAL B N 1
ATOM 4006 C CA . VAL B 1 183 ? 18.219 -18.812 -16.938 1 96.44 183 VAL B CA 1
ATOM 4007 C C . VAL B 1 183 ? 17.797 -20.031 -16.125 1 96.44 183 VAL B C 1
ATOM 4009 O O . VAL B 1 183 ? 17.406 -21.062 -16.672 1 96.44 183 VAL B O 1
ATOM 4012 N N . VAL B 1 184 ? 17.891 -19.906 -14.828 1 97.75 184 VAL B N 1
ATOM 4013 C CA . VAL B 1 184 ? 17.547 -20.984 -13.906 1 97.75 184 VAL B CA 1
ATOM 4014 C C . VAL B 1 184 ? 16.344 -20.562 -13.055 1 97.75 184 VAL B C 1
ATOM 4016 O O . VAL B 1 184 ? 16.344 -19.484 -12.461 1 97.75 184 VAL B O 1
ATOM 4019 N N . TYR B 1 185 ? 15.32 -21.406 -12.977 1 98 185 TYR B N 1
ATOM 4020 C CA . TYR B 1 185 ? 14.102 -21.094 -12.242 1 98 185 TYR B CA 1
ATOM 4021 C C . TYR B 1 185 ? 13.633 -22.297 -11.43 1 98 185 TYR B C 1
ATOM 4023 O O . TYR B 1 185 ? 13.891 -23.438 -11.797 1 98 185 TYR B O 1
ATOM 4031 N N . ASP B 1 186 ? 13.023 -22.078 -10.32 1 98.56 186 ASP B N 1
ATOM 4032 C CA . ASP B 1 186 ? 12.094 -23.031 -9.727 1 98.56 186 ASP B CA 1
ATOM 4033 C C . ASP B 1 186 ? 10.711 -22.922 -10.367 1 98.56 186 ASP B C 1
ATOM 4035 O O . ASP B 1 186 ? 10.109 -21.859 -10.375 1 98.56 186 ASP B O 1
ATOM 4039 N N . TYR B 1 187 ? 10.242 -24.031 -10.914 1 98.56 187 TYR B N 1
ATOM 4040 C CA . TYR B 1 187 ? 8.891 -24.094 -11.453 1 98.56 187 TYR B CA 1
ATOM 4041 C C . TYR B 1 187 ? 8.055 -25.125 -10.711 1 98.56 187 TYR B C 1
ATOM 4043 O O . TYR B 1 187 ? 8.289 -26.328 -10.844 1 98.56 187 TYR B O 1
ATOM 4051 N N . ILE B 1 188 ? 7.133 -24.703 -9.953 1 98.75 188 ILE B N 1
ATOM 4052 C CA . ILE B 1 188 ? 6.234 -25.672 -9.328 1 98.75 188 ILE B CA 1
ATOM 4053 C C . ILE B 1 188 ? 5.07 -25.969 -10.266 1 98.75 188 ILE B C 1
ATOM 4055 O O . ILE B 1 188 ? 4.543 -25.078 -10.922 1 98.75 188 ILE B O 1
ATOM 4059 N N . TYR B 1 189 ? 4.738 -27.234 -10.391 1 98.81 189 TYR B N 1
ATOM 4060 C CA . TYR B 1 189 ? 3.586 -27.641 -11.188 1 98.81 189 TYR B CA 1
ATOM 4061 C C . TYR B 1 189 ? 2.283 -27.344 -10.453 1 98.81 189 TYR B C 1
ATOM 4063 O O . TYR B 1 189 ? 2.189 -27.562 -9.242 1 98.81 189 TYR B O 1
ATOM 4071 N N . ILE B 1 190 ? 1.258 -26.906 -11.133 1 98.81 190 ILE B N 1
ATOM 4072 C CA . ILE B 1 190 ? 0.008 -26.406 -10.57 1 98.81 190 ILE B CA 1
ATOM 4073 C C . ILE B 1 190 ? -0.643 -27.5 -9.719 1 98.81 190 ILE B C 1
ATOM 4075 O O . ILE B 1 190 ? -1.265 -27.203 -8.695 1 98.81 190 ILE B O 1
ATOM 4079 N N . GLU B 1 191 ? -0.505 -28.781 -10.039 1 98.69 191 GLU B N 1
ATOM 4080 C CA . GLU B 1 191 ? -1.098 -29.859 -9.258 1 98.69 191 GLU B CA 1
ATOM 4081 C C . GLU B 1 191 ? -0.391 -30.031 -7.918 1 98.69 191 GLU B C 1
ATOM 4083 O O . GLU B 1 191 ? -1.023 -30.375 -6.914 1 98.69 191 GLU B O 1
ATOM 4088 N N . ASP B 1 192 ? 0.897 -29.891 -7.941 1 98.75 192 ASP B N 1
ATOM 4089 C CA . ASP B 1 192 ? 1.639 -29.891 -6.684 1 98.75 192 ASP B CA 1
ATOM 4090 C C . ASP B 1 192 ? 1.274 -28.688 -5.824 1 98.75 192 ASP B C 1
ATOM 4092 O O . ASP B 1 192 ? 1.147 -28.797 -4.605 1 98.75 192 ASP B O 1
ATOM 4096 N N . PHE B 1 193 ? 1.16 -27.531 -6.48 1 98.88 193 PHE B N 1
ATOM 4097 C CA . PHE B 1 193 ? 0.784 -26.328 -5.754 1 98.88 193 PHE B CA 1
ATOM 4098 C C . PHE B 1 193 ? -0.566 -26.5 -5.07 1 98.88 193 PHE B C 1
ATOM 4100 O O . PHE B 1 193 ? -0.746 -26.078 -3.926 1 98.88 193 PHE B O 1
ATOM 4107 N N . TYR B 1 194 ? -1.51 -27.156 -5.758 1 98.81 194 TYR B N 1
ATOM 4108 C CA . TYR B 1 194 ? -2.799 -27.453 -5.145 1 98.81 194 TYR B CA 1
ATOM 4109 C C . TYR B 1 194 ? -2.621 -28.25 -3.855 1 98.81 194 TYR B C 1
ATOM 4111 O O . TYR B 1 194 ? -3.229 -27.922 -2.832 1 98.81 194 TYR B O 1
ATOM 4119 N N . ARG B 1 195 ? -1.822 -29.25 -3.908 1 98.56 195 ARG B N 1
ATOM 4120 C CA . ARG B 1 195 ? -1.617 -30.078 -2.729 1 98.56 195 ARG B CA 1
ATOM 4121 C C . ARG B 1 195 ? -1.016 -29.266 -1.585 1 98.56 195 ARG B C 1
ATOM 4123 O O . ARG B 1 195 ? -1.343 -29.5 -0.418 1 98.56 195 ARG B O 1
ATOM 4130 N N . VAL B 1 196 ? -0.144 -28.344 -1.893 1 98.81 196 VAL B N 1
ATOM 4131 C CA . VAL B 1 196 ? 0.428 -27.453 -0.885 1 98.81 196 VAL B CA 1
ATOM 4132 C C . VAL B 1 196 ? -0.672 -26.594 -0.276 1 98.81 196 VAL B C 1
ATOM 4134 O O . VAL B 1 196 ? -0.802 -26.516 0.948 1 98.81 196 VAL B O 1
ATOM 4137 N N . VAL B 1 197 ? -1.504 -25.953 -1.122 1 98.88 197 VAL B N 1
ATOM 4138 C CA . VAL B 1 197 ? -2.561 -25.062 -0.651 1 98.88 197 VAL B CA 1
ATOM 4139 C C . VAL B 1 197 ? -3.545 -25.844 0.215 1 98.88 197 VAL B C 1
ATOM 4141 O O . VAL B 1 197 ? -3.984 -25.359 1.261 1 98.88 197 VAL B O 1
ATOM 4144 N N . ARG B 1 198 ? -3.887 -27.078 -0.224 1 98.56 198 ARG B N 1
ATOM 4145 C CA . ARG B 1 198 ? -4.805 -27.922 0.536 1 98.56 198 ARG B CA 1
ATOM 4146 C C . ARG B 1 198 ? -4.277 -28.172 1.946 1 98.56 198 ARG B C 1
ATOM 4148 O O . ARG B 1 198 ? -5.039 -28.141 2.914 1 98.56 198 ARG B O 1
ATOM 4155 N N . HIS B 1 199 ? -3.012 -28.438 2.051 1 98.31 199 HIS B N 1
ATOM 4156 C CA . HIS B 1 199 ? -2.416 -28.625 3.367 1 98.31 199 HIS B CA 1
ATOM 4157 C C . HIS B 1 199 ? -2.678 -27.438 4.277 1 98.31 199 HIS B C 1
ATOM 4159 O O . HIS B 1 199 ? -3.086 -27.609 5.43 1 98.31 199 HIS B O 1
ATOM 4165 N N . PHE B 1 200 ? -2.492 -26.234 3.797 1 98.19 200 PHE B N 1
ATOM 4166 C CA . PHE B 1 200 ? -2.621 -25.047 4.617 1 98.19 200 PHE B CA 1
ATOM 4167 C C . PHE B 1 200 ? -4.086 -24.703 4.855 1 98.19 200 PHE B C 1
ATOM 4169 O O . PHE B 1 200 ? -4.422 -24.016 5.82 1 98.19 200 PHE B O 1
ATOM 4176 N N . VAL B 1 201 ? -4.98 -25.125 3.932 1 98.5 201 VAL B N 1
ATOM 4177 C CA . VAL B 1 201 ? -6.414 -24.984 4.16 1 98.5 201 VAL B CA 1
ATOM 4178 C C . VAL B 1 201 ? -6.836 -25.859 5.336 1 98.5 201 VAL B C 1
ATOM 4180 O O . VAL B 1 201 ? -7.641 -25.438 6.176 1 98.5 201 VAL B O 1
ATOM 4183 N N . GLU B 1 202 ? -6.211 -27.016 5.48 1 97.44 202 GLU B N 1
ATOM 4184 C CA . GLU B 1 202 ? -6.645 -28.031 6.438 1 97.44 202 GLU B CA 1
ATOM 4185 C C . GLU B 1 202 ? -5.91 -27.875 7.77 1 97.44 202 GLU B C 1
ATOM 4187 O O . GLU B 1 202 ? -6.363 -28.391 8.797 1 97.44 202 GLU B O 1
ATOM 4192 N N . ASN B 1 203 ? -4.762 -27.156 7.719 1 96.06 203 ASN B N 1
ATOM 4193 C CA . ASN B 1 203 ? -3.918 -27.109 8.906 1 96.06 203 ASN B CA 1
ATOM 4194 C C . ASN B 1 203 ? -3.482 -25.688 9.227 1 96.06 203 ASN B C 1
ATOM 4196 O O . ASN B 1 203 ? -3.418 -24.844 8.336 1 96.06 203 ASN B O 1
ATOM 4200 N N . ASN B 1 204 ? -3.186 -25.406 10.477 1 94.12 204 ASN B N 1
ATOM 4201 C CA . ASN B 1 204 ? -2.566 -24.141 10.875 1 94.12 204 ASN B CA 1
ATOM 4202 C C . ASN B 1 204 ? -1.096 -24.094 10.469 1 94.12 204 ASN B C 1
ATOM 4204 O O . ASN B 1 204 ? -0.439 -25.125 10.367 1 94.12 204 ASN B O 1
ATOM 4208 N N . SER B 1 205 ? -0.636 -22.953 10.195 1 94.75 205 SER B N 1
ATOM 4209 C CA . SER B 1 205 ? 0.753 -22.781 9.789 1 94.75 205 SER B CA 1
ATOM 4210 C C . SER B 1 205 ? 1.644 -22.453 10.984 1 94.75 205 SER B C 1
ATOM 4212 O O . SER B 1 205 ? 1.231 -21.734 11.898 1 94.75 205 SER B O 1
ATOM 4214 N N . HIS B 1 206 ? 2.846 -22.984 10.984 1 95.31 206 HIS B N 1
ATOM 4215 C CA . HIS B 1 206 ? 3.832 -22.672 12.008 1 95.31 206 HIS B CA 1
ATOM 4216 C C . HIS B 1 206 ? 4.449 -21.297 11.789 1 95.31 206 HIS B C 1
ATOM 4218 O O . HIS B 1 206 ? 4.742 -20.578 12.75 1 95.31 206 HIS B O 1
ATOM 4224 N N . TYR B 1 207 ? 4.75 -20.969 10.547 1 95.94 207 TYR B N 1
ATOM 4225 C CA . TYR B 1 207 ? 5.316 -19.688 10.164 1 95.94 207 TYR B CA 1
ATOM 4226 C C . TYR B 1 207 ? 4.281 -18.828 9.445 1 95.94 207 TYR B C 1
ATOM 4228 O O . TYR B 1 207 ? 3.215 -19.312 9.07 1 95.94 207 TYR B O 1
ATOM 4236 N N . LYS B 1 208 ? 4.59 -17.562 9.281 1 95.88 208 LYS B N 1
ATOM 4237 C CA . LYS B 1 208 ? 3.688 -16.625 8.625 1 95.88 208 LYS B CA 1
ATOM 4238 C C . LYS B 1 208 ? 3.932 -16.594 7.121 1 95.88 208 LYS B C 1
ATOM 4240 O O . LYS B 1 208 ? 3.111 -16.062 6.363 1 95.88 208 LYS B O 1
ATOM 4245 N N . SER B 1 209 ? 5.074 -17.156 6.656 1 97.81 209 SER B N 1
ATOM 4246 C CA . SER B 1 209 ? 5.375 -17.172 5.23 1 97.81 209 SER B CA 1
ATOM 4247 C C . SER B 1 209 ? 6.215 -18.391 4.855 1 97.81 209 SER B C 1
ATOM 4249 O O . SER B 1 209 ? 7.027 -18.859 5.656 1 97.81 209 SER B O 1
ATOM 4251 N N . TYR B 1 210 ? 6.059 -18.844 3.619 1 98.69 210 TYR B N 1
ATOM 4252 C CA . TYR B 1 210 ? 6.766 -20 3.082 1 98.69 210 TYR B CA 1
ATOM 4253 C C . TYR B 1 210 ? 7.172 -19.766 1.633 1 98.69 210 TYR B C 1
ATOM 4255 O O . TYR B 1 210 ? 6.383 -19.25 0.834 1 98.69 210 TYR B O 1
ATOM 4263 N N . ASN B 1 211 ? 8.438 -20.062 1.329 1 98.81 211 ASN B N 1
ATOM 4264 C CA . ASN B 1 211 ? 8.773 -20.266 -0.076 1 98.81 211 ASN B CA 1
ATOM 4265 C C . ASN B 1 211 ? 8.141 -21.531 -0.626 1 98.81 211 ASN B C 1
ATOM 4267 O O . ASN B 1 211 ? 8.391 -22.625 -0.108 1 98.81 211 ASN B O 1
ATOM 4271 N N . VAL B 1 212 ? 7.359 -21.391 -1.623 1 98.81 212 VAL B N 1
ATOM 4272 C CA . VAL B 1 212 ? 6.691 -22.547 -2.225 1 98.81 212 VAL B CA 1
ATOM 4273 C C . VAL B 1 212 ? 7.328 -22.859 -3.576 1 98.81 212 VAL B C 1
ATOM 4275 O O . VAL B 1 212 ? 6.918 -22.312 -4.605 1 98.81 212 VAL B O 1
ATOM 4278 N N . THR B 1 213 ? 8.234 -23.703 -3.588 1 98.25 213 THR B N 1
ATOM 4279 C CA . THR B 1 213 ? 9.008 -24.094 -4.758 1 98.25 213 THR B CA 1
ATOM 4280 C C . THR B 1 213 ? 9.43 -25.562 -4.664 1 98.25 213 THR B C 1
ATOM 4282 O O . THR B 1 213 ? 9.414 -26.156 -3.582 1 98.25 213 THR B O 1
ATOM 4285 N N . PRO B 1 214 ? 9.727 -26.188 -5.785 1 97.5 214 PRO B N 1
ATOM 4286 C CA . PRO B 1 214 ? 10.242 -27.562 -5.727 1 97.5 214 PRO B CA 1
ATOM 4287 C C . PRO B 1 214 ? 11.648 -27.641 -5.137 1 97.5 214 PRO B C 1
ATOM 4289 O O . PRO B 1 214 ? 12.195 -26.609 -4.707 1 97.5 214 PRO B O 1
ATOM 4292 N N . ILE B 1 215 ? 12.141 -28.828 -5.059 1 94.94 215 ILE B N 1
ATOM 4293 C CA . ILE B 1 215 ? 13.445 -29.062 -4.449 1 94.94 215 ILE B CA 1
ATOM 4294 C C . ILE B 1 215 ? 14.555 -28.688 -5.434 1 94.94 215 ILE B C 1
ATOM 4296 O O . ILE B 1 215 ? 15.508 -28 -5.066 1 94.94 215 ILE B O 1
ATOM 4300 N N . GLU B 1 216 ? 14.383 -29.062 -6.711 1 95.81 216 GLU B N 1
ATOM 4301 C CA . GLU B 1 216 ? 15.422 -28.844 -7.715 1 95.81 216 GLU B CA 1
ATOM 4302 C C . GLU B 1 216 ? 14.984 -27.781 -8.734 1 95.81 216 GLU B C 1
ATOM 4304 O O . GLU B 1 216 ? 13.867 -27.859 -9.258 1 95.81 216 GLU B O 1
ATOM 4309 N N . PRO B 1 217 ? 15.898 -26.844 -9 1 98 217 PRO B N 1
ATOM 4310 C CA . PRO B 1 217 ? 15.617 -25.906 -10.086 1 98 217 PRO B CA 1
ATOM 4311 C C . PRO B 1 217 ? 15.812 -26.531 -11.469 1 98 217 PRO B C 1
ATOM 4313 O O . PRO B 1 217 ? 16.266 -27.672 -11.57 1 98 217 PRO B O 1
ATOM 4316 N N . ILE B 1 218 ? 15.461 -25.797 -12.484 1 98.44 218 ILE B N 1
ATOM 4317 C CA . ILE B 1 218 ? 15.617 -26.234 -13.867 1 98.44 218 ILE B CA 1
ATOM 4318 C C . ILE B 1 218 ? 15.922 -25.031 -14.75 1 98.44 218 ILE B C 1
ATOM 4320 O O . ILE B 1 218 ? 15.523 -23.906 -14.445 1 98.44 218 ILE B O 1
ATOM 4324 N N . ASN B 1 219 ? 16.672 -25.203 -15.766 1 98.06 219 ASN B N 1
ATOM 4325 C CA . ASN B 1 219 ? 16.938 -24.094 -16.688 1 98.06 219 ASN B CA 1
ATOM 4326 C C . ASN B 1 219 ? 16.125 -24.234 -17.969 1 98.06 219 ASN B C 1
ATOM 4328 O O . ASN B 1 219 ? 15.5 -25.266 -18.203 1 98.06 219 ASN B O 1
ATOM 4332 N N . LEU B 1 220 ? 16.125 -23.234 -18.797 1 98.31 220 LEU B N 1
ATOM 4333 C CA . LEU B 1 220 ? 15.242 -23.156 -19.938 1 98.31 220 LEU B CA 1
ATOM 4334 C C . LEU B 1 220 ? 15.633 -24.188 -21 1 98.31 220 LEU B C 1
ATOM 4336 O O . LEU B 1 220 ? 14.766 -24.75 -21.688 1 98.31 220 LEU B O 1
ATOM 4340 N N . ILE B 1 221 ? 16.906 -24.453 -21.156 1 98.62 221 ILE B N 1
ATOM 4341 C CA . ILE B 1 221 ? 17.375 -25.422 -22.125 1 98.62 221 ILE B CA 1
ATOM 4342 C C . ILE B 1 221 ? 16.906 -26.828 -21.734 1 98.62 221 ILE B C 1
ATOM 4344 O O . ILE B 1 221 ? 16.406 -27.578 -22.578 1 98.62 221 ILE B O 1
ATOM 4348 N N . GLU B 1 222 ? 17.047 -27.109 -20.484 1 98.69 222 GLU B N 1
ATOM 4349 C CA . GLU B 1 222 ? 16.562 -28.391 -19.984 1 98.69 222 GLU B CA 1
ATOM 4350 C C . GLU B 1 222 ? 15.07 -28.547 -20.203 1 98.69 222 GLU B C 1
ATOM 4352 O O . GLU B 1 222 ? 14.602 -29.625 -20.594 1 98.69 222 GLU B O 1
ATOM 4357 N N . ILE B 1 223 ? 14.289 -27.5 -19.953 1 98.75 223 ILE B N 1
ATOM 4358 C CA . ILE B 1 223 ? 12.852 -27.516 -20.172 1 98.75 223 ILE B CA 1
ATOM 4359 C C . ILE B 1 223 ? 12.555 -27.812 -21.641 1 98.75 223 ILE B C 1
ATOM 4361 O O . ILE B 1 223 ? 11.75 -28.703 -21.938 1 98.75 223 ILE B O 1
ATOM 4365 N N . ALA B 1 224 ? 13.234 -27.094 -22.547 1 98.62 224 ALA B N 1
ATOM 4366 C CA . ALA B 1 224 ? 13.023 -27.297 -23.969 1 98.62 224 ALA B CA 1
ATOM 4367 C C . ALA B 1 224 ? 13.344 -28.719 -24.391 1 98.62 224 ALA B C 1
ATOM 4369 O O . ALA B 1 224 ? 12.617 -29.328 -25.188 1 98.62 224 ALA B O 1
ATOM 4370 N N . ASN B 1 225 ? 14.398 -29.234 -23.844 1 98.62 225 ASN B N 1
ATOM 4371 C CA . ASN B 1 225 ? 14.797 -30.609 -24.156 1 98.62 225 ASN B CA 1
ATOM 4372 C C . ASN B 1 225 ? 13.766 -31.609 -23.641 1 98.62 225 ASN B C 1
ATOM 4374 O O . ASN B 1 225 ? 13.477 -32.594 -24.312 1 98.62 225 ASN B O 1
ATOM 4378 N N . LEU B 1 226 ? 13.328 -31.391 -22.422 1 98.81 226 LEU B N 1
ATOM 4379 C CA . LEU B 1 226 ? 12.305 -32.281 -21.859 1 98.81 226 LEU B CA 1
ATOM 4380 C C . LEU B 1 226 ? 11.031 -32.219 -22.703 1 98.81 226 LEU B C 1
ATOM 4382 O O . LEU B 1 226 ? 10.359 -33.25 -22.875 1 98.81 226 LEU B O 1
ATOM 4386 N N . VAL B 1 227 ? 10.633 -31.031 -23.188 1 98.75 227 VAL B N 1
ATOM 4387 C CA . VAL B 1 227 ? 9.477 -30.906 -24.078 1 98.75 227 VAL B CA 1
ATOM 4388 C C . VAL B 1 227 ? 9.656 -31.781 -25.312 1 98.75 227 VAL B C 1
ATOM 4390 O O . VAL B 1 227 ? 8.75 -32.531 -25.672 1 98.75 227 VAL B O 1
ATOM 4393 N N . ASN B 1 228 ? 10.836 -31.703 -25.953 1 98.62 228 ASN B N 1
ATOM 4394 C CA . ASN B 1 228 ? 11.141 -32.531 -27.109 1 98.62 228 ASN B CA 1
ATOM 4395 C C . ASN B 1 228 ? 11.078 -34.031 -26.734 1 98.62 228 ASN B C 1
ATOM 4397 O O . ASN B 1 228 ? 10.617 -34.844 -27.531 1 98.62 228 ASN B O 1
ATOM 4401 N N . GLU B 1 229 ? 11.555 -34.312 -25.578 1 98.44 229 GLU B N 1
ATOM 4402 C CA . GLU B 1 229 ? 11.641 -35.688 -25.125 1 98.44 229 GLU B CA 1
ATOM 4403 C C . GLU B 1 229 ? 10.25 -36.312 -24.969 1 98.44 229 GLU B C 1
ATOM 4405 O O . GLU B 1 229 ? 10.039 -37.469 -25.312 1 98.44 229 GLU B O 1
ATOM 4410 N N . VAL B 1 230 ? 9.312 -35.594 -24.438 1 97.88 230 VAL B N 1
ATOM 4411 C CA . VAL B 1 230 ? 8 -36.156 -24.125 1 97.88 230 VAL B CA 1
ATOM 4412 C C . VAL B 1 230 ? 7.086 -36.062 -25.344 1 97.88 230 VAL B C 1
ATOM 4414 O O . VAL B 1 230 ? 5.945 -36.531 -25.312 1 97.88 230 VAL B O 1
ATOM 4417 N N . SER B 1 231 ? 7.543 -35.406 -26.375 1 96.38 231 SER B N 1
ATOM 4418 C CA . SER B 1 231 ? 6.73 -35.094 -27.562 1 96.38 231 SER B CA 1
ATOM 4419 C C . SER B 1 231 ? 6.922 -36.156 -28.641 1 96.38 231 SER B C 1
ATOM 4421 O O . SER B 1 231 ? 7.824 -37 -28.547 1 96.38 231 SER B O 1
ATOM 4423 N N . ASP B 1 232 ? 6.027 -36.094 -29.578 1 88.5 232 ASP B N 1
ATOM 4424 C CA . ASP B 1 232 ? 6.137 -36.906 -30.766 1 88.5 232 ASP B CA 1
ATOM 4425 C C . ASP B 1 232 ? 7.043 -36.25 -31.812 1 88.5 232 ASP B C 1
ATOM 4427 O O . ASP B 1 232 ? 7.41 -36.875 -32.812 1 88.5 232 ASP B O 1
ATOM 4431 N N . HIS B 1 233 ? 7.359 -35.031 -31.594 1 88.94 233 HIS B N 1
ATOM 4432 C CA . HIS B 1 233 ? 8.164 -34.219 -32.5 1 88.94 233 HIS B CA 1
ATOM 4433 C C . HIS B 1 233 ? 9.406 -33.656 -31.797 1 88.94 233 HIS B C 1
ATOM 4435 O O . HIS B 1 233 ? 9.383 -33.438 -30.578 1 88.94 233 HIS B O 1
ATOM 4441 N N . ILE B 1 234 ? 10.406 -33.594 -32.594 1 96.81 234 ILE B N 1
ATOM 4442 C CA . ILE B 1 234 ? 11.594 -32.875 -32.125 1 96.81 234 ILE B CA 1
ATOM 4443 C C . ILE B 1 234 ? 11.766 -31.578 -32.906 1 96.81 234 ILE B C 1
ATOM 4445 O O . ILE B 1 234 ? 11.789 -31.594 -34.125 1 96.81 234 ILE B O 1
ATOM 4449 N N . VAL B 1 235 ? 11.852 -30.5 -32.219 1 98.12 235 VAL B N 1
ATOM 4450 C CA . VAL B 1 235 ? 12.07 -29.219 -32.906 1 98.12 235 VAL B CA 1
ATOM 4451 C C . VAL B 1 235 ? 13.406 -28.625 -32.438 1 98.12 235 VAL B C 1
ATOM 4453 O O . VAL B 1 235 ? 13.891 -28.922 -31.359 1 98.12 235 VAL B O 1
ATOM 4456 N N . PRO B 1 236 ? 14.016 -27.766 -33.25 1 98.31 236 PRO B N 1
ATOM 4457 C CA . PRO B 1 236 ? 15.273 -27.109 -32.875 1 98.31 236 PRO B CA 1
ATOM 4458 C C . PRO B 1 236 ? 15.117 -26.219 -31.656 1 98.31 236 PRO B C 1
ATOM 4460 O O . PRO B 1 236 ? 14.102 -25.531 -31.5 1 98.31 236 PRO B O 1
ATOM 4463 N N . VAL B 1 237 ? 16.094 -26.266 -30.766 1 98.44 237 VAL B N 1
ATOM 4464 C CA . VAL B 1 237 ? 16.234 -25.344 -29.641 1 98.44 237 VAL B CA 1
ATOM 4465 C C . VAL B 1 237 ? 17.375 -24.359 -29.922 1 98.44 237 VAL B C 1
ATOM 4467 O O . VAL B 1 237 ? 18.531 -24.766 -30.047 1 98.44 237 VAL B O 1
ATOM 4470 N N . VAL B 1 238 ? 17.047 -23.078 -30.047 1 98 238 VAL B N 1
ATOM 4471 C CA . VAL B 1 238 ? 18.016 -22.062 -30.406 1 98 238 VAL B CA 1
ATOM 4472 C C . VAL B 1 238 ? 18.234 -21.125 -29.219 1 98 238 VAL B C 1
ATOM 4474 O O . VAL B 1 238 ? 17.281 -20.578 -28.672 1 98 238 VAL B O 1
ATOM 4477 N N . VAL B 1 239 ? 19.438 -20.969 -28.844 1 97.62 239 VAL B N 1
ATOM 4478 C CA . VAL B 1 239 ? 19.797 -20.031 -27.781 1 97.62 239 VAL B CA 1
ATOM 4479 C C . VAL B 1 239 ? 20.531 -18.828 -28.391 1 97.62 239 VAL B C 1
ATOM 4481 O O . VAL B 1 239 ? 21.578 -18.969 -29 1 97.62 239 VAL B O 1
ATOM 4484 N N . LEU B 1 240 ? 20.016 -17.641 -28.172 1 96.31 240 LEU B N 1
ATOM 4485 C CA . LEU B 1 240 ? 20.5 -16.453 -28.875 1 96.31 240 LEU B CA 1
ATOM 4486 C C . LEU B 1 240 ? 21.75 -15.906 -28.203 1 96.31 240 LEU B C 1
ATOM 4488 O O . LEU B 1 240 ? 22.641 -15.375 -28.875 1 96.31 240 LEU B O 1
ATOM 4492 N N . ASN B 1 241 ? 21.766 -15.984 -26.906 1 94.94 241 ASN B N 1
ATOM 4493 C CA . ASN B 1 241 ? 22.875 -15.398 -26.156 1 94.94 241 ASN B CA 1
ATOM 4494 C C . ASN B 1 241 ? 23.5 -16.406 -25.188 1 94.94 241 ASN B C 1
ATOM 4496 O O . ASN B 1 241 ? 22.781 -17.109 -24.469 1 94.94 241 ASN B O 1
ATOM 4500 N N . ASP B 1 242 ? 24.781 -16.359 -25.141 1 93.44 242 ASP B N 1
ATOM 4501 C CA . ASP B 1 242 ? 25.516 -17.297 -24.297 1 93.44 242 ASP B CA 1
ATOM 4502 C C . ASP B 1 242 ? 25.422 -16.906 -22.828 1 93.44 242 ASP B C 1
ATOM 4504 O O . ASP B 1 242 ? 25.078 -15.766 -22.5 1 93.44 242 ASP B O 1
ATOM 4508 N N . GLY B 1 243 ? 25.75 -17.938 -21.953 1 93.25 243 GLY B N 1
ATOM 4509 C CA . GLY B 1 243 ? 25.781 -17.688 -20.516 1 93.25 243 GLY B CA 1
ATOM 4510 C C . GLY B 1 243 ? 24.469 -17.984 -19.828 1 93.25 243 GLY B C 1
ATOM 4511 O O . GLY B 1 243 ? 23.484 -18.344 -20.484 1 93.25 243 GLY B O 1
ATOM 4512 N N . VAL B 1 244 ? 24.547 -17.938 -18.531 1 93.5 244 VAL B N 1
ATOM 4513 C CA . VAL B 1 244 ? 23.375 -18.172 -17.703 1 93.5 244 VAL B CA 1
ATOM 4514 C C . VAL B 1 244 ? 23 -16.875 -16.984 1 93.5 244 VAL B C 1
ATOM 4516 O O . VAL B 1 244 ? 23.812 -16.281 -16.281 1 93.5 244 VAL B O 1
ATOM 4519 N N . GLY B 1 245 ? 21.859 -16.438 -17.188 1 92.56 245 GLY B N 1
ATOM 4520 C CA . GLY B 1 245 ? 21.359 -15.211 -16.594 1 92.56 245 GLY B CA 1
ATOM 4521 C C . GLY B 1 245 ? 20.953 -15.375 -15.133 1 92.56 245 GLY B C 1
ATOM 4522 O O . GLY B 1 245 ? 21.734 -15.891 -14.328 1 92.56 245 GLY B O 1
ATOM 4523 N N . VAL B 1 246 ? 19.75 -15.008 -14.758 1 91.38 246 VAL B N 1
ATOM 4524 C CA . VAL B 1 246 ? 19.297 -14.945 -13.367 1 91.38 246 VAL B CA 1
ATOM 4525 C C . VAL B 1 246 ? 19.016 -16.344 -12.852 1 91.38 246 VAL B C 1
ATOM 4527 O O . VAL B 1 246 ? 18.734 -17.266 -13.633 1 91.38 246 VAL B O 1
ATOM 4530 N N . ASN B 1 247 ? 19.172 -16.484 -11.648 1 96.31 247 ASN B N 1
ATOM 4531 C CA . ASN B 1 247 ? 18.703 -17.641 -10.898 1 96.31 247 ASN B CA 1
ATOM 4532 C C . ASN B 1 247 ? 17.547 -17.266 -9.977 1 96.31 247 ASN B C 1
ATOM 4534 O O . ASN B 1 247 ? 17.719 -16.516 -9.023 1 96.31 247 ASN B O 1
ATOM 4538 N N . TYR B 1 248 ? 16.391 -17.703 -10.266 1 97.44 248 TYR B N 1
ATOM 4539 C CA . TYR B 1 248 ? 15.172 -17.438 -9.523 1 97.44 248 TYR B CA 1
ATOM 4540 C C . TYR B 1 248 ? 14.641 -18.688 -8.852 1 97.44 248 TYR B C 1
ATOM 4542 O O . TYR B 1 248 ? 13.695 -19.312 -9.344 1 97.44 248 TYR B O 1
ATOM 4550 N N . SER B 1 249 ? 15.297 -19.094 -7.723 1 98.38 249 SER B N 1
ATOM 4551 C CA . SER B 1 249 ? 14.93 -20.266 -6.961 1 98.38 249 SER B CA 1
ATOM 4552 C C . SER B 1 249 ? 14.898 -19.984 -5.461 1 98.38 249 SER B C 1
ATOM 4554 O O . SER B 1 249 ? 15.57 -19.062 -4.992 1 98.38 249 SER B O 1
ATOM 4556 N N . GLY B 1 250 ? 14.07 -20.688 -4.738 1 98.5 250 GLY B N 1
ATOM 4557 C CA . GLY B 1 250 ? 13.898 -20.469 -3.311 1 98.5 250 GLY B CA 1
ATOM 4558 C C . GLY B 1 250 ? 14.32 -21.656 -2.467 1 98.5 250 GLY B C 1
ATOM 4559 O O . GLY B 1 250 ? 14.227 -22.797 -2.91 1 98.5 250 GLY B O 1
ATOM 4560 N N . HIS B 1 251 ? 14.828 -21.344 -1.252 1 98.31 251 HIS B N 1
ATOM 4561 C CA . HIS B 1 251 ? 15.023 -22.359 -0.222 1 98.31 251 HIS B CA 1
ATOM 4562 C C . HIS B 1 251 ? 13.711 -22.703 0.475 1 98.31 251 HIS B C 1
ATOM 4564 O O . HIS B 1 251 ? 13.07 -21.828 1.066 1 98.31 251 HIS B O 1
ATOM 4570 N N . ASN B 1 252 ? 13.258 -23.984 0.417 1 97.81 252 ASN B N 1
ATOM 4571 C CA . ASN B 1 252 ? 11.898 -24.281 0.869 1 97.81 252 ASN B CA 1
ATOM 4572 C C . ASN B 1 252 ? 11.898 -25.172 2.111 1 97.81 252 ASN B C 1
ATOM 4574 O O . ASN B 1 252 ? 11 -25.984 2.297 1 97.81 252 ASN B O 1
ATOM 4578 N N . ALA B 1 253 ? 12.875 -25.062 2.973 1 96.88 253 ALA B N 1
ATOM 4579 C CA . ALA B 1 253 ? 12.977 -25.891 4.172 1 96.88 253 ALA B CA 1
ATOM 4580 C C . ALA B 1 253 ? 11.766 -25.688 5.078 1 96.88 253 ALA B C 1
ATOM 4582 O O . ALA B 1 253 ? 11.258 -26.641 5.668 1 96.88 253 ALA B O 1
ATOM 4583 N N . ARG B 1 254 ? 11.25 -24.438 5.297 1 97.31 254 ARG B N 1
ATOM 4584 C CA . ARG B 1 254 ? 10.047 -24.188 6.082 1 97.31 254 ARG B CA 1
ATOM 4585 C C . ARG B 1 254 ? 8.867 -25.016 5.559 1 97.31 254 ARG B C 1
ATOM 4587 O O . ARG B 1 254 ? 8.148 -25.641 6.336 1 97.31 254 ARG B O 1
ATOM 4594 N N . LEU B 1 255 ? 8.734 -24.984 4.223 1 98.19 255 LEU B N 1
ATOM 4595 C CA . LEU B 1 255 ? 7.625 -25.688 3.594 1 98.19 255 LEU B CA 1
ATOM 4596 C C . LEU B 1 255 ? 7.73 -27.203 3.836 1 98.19 255 LEU B C 1
ATOM 4598 O O . LEU B 1 255 ? 6.75 -27.844 4.223 1 98.19 255 LEU B O 1
ATOM 4602 N N . MET B 1 256 ? 8.922 -27.703 3.629 1 97.12 256 MET B N 1
ATOM 4603 C CA . MET B 1 256 ? 9.133 -29.141 3.738 1 97.12 256 MET B CA 1
ATOM 4604 C C . MET B 1 256 ? 8.969 -29.609 5.18 1 97.12 256 MET B C 1
ATOM 4606 O O . MET B 1 256 ? 8.617 -30.766 5.43 1 97.12 256 MET B O 1
ATOM 4610 N N . SER B 1 257 ? 9.195 -28.688 6.105 1 95.75 257 SER B N 1
ATOM 4611 C CA . SER B 1 257 ? 8.969 -29.031 7.508 1 95.75 257 SER B CA 1
ATOM 4612 C C . SER B 1 257 ? 7.484 -29.141 7.82 1 95.75 257 SER B C 1
ATOM 4614 O O . SER B 1 257 ? 7.098 -29.812 8.781 1 95.75 257 SER B O 1
ATOM 4616 N N . GLU B 1 258 ? 6.574 -28.438 7.062 1 94.44 258 GLU B N 1
ATOM 4617 C CA . GLU B 1 258 ? 5.125 -28.484 7.219 1 94.44 258 GLU B CA 1
ATOM 4618 C C . GLU B 1 258 ? 4.531 -29.719 6.555 1 94.44 258 GLU B C 1
ATOM 4620 O O . GLU B 1 258 ? 3.584 -30.312 7.074 1 94.44 258 GLU B O 1
ATOM 4625 N N . LEU B 1 259 ? 5.109 -30.031 5.395 1 95.44 259 LEU B N 1
ATOM 4626 C CA . LEU B 1 259 ? 4.527 -31.047 4.527 1 95.44 259 LEU B CA 1
ATOM 4627 C C . LEU B 1 259 ? 5.16 -32.406 4.793 1 95.44 259 LEU B C 1
ATOM 4629 O O . LEU B 1 259 ? 6.07 -32.812 4.074 1 95.44 259 LEU B O 1
ATOM 4633 N N . THR B 1 260 ? 4.492 -33.156 5.672 1 87.38 260 THR B N 1
ATOM 4634 C CA . THR B 1 260 ? 5.02 -34.469 5.98 1 87.38 260 THR B CA 1
ATOM 4635 C C . THR B 1 260 ? 4.738 -35.438 4.836 1 87.38 260 THR B C 1
ATOM 4637 O O . THR B 1 260 ? 3.609 -35.531 4.352 1 87.38 260 THR B O 1
ATOM 4640 N N . ASP B 1 261 ? 5.672 -36.156 4.238 1 91 261 ASP B N 1
ATOM 4641 C CA . ASP B 1 261 ? 5.535 -37.188 3.197 1 91 261 ASP B CA 1
ATOM 4642 C C . ASP B 1 261 ? 5.137 -36.562 1.864 1 91 261 ASP B C 1
ATOM 4644 O O . ASP B 1 261 ? 4.336 -37.125 1.119 1 91 261 ASP B O 1
ATOM 4648 N N . PHE B 1 262 ? 5.477 -35.406 1.632 1 95.75 262 PHE B N 1
ATOM 4649 C CA . PHE B 1 262 ? 5.188 -34.656 0.403 1 95.75 262 PHE B CA 1
ATOM 4650 C C . PHE B 1 262 ? 6.293 -34.875 -0.626 1 95.75 262 PHE B C 1
ATOM 4652 O O . PHE B 1 262 ? 7.477 -34.812 -0.294 1 95.75 262 PHE B O 1
ATOM 4659 N N . SER B 1 263 ? 5.906 -35.219 -1.869 1 96.5 263 SER B N 1
ATOM 4660 C CA . SER B 1 263 ? 6.84 -35.312 -2.988 1 96.5 263 SER B CA 1
ATOM 4661 C C . SER B 1 263 ? 6.328 -34.562 -4.199 1 96.5 263 SER B C 1
ATOM 4663 O O . SER B 1 263 ? 5.16 -34.656 -4.57 1 96.5 263 SER B O 1
ATOM 4665 N N . PHE B 1 264 ? 7.18 -33.781 -4.746 1 97.94 264 PHE B N 1
ATOM 4666 C CA . PHE B 1 264 ? 6.828 -33.062 -5.957 1 97.94 264 PHE B CA 1
ATOM 4667 C C . PHE B 1 264 ? 6.891 -33.969 -7.176 1 97.94 264 PHE B C 1
ATOM 4669 O O . PHE B 1 264 ? 7.727 -34.875 -7.238 1 97.94 264 PHE B O 1
ATOM 4676 N N . MET B 1 265 ? 6.055 -33.719 -8.094 1 97.56 265 MET B N 1
ATOM 4677 C CA . MET B 1 265 ? 6.156 -34.375 -9.391 1 97.56 265 MET B CA 1
ATOM 4678 C C . MET B 1 265 ? 7.457 -34.031 -10.086 1 97.56 265 MET B C 1
ATOM 4680 O O . MET B 1 265 ? 7.906 -32.875 -10.016 1 97.56 265 MET B O 1
ATOM 4684 N N . SER B 1 266 ? 8.047 -35 -10.812 1 98.06 266 SER B N 1
ATOM 4685 C CA . SER B 1 266 ? 9.234 -34.656 -11.602 1 98.06 266 SER B CA 1
ATOM 4686 C C . SER B 1 266 ? 8.898 -33.688 -12.719 1 98.06 266 SER B C 1
ATOM 4688 O O . SER B 1 266 ? 7.758 -33.656 -13.195 1 98.06 266 SER B O 1
ATOM 4690 N N . TYR B 1 267 ? 9.898 -32.938 -13.172 1 98.62 267 TYR B N 1
ATOM 4691 C CA . TYR B 1 267 ? 9.664 -32 -14.281 1 98.62 267 TYR B CA 1
ATOM 4692 C C . TYR B 1 267 ? 9.219 -32.75 -15.531 1 98.62 267 TYR B C 1
ATOM 4694 O O . TYR B 1 267 ? 8.32 -32.281 -16.25 1 98.62 267 TYR B O 1
ATOM 4702 N N . LYS B 1 268 ? 9.836 -33.875 -15.758 1 98.62 268 LYS B N 1
ATOM 4703 C CA . LYS B 1 268 ? 9.469 -34.656 -16.938 1 98.62 268 LYS B CA 1
ATOM 4704 C C . LYS B 1 268 ? 7.996 -35.031 -16.891 1 98.62 268 LYS B C 1
ATOM 4706 O O . LYS B 1 268 ? 7.27 -34.844 -17.875 1 98.62 268 LYS B O 1
ATOM 4711 N N . ASP B 1 269 ? 7.543 -35.625 -15.719 1 98.62 269 ASP B N 1
ATOM 4712 C CA . ASP B 1 269 ? 6.156 -36.062 -15.578 1 98.62 269 ASP B CA 1
ATOM 4713 C C . ASP B 1 269 ? 5.195 -34.875 -15.68 1 98.62 269 ASP B C 1
ATOM 4715 O O . ASP B 1 269 ? 4.137 -34.969 -16.297 1 98.62 269 ASP B O 1
ATOM 4719 N N . ALA B 1 270 ? 5.543 -33.781 -15.047 1 98.75 270 ALA B N 1
ATOM 4720 C CA . ALA B 1 270 ? 4.703 -32.594 -15.062 1 98.75 270 ALA B CA 1
ATOM 4721 C C . ALA B 1 270 ? 4.57 -32.031 -16.469 1 98.75 270 ALA B C 1
ATOM 4723 O O . ALA B 1 270 ? 3.471 -31.672 -16.906 1 98.75 270 ALA B O 1
ATOM 4724 N N . ILE B 1 271 ? 5.684 -31.906 -17.219 1 98.69 271 ILE B N 1
ATOM 4725 C CA . ILE B 1 271 ? 5.695 -31.391 -18.578 1 98.69 271 ILE B CA 1
ATOM 4726 C C . ILE B 1 271 ? 4.906 -32.312 -19.5 1 98.69 271 ILE B C 1
ATOM 4728 O O . ILE B 1 271 ? 4.156 -31.859 -20.359 1 98.69 271 ILE B O 1
ATOM 4732 N N . ALA B 1 272 ? 5.055 -33.625 -19.25 1 98.69 272 ALA B N 1
ATOM 4733 C CA . ALA B 1 272 ? 4.293 -34.594 -20.047 1 98.69 272 ALA B CA 1
ATOM 4734 C C . ALA B 1 272 ? 2.791 -34.406 -19.844 1 98.69 272 ALA B C 1
ATOM 4736 O O . ALA B 1 272 ? 2.014 -34.5 -20.797 1 98.69 272 ALA B O 1
ATOM 4737 N N . ASP B 1 273 ? 2.434 -34.25 -18.594 1 98.56 273 ASP B N 1
ATOM 4738 C CA . ASP B 1 273 ? 1.024 -34.031 -18.281 1 98.56 273 ASP B CA 1
ATOM 4739 C C . ASP B 1 273 ? 0.493 -32.781 -18.969 1 98.56 273 ASP B C 1
ATOM 4741 O O . ASP B 1 273 ? -0.572 -32.812 -19.594 1 98.56 273 ASP B O 1
ATOM 4745 N N . LEU B 1 274 ? 1.201 -31.656 -18.875 1 98.5 274 LEU B N 1
ATOM 4746 C CA . LEU B 1 274 ? 0.785 -30.391 -19.5 1 98.5 274 LEU B CA 1
ATOM 4747 C C . LEU B 1 274 ? 0.783 -30.531 -21.016 1 98.5 274 LEU B C 1
ATOM 4749 O O . LEU B 1 274 ? -0.09 -29.969 -21.688 1 98.5 274 LEU B O 1
ATOM 4753 N N . TYR B 1 275 ? 1.789 -31.25 -21.578 1 98.19 275 TYR B N 1
ATOM 4754 C CA . TYR B 1 275 ? 1.839 -31.516 -23.016 1 98.19 275 TYR B CA 1
ATOM 4755 C C . TYR B 1 275 ? 0.555 -32.188 -23.484 1 98.19 275 TYR B C 1
ATOM 4757 O O . TYR B 1 275 ? -0.028 -31.797 -24.5 1 98.19 275 TYR B O 1
ATOM 4765 N N . SER B 1 276 ? 0.163 -33.25 -22.75 1 98.06 276 SER B N 1
ATOM 4766 C CA . SER B 1 276 ? -1.06 -33.969 -23.094 1 98.06 276 SER B CA 1
ATOM 4767 C C . SER B 1 276 ? -2.264 -33.031 -23.109 1 98.06 276 SER B C 1
ATOM 4769 O O . SER B 1 276 ? -3.133 -33.125 -23.984 1 98.06 276 SER B O 1
ATOM 4771 N N . TYR B 1 277 ? -2.33 -32.125 -22.141 1 97.88 277 TYR B N 1
ATOM 4772 C CA . TYR B 1 277 ? -3.418 -31.156 -22.078 1 97.88 277 TYR B CA 1
ATOM 4773 C C . TYR B 1 277 ? -3.463 -30.312 -23.359 1 97.88 277 TYR B C 1
ATOM 4775 O O . TYR B 1 277 ? -4.516 -30.188 -23.984 1 97.88 277 TYR B O 1
ATOM 4783 N N . TYR B 1 278 ? -2.318 -29.734 -23.766 1 97.31 278 TYR B N 1
ATOM 4784 C CA . TYR B 1 278 ? -2.285 -28.859 -24.938 1 97.31 278 TYR B CA 1
ATOM 4785 C C . TYR B 1 278 ? -2.498 -29.656 -26.219 1 97.31 278 TYR B C 1
ATOM 4787 O O . TYR B 1 278 ? -3.105 -29.156 -27.172 1 97.31 278 TYR B O 1
ATOM 4795 N N . LYS B 1 279 ? -1.979 -30.891 -26.234 1 97.44 279 LYS B N 1
ATOM 4796 C CA . LYS B 1 279 ? -2.213 -31.766 -27.375 1 97.44 279 LYS B CA 1
ATOM 4797 C C . LYS B 1 279 ? -3.703 -32 -27.578 1 97.44 279 LYS B C 1
ATOM 4799 O O . LYS B 1 279 ? -4.195 -31.969 -28.719 1 97.44 279 LYS B O 1
ATOM 4804 N N . ASN B 1 280 ? -4.414 -32.281 -26.516 1 97.5 280 ASN B N 1
ATOM 4805 C CA . ASN B 1 280 ? -5.852 -32.531 -26.562 1 97.5 280 ASN B CA 1
ATOM 4806 C C . ASN B 1 280 ? -6.641 -31.266 -26.859 1 97.5 280 ASN B C 1
ATOM 4808 O O . ASN B 1 280 ? -7.824 -31.312 -27.188 1 97.5 280 ASN B O 1
ATOM 4812 N N . ASN B 1 281 ? -6.016 -30.094 -26.719 1 97 281 ASN B N 1
ATOM 4813 C CA . ASN B 1 281 ? -6.652 -28.812 -26.953 1 97 281 ASN B CA 1
ATOM 4814 C C . ASN B 1 281 ? -5.902 -28 -28.016 1 97 281 ASN B C 1
ATOM 4816 O O . ASN B 1 281 ? -5.793 -26.781 -27.891 1 97 281 ASN B O 1
ATOM 4820 N N . ILE B 1 282 ? -5.355 -28.672 -28.938 1 95.5 282 ILE B N 1
ATOM 4821 C CA . ILE B 1 282 ? -4.441 -28.078 -29.922 1 95.5 282 ILE B CA 1
ATOM 4822 C C . ILE B 1 282 ? -5.168 -27 -30.719 1 95.5 282 ILE B C 1
ATOM 4824 O O . ILE B 1 282 ? -4.555 -26.031 -31.172 1 95.5 282 ILE B O 1
ATOM 4828 N N . SER B 1 283 ? -6.484 -27.078 -30.875 1 96.12 283 SER B N 1
ATOM 4829 C CA . SER B 1 283 ? -7.277 -26.141 -31.656 1 96.12 283 SER B CA 1
ATOM 4830 C C . SER B 1 283 ? -7.281 -24.766 -31.016 1 96.12 283 SER B C 1
ATOM 4832 O O . SER B 1 283 ? -7.582 -23.766 -31.672 1 96.12 283 SER B O 1
ATOM 4834 N N . MET B 1 284 ? -6.922 -24.688 -29.703 1 94.75 284 MET B N 1
ATOM 4835 C CA . MET B 1 284 ? -6.945 -23.422 -28.969 1 94.75 284 MET B CA 1
ATOM 4836 C C . MET B 1 284 ? -5.656 -22.641 -29.203 1 94.75 284 MET B C 1
ATOM 4838 O O . MET B 1 284 ? -5.578 -21.453 -28.859 1 94.75 284 MET B O 1
ATOM 4842 N N . LEU B 1 285 ? -4.648 -23.219 -29.781 1 96.69 285 LEU B N 1
ATOM 4843 C CA . LEU B 1 285 ? -3.334 -22.609 -29.906 1 96.69 285 LEU B CA 1
ATOM 4844 C C . LEU B 1 285 ? -3.309 -21.625 -31.094 1 96.69 285 LEU B C 1
ATOM 4846 O O . LEU B 1 285 ? -3.883 -21.906 -32.156 1 96.69 285 LEU B O 1
ATOM 4850 N N . ASP B 1 286 ? -2.729 -20.516 -30.922 1 96.94 286 ASP B N 1
ATOM 4851 C CA . ASP B 1 286 ? -2.582 -19.453 -31.922 1 96.94 286 ASP B CA 1
ATOM 4852 C C . ASP B 1 286 ? -1.19 -19.484 -32.562 1 96.94 286 ASP B C 1
ATOM 4854 O O . ASP B 1 286 ? -0.251 -18.891 -32.031 1 96.94 286 ASP B O 1
ATOM 4858 N N . GLU B 1 287 ? -1.155 -20.078 -33.688 1 96.19 287 GLU B N 1
ATOM 4859 C CA . GLU B 1 287 ? 0.133 -20.266 -34.375 1 96.19 287 GLU B CA 1
ATOM 4860 C C . GLU B 1 287 ? 0.792 -18.922 -34.656 1 96.19 287 GLU B C 1
ATOM 4862 O O . GLU B 1 287 ? 2.01 -18.781 -34.531 1 96.19 287 GLU B O 1
ATOM 4867 N N . VAL B 1 288 ? 0.047 -18.016 -35.125 1 96.69 288 VAL B N 1
ATOM 4868 C CA . VAL B 1 288 ? 0.566 -16.688 -35.469 1 96.69 288 VAL B CA 1
ATOM 4869 C C . VAL B 1 288 ? 1.191 -16.047 -34.219 1 96.69 288 VAL B C 1
ATOM 4871 O O . VAL B 1 288 ? 2.289 -15.484 -34.312 1 96.69 288 VAL B O 1
ATOM 4874 N N . ALA B 1 289 ? 0.509 -16.109 -33.094 1 95.06 289 ALA B N 1
ATOM 4875 C CA . ALA B 1 289 ? 1.029 -15.547 -31.844 1 95.06 289 ALA B CA 1
ATOM 4876 C C . ALA B 1 289 ? 2.332 -16.234 -31.438 1 95.06 289 ALA B C 1
ATOM 4878 O O . ALA B 1 289 ? 3.26 -15.578 -30.953 1 95.06 289 ALA B O 1
ATOM 4879 N N . LEU B 1 290 ? 2.375 -17.5 -31.656 1 96.38 290 LEU B N 1
ATOM 4880 C CA . LEU B 1 290 ? 3.559 -18.281 -31.281 1 96.38 290 LEU B CA 1
ATOM 4881 C C . LEU B 1 290 ? 4.75 -17.891 -32.156 1 96.38 290 LEU B C 1
ATOM 4883 O O . LEU B 1 290 ? 5.887 -17.844 -31.672 1 96.38 290 LEU B O 1
ATOM 4887 N N . ARG B 1 291 ? 4.523 -17.594 -33.375 1 95.81 291 ARG B N 1
ATOM 4888 C CA . ARG B 1 291 ? 5.59 -17.188 -34.281 1 95.81 291 ARG B CA 1
ATOM 4889 C C . ARG B 1 291 ? 6.047 -15.766 -34 1 95.81 291 ARG B C 1
ATOM 4891 O O . ARG B 1 291 ? 7.23 -15.445 -34.125 1 95.81 291 ARG B O 1
ATOM 4898 N N . ASN B 1 292 ? 5.102 -14.883 -33.719 1 93.31 292 ASN B N 1
ATOM 4899 C CA . ASN B 1 292 ? 5.469 -13.539 -33.312 1 93.31 292 ASN B CA 1
ATOM 4900 C C . ASN B 1 292 ? 6.281 -13.562 -32 1 93.31 292 ASN B C 1
ATOM 4902 O O . ASN B 1 292 ? 7.184 -12.742 -31.828 1 93.31 292 ASN B O 1
ATOM 4906 N N . ASP B 1 293 ? 5.984 -14.43 -31.062 1 92.88 293 ASP B N 1
ATOM 4907 C CA . ASP B 1 293 ? 6.676 -14.812 -29.828 1 92.88 293 ASP B CA 1
ATOM 4908 C C . ASP B 1 293 ? 6.871 -13.609 -28.922 1 92.88 293 ASP B C 1
ATOM 4910 O O . ASP B 1 293 ? 8.008 -13.203 -28.656 1 92.88 293 ASP B O 1
ATOM 4914 N N . ASP B 1 294 ? 5.832 -13.102 -28.344 1 87.69 294 ASP B N 1
ATOM 4915 C CA . ASP B 1 294 ? 5.852 -11.969 -27.422 1 87.69 294 ASP B CA 1
ATOM 4916 C C . ASP B 1 294 ? 6.672 -12.289 -26.172 1 87.69 294 ASP B C 1
ATOM 4918 O O . ASP B 1 294 ? 7.266 -11.391 -25.578 1 87.69 294 ASP B O 1
ATOM 4922 N N . TYR B 1 295 ? 6.719 -13.492 -25.812 1 88.12 295 TYR B N 1
ATOM 4923 C CA . TYR B 1 295 ? 7.543 -13.875 -24.672 1 88.12 295 TYR B CA 1
ATOM 4924 C C . TYR B 1 295 ? 9.016 -13.594 -24.953 1 88.12 295 TYR B C 1
ATOM 4926 O O . TYR B 1 295 ? 9.711 -13.016 -24.109 1 88.12 295 TYR B O 1
ATOM 4934 N N . LEU B 1 296 ? 9.469 -14.016 -26.094 1 90.31 296 LEU B N 1
ATOM 4935 C CA . LEU B 1 296 ? 10.867 -13.797 -26.469 1 90.31 296 LEU B CA 1
ATOM 4936 C C . LEU B 1 296 ? 11.195 -12.312 -26.516 1 90.31 296 LEU B C 1
ATOM 4938 O O . LEU B 1 296 ? 12.258 -11.891 -26.047 1 90.31 296 LEU B O 1
ATOM 4942 N N . ASN B 1 297 ? 10.266 -11.562 -27.078 1 88.5 297 ASN B N 1
ATOM 4943 C CA . ASN B 1 297 ? 10.484 -10.117 -27.156 1 88.5 297 ASN B CA 1
ATOM 4944 C C . ASN B 1 297 ? 10.586 -9.484 -25.781 1 88.5 297 ASN B C 1
ATOM 4946 O O . ASN B 1 297 ? 11.391 -8.578 -25.562 1 88.5 297 ASN B O 1
ATOM 4950 N N . TYR B 1 298 ? 9.805 -9.992 -24.906 1 85.81 298 TYR B N 1
ATOM 4951 C CA . TYR B 1 298 ? 9.844 -9.516 -23.531 1 85.81 298 TYR B CA 1
ATOM 4952 C C . TYR B 1 298 ? 11.164 -9.891 -22.859 1 85.81 298 TYR B C 1
ATOM 4954 O O . TYR B 1 298 ? 11.773 -9.07 -22.156 1 85.81 298 TYR B O 1
ATOM 4962 N N . ALA B 1 299 ? 11.594 -11.055 -23.062 1 87.25 299 ALA B N 1
ATOM 4963 C CA . ALA B 1 299 ? 12.852 -11.531 -22.484 1 87.25 299 ALA B CA 1
ATOM 4964 C C . ALA B 1 299 ? 14.031 -10.695 -22.984 1 87.25 299 ALA B C 1
ATOM 4966 O O . ALA B 1 299 ? 14.945 -10.391 -22.219 1 87.25 299 ALA B O 1
ATOM 4967 N N . LYS B 1 300 ? 14 -10.32 -24.266 1 88.06 300 LYS B N 1
ATOM 4968 C CA . LYS B 1 300 ? 15.047 -9.477 -24.844 1 88.06 300 LYS B CA 1
ATOM 4969 C C . LYS B 1 300 ? 15.078 -8.109 -24.172 1 88.06 300 LYS B C 1
ATOM 4971 O O . LYS B 1 300 ? 16.156 -7.594 -23.859 1 88.06 300 LYS B O 1
ATOM 4976 N N . LYS B 1 301 ? 13.898 -7.613 -23.875 1 82.12 301 LYS B N 1
ATOM 4977 C CA . LYS B 1 301 ? 13.789 -6.309 -23.219 1 82.12 301 LYS B CA 1
ATOM 4978 C C . LYS B 1 301 ? 14.312 -6.363 -21.797 1 82.12 301 LYS B C 1
ATOM 4980 O O . LYS B 1 301 ? 14.992 -5.438 -21.344 1 82.12 301 LYS B O 1
ATOM 4985 N N . LEU B 1 302 ? 13.977 -7.395 -21.047 1 80 302 LEU B N 1
ATOM 4986 C CA . LEU B 1 302 ? 14.398 -7.555 -19.656 1 80 302 LEU B CA 1
ATOM 4987 C C . LEU B 1 302 ? 15.914 -7.637 -19.547 1 80 302 LEU B C 1
ATOM 4989 O O . LEU B 1 302 ? 16.5 -7.121 -18.594 1 80 302 LEU B O 1
ATOM 4993 N N . ARG B 1 303 ? 16.531 -8.312 -20.484 1 77.94 303 ARG B N 1
ATOM 4994 C CA . ARG B 1 303 ? 17.984 -8.438 -20.469 1 77.94 303 ARG B CA 1
ATOM 4995 C C . ARG B 1 303 ? 18.656 -7.078 -20.562 1 77.94 303 ARG B C 1
ATOM 4997 O O . ARG B 1 303 ? 19.625 -6.805 -19.875 1 77.94 303 ARG B O 1
ATOM 5004 N N . THR B 1 304 ? 18.078 -6.215 -21.312 1 70.19 304 THR B N 1
ATOM 5005 C CA . THR B 1 304 ? 18.625 -4.879 -21.5 1 70.19 304 THR B CA 1
ATOM 5006 C C . THR B 1 304 ? 18.438 -4.031 -20.234 1 70.19 304 THR B C 1
ATOM 5008 O O . THR B 1 304 ? 19.312 -3.25 -19.875 1 70.19 304 THR B O 1
ATOM 5011 N N . GLU B 1 305 ? 17.359 -4.289 -19.547 1 69.19 305 GLU B N 1
ATOM 5012 C CA . GLU B 1 305 ? 17 -3.482 -18.375 1 69.19 305 GLU B CA 1
ATOM 5013 C C . GLU B 1 305 ? 17.812 -3.902 -17.156 1 69.19 305 GLU B C 1
ATOM 5015 O O . GLU B 1 305 ? 18.203 -3.061 -16.344 1 69.19 305 GLU B O 1
ATOM 5020 N N . TYR B 1 306 ? 18.047 -5.176 -17.031 1 65.31 306 TYR B N 1
ATOM 5021 C CA . TYR B 1 306 ? 18.641 -5.645 -15.781 1 65.31 306 TYR B CA 1
ATOM 5022 C C . TYR B 1 306 ? 20.078 -6.066 -15.977 1 65.31 306 TYR B C 1
ATOM 5024 O O . TYR B 1 306 ? 20.844 -6.184 -15.008 1 65.31 306 TYR B O 1
ATOM 5032 N N . PHE B 1 307 ? 20.484 -6.379 -17.188 1 61.72 307 PHE B N 1
ATOM 5033 C CA . PHE B 1 307 ? 21.812 -6.992 -17.344 1 61.72 307 PHE B CA 1
ATOM 5034 C C . PHE B 1 307 ? 22.703 -6.141 -18.234 1 61.72 307 PHE B C 1
ATOM 5036 O O . PHE B 1 307 ? 23.906 -6.371 -18.297 1 61.72 307 PHE B O 1
ATOM 5043 N N . VAL B 1 308 ? 22.219 -5.441 -19.078 1 51.28 308 VAL B N 1
ATOM 5044 C CA . VAL B 1 308 ? 23.141 -4.633 -19.875 1 51.28 308 VAL B CA 1
ATOM 5045 C C . VAL B 1 308 ? 23.422 -3.311 -19.172 1 51.28 308 VAL B C 1
ATOM 5047 O O . VAL B 1 308 ? 22.484 -2.631 -18.719 1 51.28 308 VAL B O 1
ATOM 5050 N N . ALA B 1 309 ? 24.641 -3.27 -18.641 1 44.31 309 ALA B N 1
ATOM 5051 C CA . ALA B 1 309 ? 25.188 -2.043 -18.062 1 44.31 309 ALA B CA 1
ATOM 5052 C C . ALA B 1 309 ? 24.781 -0.824 -18.891 1 44.31 309 ALA B C 1
ATOM 5054 O O . ALA B 1 309 ? 24.844 -0.85 -20.109 1 44.31 309 ALA B O 1
ATOM 5055 N N . LYS B 1 310 ? 23.812 -0.008 -18.344 1 40.31 310 LYS B N 1
ATOM 5056 C CA . LYS B 1 310 ? 23.672 1.29 -19 1 40.31 310 LYS B CA 1
ATOM 5057 C C . LYS B 1 310 ? 25.031 1.841 -19.422 1 40.31 310 LYS B C 1
ATOM 5059 O O . LYS B 1 310 ? 25.906 2.049 -18.578 1 40.31 310 LYS B O 1
ATOM 5064 N N . GLU B 1 311 ? 25.5 1.711 -20.625 1 27.98 311 GLU B N 1
ATOM 5065 C CA . GLU B 1 311 ? 26.672 2.475 -21.047 1 27.98 311 GLU B CA 1
ATOM 5066 C C . GLU B 1 311 ? 26.547 3.941 -20.641 1 27.98 311 GLU B C 1
ATOM 5068 O O . GLU B 1 311 ? 25.469 4.539 -20.781 1 27.98 311 GLU B O 1
#

Solvent-accessible surface area (backbone atoms only — not comparable to full-atom values): 33668 Å² total; per-residue (Å²): 118,30,34,34,34,36,33,27,86,41,38,68,22,36,51,44,51,54,52,42,45,73,73,68,46,48,71,47,58,57,48,66,88,76,44,41,45,68,37,49,67,47,37,36,52,52,52,70,75,39,81,57,43,33,37,40,43,55,53,65,68,68,60,61,87,93,39,68,56,88,53,32,27,58,47,39,44,35,31,51,51,27,46,64,64,46,50,54,67,81,28,33,39,42,37,61,42,39,52,49,29,44,15,74,94,65,55,39,75,46,42,46,71,82,51,56,72,75,42,73,28,86,52,51,61,35,31,30,43,36,53,52,49,51,41,52,66,38,38,79,73,59,51,55,33,34,42,21,35,55,38,71,48,51,76,71,52,62,38,64,67,36,69,70,52,28,42,42,53,27,42,78,67,71,35,67,40,68,39,56,51,37,33,36,32,17,63,27,45,48,72,52,49,42,55,55,51,49,50,56,75,76,38,86,71,93,58,50,64,30,37,47,43,48,91,67,66,48,37,52,64,57,51,53,50,46,47,34,66,67,43,97,48,79,54,59,77,45,70,74,36,87,66,71,62,59,31,50,30,45,35,33,63,72,40,57,72,70,43,79,92,68,78,75,75,51,68,63,60,47,51,42,52,46,43,53,52,46,63,78,45,51,87,75,60,56,66,66,56,59,71,71,28,58,36,50,55,48,50,54,51,49,44,51,72,75,66,43,72,82,125,117,31,33,33,33,36,32,26,85,40,39,69,22,36,50,45,50,54,51,42,45,74,72,68,46,48,71,47,58,55,48,66,87,76,42,42,44,67,37,48,66,49,37,36,52,51,53,71,74,39,82,58,43,32,37,40,43,55,54,66,67,68,61,62,86,93,38,66,56,89,54,33,25,57,48,38,44,36,30,51,52,28,47,65,63,47,50,54,69,83,28,33,37,40,36,62,42,38,52,50,28,44,13,74,96,64,55,39,77,46,42,46,71,83,51,56,73,76,40,76,30,86,52,51,58,36,31,32,44,36,53,52,49,52,42,53,66,39,37,80,72,60,52,56,34,34,41,20,36,55,37,70,48,52,78,70,52,61,38,63,67,36,68,69,52,29,42,43,54,27,42,77,67,70,34,66,40,70,38,56,50,37,35,35,32,16,63,27,46,50,72,52,50,42,56,54,51,50,49,56,74,77,37,86,71,93,59,50,61,32,35,49,43,47,92,68,67,48,36,52,64,58,51,52,49,45,48,34,66,68,44,98,47,79,54,60,76,44,69,76,36,87,66,70,64,62,30,49,29,46,35,32,63,71,39,55,70,70,44,79,94,67,77,76,76,51,68,62,59,47,50,41,52,47,42,51,53,45,62,77,44,49,87,75,60,54,64,67,57,58,71,71,28,59,36,50,56,48,51,53,52,49,44,52,72,75,63,43,73,83,125

Secondary structure (DSSP, 8-state):
-EEEEESTTSHHHHHHHHHHHHTT-EEE---TTT--TT-HHHHHHHHHHS--SEEEE---PPPBTTB--TTHHHHHHHHHHHHHHHS-TT-EEEEEEEGGGG-GGG--TTB-GGGTTSS--SSHHHHHHHHHHHHHHHB-SS-EEEEEE-EEE-TTS-TTT-HHHHHHHHHHTT--EEEEEEEEE-EEEHHHHHHHHHHHHHS--SSSEEEE--SS-EEHHHHHHHHHHHSS----EEEEEEEEEEEE-B--HHHHHHSTT--PPPHHHHHHHHHHHHHHTGGG--HHHHHHTHHHHHHHHHHHHHTS---/-EEEEESTTSHHHHHHHHHHHHTT-EEE---TTT--TT-HHHHHHHHHHS--SEEEE---PPPBTTB--TTHHHHHHHHHHHHHHHS-TT-EEEEEEEGGGG-GGG--TTB-GGGTTSS--SSHHHHHHHHHHHHHHHB-SS-EEEEEE-EEE-TTS-TTT-HHHHHHHHHHTT--EEEEEEEEE-EEEHHHHHHHHHHHHHS--SSSEEEE--SS-EEHHHHHHHHHHHSS----EEEEEEEEEEEE-B--HHHHHHSTT--PPPHHHHHHHHHHHHHHTGGG--HHHHHHTHHHHHHHHHHHHHTS---

InterPro domains:
  IPR001509 NAD-dependent epimerase/dehydratase [PF01370] (3-212)
  IPR036291 NAD(P)-binding domain superfamily [SSF51735] (1-282)

Nearest PDB structures (foldseek):
  6bi4-assembly2_B  TM=8.137E-01  e=2.420E-16  Bacillus anthracis str. Ames
  8g22-assembly1_A  TM=8.208E-01  e=2.895E-16  Streptococcus pneumoniae Taiwan19F-14
  6x3b-assembly1_A  TM=8.145E-01  e=4.671E-16  Pseudomonas aeruginosa
  6vlo-assembly2_D  TM=7.737E-01  e=2.491E-15  Acanthamoeba polyphaga mimivirus
  5u9c-assembly1_F  TM=7.809E-01  e=5.256E-14  Yersinia enterocolitica

Sequence (622 aa):
MNILITGAEGFVGKNLVENFQSDGYSVLHPTVQELDLTCSQSVSAYLNEHAVDVIVHSATTLRRGTSYPADVCENNLRMFFNLVRAKRFSTKLINFGSGSEYSRKYWYAKMPETFFDRHVPDDSHSFSKYVISKYIESCDVGEMVTLRIFGIFGKYEDYKYKFLSNSISKNLMNIDIVINQNVVYDYIYIEDFYRVVRHFVENNSHYKSYNVTPIEPINLIEIANLVNEVSDHIVPVVVLNDGVGVNYSGHNARLMSELTDFSFMSYKDAIADLYSYYKNNISMLDEVALRNDDYLNYAKKLRTEYFVAKEMNILITGAEGFVGKNLVENFQSDGYSVLHPTVQELDLTCSQSVSAYLNEHAVDVIVHSATTLRRGTSYPADVCENNLRMFFNLVRAKRFSTKLINFGSGSEYSRKYWYAKMPETFFDRHVPDDSHSFSKYVISKYIESCDVGEMVTLRIFGIFGKYEDYKYKFLSNSISKNLMNIDIVINQNVVYDYIYIEDFYRVVRHFVENNSHYKSYNVTPIEPINLIEIANLVNEVSDHIVPVVVLNDGVGVNYSGHNARLMSELTDFSFMSYKDAIADLYSYYKNNISMLDEVALRNDDYLNYAKKLRTEYFVAKE

Foldseek 3Di:
DEEEEEPCVADLNVLLVVVCVVVPHHYHYDDCVQAVLLDLVRLLVVCVVDPHQEYEYPDFADDDQPHGDPCRLVSLLSSLVSNVVRHDLNYAYEAEAALCQLAQLDFDAAAEPVSHPVDAHDDRNSNSSSVSLVCLQVDPGHHYAYEHEYAEDAPRHDLLADLLSLLLLCQLVQHEREAAAKEKTFYAYSVLVSVLVVLVSVDGAPHRYFHDGADDIDMSVRSNVLSCVLDPGHHHYHYNDDDYDGHGYHNGVSSCVSDDPRDGDDSSVRSNVRSVVCNVVSVPDDPVSSVVRSNNVVVVVVCCVNPDPPD/DEEEEEPCVADLNVLLVVVCVVVPHHYHYDDCVQAVLLDLVRLLVVCVVDPHQEYEYPDFADDDQPHGDPCRLVSLLSSLVSNVVRHDLNYAYEAEAALCQLAQLDFDAAAEPVSHPVDAHDDRNSNSSSVSLVCLQVDPGHHYAYEHEYAEDAPRHDLLADLLSLLLLCQLVQHEREAAEKEKTFYAYSVLVSVLVVLVSVDGAPHRYFHDGADDIDMSVRSNVLSCVLDPGHHHYHYNDDDYDGHGYHNGVSSCVSDDPRDGDDSSVRSNVRSVVCNVVVVPDDPVSSVVRSNNVVVVVVCCVNPNPPD